Protein AF-A0A847EHX4-F1 (afdb_monomer_lite)

Foldseek 3Di:
DLLQVLLCVLVVLCVVVVHDLCRLCVQLVHDSVVNVCSNNSNDQDDLSSLVSSCVVSVHDSCVNCLSSLHHDPVVLVVCLQALVVLVCLVVVHPDDDDGDGDPLDALLCVLVVLCVVLVHDLCRVCVQLVHDSVVNVCSNVVVDADDDLVSLVSSCVSSVHDSSNSCSSSSHRDPVSSVSCSPPVVVVVVVVVVVVVVVVVVVVVVVVCVVDDPPPCVVVVVVVVVVVVVVVVCVVPPPPPPCQKAKAKAAPVRHNAAEAAEAQDKGKIKIKIKGFDPAEFAWDWKKKKKAFPVDRLQIWIFTRPDQDFDDWDWTATPNGCLFPTKIKGKDWDPQKDWDFDDFDQHHYPPDDPPDGDGDDPPHGGHIDGRDPDDGMIMMMMIMMGRGHNDQVNWHKIWIWMWIDHDDDDSPPTDIHPDTHIHTYYHDDDPPDPDDPDDDPDDDDDDDDDDDDDDDCPVQADPVGDGVDDDWDADPVRDTD

pLDDT: mean 70.37, std 19.61, range [27.58, 96.94]

Sequence (480 aa):
MENSRFGNRIKELRQQAGLNQRVVARLVGIDFSYLSKIEKGLVVPAREVILKLAEVLSGSTDELLTLAGKLPSDIIEQLHNNPAMLKSLRNGRVGKSRAGAVNGTSFGRTLKELREKAGMSQSELADELGISFTDLSKIENGIRPAPSEKLIYRLAEILHADSDELLAISGKVPAEVVGRLQNEKTMHALRSAYIKNMDRRDGVMHKLKSLFSLQGLTRVALPVVLVAAVAASLVFSAPMPVKAVQVTVTNTSGGTELPAAYLGQEFAAKVKIDITFHDTAPIERVDVRIFNASDASKKATLVSLPLNAVAKQANTLAEGASSGSASVAAETAANWGYYSTGSRVMYGYGYSTGTVATYNPAGSGGYGYASAASGTTSITYTIYWTPPDDTSWVGTYKVQPIVYSEGTNLATAVTAASVPTFTVAQYTAPNPPSAPYVPPASTTQPEETTPGTWDVTDTVTNTGTFTTTVTVQDENDEVS

Structure (mmCIF, N/CA/C/O backbone):
data_AF-A0A847EHX4-F1
#
_entry.id   AF-A0A847EHX4-F1
#
loop_
_atom_site.group_PDB
_atom_site.id
_atom_site.type_symbol
_atom_site.label_atom_id
_atom_site.label_alt_id
_atom_site.label_comp_id
_atom_site.label_asym_id
_atom_site.label_entity_id
_atom_site.label_seq_id
_atom_site.pdbx_PDB_ins_code
_atom_site.Cartn_x
_atom_site.Cartn_y
_atom_site.Cartn_z
_atom_site.occupancy
_atom_site.B_iso_or_equiv
_atom_site.auth_seq_id
_atom_site.auth_comp_id
_atom_site.auth_asym_id
_atom_site.auth_atom_id
_atom_site.pdbx_PDB_model_num
ATOM 1 N N . MET A 1 1 ? -25.904 5.468 40.964 1.00 48.44 1 MET A N 1
ATOM 2 C CA . MET A 1 1 ? -26.145 6.919 40.764 1.00 48.44 1 MET A CA 1
ATOM 3 C C . MET A 1 1 ? -25.127 7.567 39.818 1.00 48.44 1 MET A C 1
ATOM 5 O O . MET A 1 1 ? -25.476 8.546 39.175 1.00 48.44 1 MET A O 1
ATOM 9 N N . GLU A 1 2 ? -23.913 7.024 39.672 1.00 53.09 2 GLU A N 1
ATOM 10 C CA . GLU A 1 2 ? -22.822 7.619 38.873 1.00 53.09 2 GLU A CA 1
ATOM 11 C C . GLU A 1 2 ? -23.080 7.661 37.356 1.00 53.09 2 GLU A C 1
ATOM 13 O O . GLU A 1 2 ? -22.942 8.725 36.760 1.00 53.09 2 GLU A O 1
ATOM 18 N N . ASN A 1 3 ? -23.590 6.581 36.746 1.00 64.06 3 ASN A N 1
ATOM 19 C CA . ASN A 1 3 ? -23.909 6.558 35.303 1.00 64.06 3 ASN A CA 1
ATOM 20 C C . ASN A 1 3 ? -24.926 7.637 34.886 1.00 64.06 3 ASN A C 1
ATOM 22 O O . ASN A 1 3 ? -24.909 8.108 33.750 1.00 64.06 3 ASN A O 1
ATOM 26 N N . SER A 1 4 ? -25.795 8.048 35.816 1.00 73.94 4 SER A N 1
ATOM 27 C CA . SER A 1 4 ? -26.756 9.134 35.601 1.00 73.94 4 SER A CA 1
ATOM 28 C C . SER A 1 4 ? -26.053 10.495 35.510 1.00 73.94 4 SER A C 1
ATOM 30 O O . SER A 1 4 ? -26.408 11.308 34.664 1.00 73.94 4 SER A O 1
ATOM 32 N N . ARG A 1 5 ? -24.990 10.731 36.297 1.00 81.19 5 ARG A N 1
ATOM 33 C CA . ARG A 1 5 ? -24.203 11.977 36.238 1.00 81.19 5 ARG A CA 1
ATOM 34 C C . ARG A 1 5 ? -23.442 12.110 34.921 1.00 81.19 5 ARG A C 1
ATOM 36 O O . ARG A 1 5 ? -23.478 13.176 34.317 1.00 81.19 5 ARG A O 1
ATOM 43 N N . PHE A 1 6 ? -22.826 11.026 34.446 1.00 87.94 6 PHE A N 1
ATOM 44 C CA . PHE A 1 6 ? -22.165 11.002 33.137 1.00 87.94 6 PHE A CA 1
ATOM 45 C C . PHE A 1 6 ? -23.146 11.286 31.990 1.00 87.94 6 PHE A C 1
ATOM 47 O O . PHE A 1 6 ? -22.911 12.184 31.183 1.00 87.94 6 PHE A O 1
ATOM 54 N N . GLY A 1 7 ? -24.274 10.568 31.944 1.00 89.12 7 GLY A N 1
ATOM 55 C CA . GLY A 1 7 ? -25.289 10.759 30.905 1.00 89.12 7 GLY A CA 1
ATOM 56 C C . GLY A 1 7 ? -25.869 12.177 30.886 1.00 89.12 7 GLY A C 1
ATOM 57 O O . GLY A 1 7 ? -25.968 12.791 29.821 1.00 89.12 7 GLY A O 1
ATOM 58 N N . ASN A 1 8 ? -26.167 12.733 32.066 1.00 91.19 8 ASN A N 1
ATOM 59 C CA . ASN A 1 8 ? -26.644 14.110 32.200 1.00 91.19 8 ASN A CA 1
ATOM 60 C C . ASN A 1 8 ? -25.600 15.121 31.714 1.00 91.19 8 ASN A C 1
ATOM 62 O O . ASN A 1 8 ? -25.953 16.041 30.981 1.00 91.19 8 ASN A O 1
ATOM 66 N N . ARG A 1 9 ? -24.316 14.912 32.028 1.00 92.44 9 ARG A N 1
ATOM 67 C CA . ARG A 1 9 ? -23.241 15.807 31.588 1.00 92.44 9 ARG A CA 1
ATOM 68 C C . ARG A 1 9 ? -23.078 15.831 30.068 1.00 92.44 9 ARG A C 1
ATOM 70 O O . ARG A 1 9 ? -22.945 16.901 29.482 1.00 92.44 9 ARG A O 1
ATOM 77 N N . ILE A 1 10 ? -23.159 14.672 29.411 1.00 94.38 10 ILE A N 1
ATOM 78 C CA . ILE A 1 10 ? -23.148 14.586 27.940 1.00 94.38 10 ILE A CA 1
ATOM 79 C C . ILE A 1 10 ? -24.351 15.324 27.339 1.00 94.38 10 ILE A C 1
ATOM 81 O O . ILE A 1 10 ? -24.208 16.067 26.366 1.00 94.38 10 ILE A O 1
ATOM 85 N N . LYS A 1 11 ? -25.535 15.167 27.942 1.00 91.69 11 LYS A N 1
ATOM 86 C CA . LYS A 1 11 ? -26.754 15.860 27.512 1.00 91.69 11 LYS A CA 1
ATOM 87 C C . LYS A 1 11 ? -26.629 17.382 27.647 1.00 91.69 11 LYS A C 1
ATOM 89 O O . LYS A 1 11 ? -27.035 18.093 26.729 1.00 91.69 11 LYS A O 1
ATOM 94 N N . GLU A 1 12 ? -26.065 17.869 28.750 1.00 92.12 12 GLU A N 1
ATOM 95 C CA . GLU A 1 12 ? -25.812 19.294 28.993 1.00 92.12 12 GLU A CA 1
ATOM 96 C C . GLU A 1 12 ? -24.849 19.883 27.962 1.00 92.12 12 GLU A C 1
ATOM 98 O O . GLU A 1 12 ? -25.195 20.863 27.305 1.00 92.12 12 GLU A O 1
ATOM 103 N N . LEU A 1 13 ? -23.679 19.263 27.763 1.00 92.69 13 LEU A N 1
ATOM 104 C CA . LEU A 1 13 ? -22.679 19.732 26.795 1.00 92.69 13 LEU A CA 1
ATOM 105 C C . LEU A 1 13 ? -23.248 19.761 25.371 1.00 92.69 13 LEU A C 1
ATOM 107 O O . LEU A 1 13 ? -23.062 20.725 24.632 1.00 92.69 13 LEU A O 1
ATOM 111 N N . ARG A 1 14 ? -24.036 18.745 25.002 1.00 94.12 14 ARG A N 1
ATOM 112 C CA . ARG A 1 14 ? -24.742 18.721 23.720 1.00 94.12 14 ARG A CA 1
ATOM 113 C C . ARG A 1 14 ? -25.734 19.878 23.573 1.00 94.12 14 ARG A C 1
ATOM 115 O O . ARG A 1 14 ? -25.822 20.466 22.496 1.00 94.12 14 ARG A O 1
ATOM 122 N N . GLN A 1 15 ? -26.507 20.180 24.616 1.00 90.88 15 GLN A N 1
ATOM 123 C CA . GLN A 1 15 ? -27.465 21.289 24.597 1.00 90.88 15 GLN A CA 1
ATOM 124 C C . GLN A 1 15 ? -26.760 22.649 24.537 1.00 90.88 15 GLN A C 1
ATOM 126 O O . GLN A 1 15 ? -27.211 23.517 23.797 1.00 90.88 15 GLN A O 1
ATOM 131 N N . GLN A 1 16 ? -25.638 22.808 25.243 1.00 89.12 16 GLN A N 1
ATOM 132 C CA . GLN A 1 16 ? -24.791 24.005 25.185 1.00 89.12 16 GLN A CA 1
ATOM 133 C C . GLN A 1 16 ? -24.189 24.217 23.793 1.00 89.12 16 GLN A C 1
ATOM 135 O O . GLN A 1 16 ? -24.138 25.344 23.312 1.00 89.12 16 GLN A O 1
ATOM 140 N N . ALA A 1 17 ? -23.814 23.134 23.111 1.00 83.50 17 ALA A N 1
ATOM 141 C CA . ALA A 1 17 ? -23.357 23.169 21.725 1.00 83.50 17 ALA A CA 1
ATOM 142 C C . ALA A 1 17 ? -24.497 23.361 20.698 1.00 83.50 17 ALA A C 1
ATOM 144 O O . ALA A 1 17 ? -24.237 23.430 19.499 1.00 83.50 17 ALA A O 1
ATOM 145 N N . GLY A 1 18 ? -25.767 23.408 21.126 1.00 88.12 18 GLY A N 1
ATOM 146 C CA . GLY A 1 18 ? -26.923 23.542 20.231 1.00 88.12 18 GLY A CA 1
ATOM 147 C C . GLY A 1 18 ? -27.157 22.331 19.318 1.00 88.12 18 GLY A C 1
ATOM 148 O O . GLY A 1 18 ? -27.883 22.426 18.328 1.00 88.12 18 GLY A O 1
ATOM 149 N N . LEU A 1 19 ? -26.554 21.178 19.626 1.00 88.56 19 LEU A N 1
ATOM 150 C CA . LEU A 1 19 ? -26.591 20.001 18.763 1.00 88.56 19 LEU A CA 1
ATOM 151 C C . LEU A 1 19 ? -27.752 19.073 19.133 1.00 88.56 19 LEU A C 1
ATOM 153 O O . LEU A 1 19 ? -28.056 18.809 20.301 1.00 88.56 19 LEU A O 1
ATOM 157 N N . ASN A 1 20 ? -28.400 18.498 18.122 1.00 89.88 20 ASN A N 1
ATOM 158 C CA . ASN A 1 20 ? -29.341 17.407 18.352 1.00 89.88 20 ASN A CA 1
ATOM 159 C C . ASN A 1 20 ? -28.591 16.065 18.469 1.00 89.88 20 ASN A C 1
ATOM 161 O O . ASN A 1 20 ? -27.478 15.899 17.971 1.00 89.88 20 ASN A O 1
ATOM 165 N N . GLN A 1 21 ? -29.212 15.085 19.128 1.00 89.31 21 GLN A N 1
ATOM 166 C CA . GLN A 1 21 ? -28.610 13.765 19.359 1.00 89.31 21 GLN A CA 1
ATOM 167 C C . GLN A 1 21 ? -28.207 13.051 18.052 1.00 89.31 21 GLN A C 1
ATOM 169 O O . GLN A 1 21 ? -27.186 12.375 18.014 1.00 89.31 21 GLN A O 1
ATOM 174 N N . ARG A 1 22 ? -28.968 13.207 16.958 1.00 85.75 22 ARG A N 1
ATOM 175 C CA . ARG A 1 22 ? -28.645 12.563 15.669 1.00 85.75 22 ARG A CA 1
ATOM 176 C C . ARG A 1 22 ? -27.361 13.119 15.054 1.00 85.75 22 ARG A C 1
ATOM 178 O O . ARG A 1 22 ? -26.594 12.360 14.470 1.00 85.75 22 ARG A O 1
ATOM 185 N N . VAL A 1 23 ? -27.130 14.422 15.195 1.00 85.19 23 VAL A N 1
ATOM 186 C CA . VAL A 1 23 ? -25.921 15.094 14.708 1.00 85.19 23 VAL A CA 1
ATOM 187 C C . VAL A 1 23 ? -24.704 14.632 15.504 1.00 85.19 23 VAL A C 1
ATOM 189 O O . VAL A 1 23 ? -23.733 14.193 14.900 1.00 85.19 23 VAL A O 1
ATOM 192 N N . VAL A 1 24 ? -24.777 14.624 16.839 1.00 86.94 24 VAL A N 1
ATOM 193 C CA . VAL A 1 24 ? -23.669 14.138 17.684 1.00 86.94 24 VAL A CA 1
ATOM 194 C C . VAL A 1 24 ? -23.363 12.667 17.411 1.00 86.94 24 VAL A C 1
ATOM 196 O O . VAL A 1 24 ? -22.202 12.307 17.250 1.00 86.94 24 VAL A O 1
ATOM 199 N N . ALA A 1 25 ? -24.389 11.821 17.290 1.00 88.69 25 ALA A N 1
ATOM 200 C CA . ALA A 1 25 ? -24.210 10.405 16.982 1.00 88.69 25 ALA A CA 1
ATOM 201 C C . ALA A 1 25 ? -23.467 10.202 15.647 1.00 88.69 25 ALA A C 1
ATOM 203 O O . ALA A 1 25 ? -22.507 9.437 15.586 1.00 88.69 25 ALA A O 1
ATOM 204 N N . ARG A 1 26 ? -23.834 10.971 14.610 1.00 82.94 26 ARG A N 1
ATOM 205 C CA . ARG A 1 26 ? -23.143 10.967 13.312 1.00 82.94 26 ARG A CA 1
ATOM 206 C C . ARG A 1 26 ? -21.686 11.426 13.421 1.00 82.94 26 ARG A C 1
ATOM 208 O O . ARG A 1 26 ? -20.824 10.770 12.852 1.00 82.94 26 ARG A O 1
ATOM 215 N N . LEU A 1 27 ? -21.417 12.518 14.141 1.00 78.69 27 LEU A N 1
ATOM 216 C CA . LEU A 1 27 ? -20.065 13.074 14.304 1.00 78.69 27 LEU A CA 1
ATOM 217 C C . LEU A 1 27 ? -19.136 12.133 15.082 1.00 78.69 27 LEU A C 1
ATOM 219 O O . LEU A 1 27 ? -17.963 12.002 14.753 1.00 78.69 27 LEU A O 1
ATOM 223 N N . VAL A 1 28 ? -19.670 11.440 16.086 1.00 86.19 28 VAL A N 1
ATOM 224 C CA . VAL A 1 28 ? -18.920 10.469 16.897 1.00 86.19 28 VAL A CA 1
ATOM 225 C C . VAL A 1 28 ? -18.776 9.114 16.181 1.00 86.19 28 VAL A C 1
ATOM 227 O O . VAL A 1 28 ? -17.879 8.332 16.509 1.00 86.19 28 VAL A O 1
ATOM 230 N N . GLY A 1 29 ? -19.624 8.833 15.185 1.00 86.19 29 GLY A N 1
ATOM 231 C CA . GLY A 1 29 ? -19.651 7.567 14.447 1.00 86.19 29 GLY A CA 1
ATOM 232 C C . GLY A 1 29 ? -20.376 6.444 15.194 1.00 86.19 29 GLY A C 1
ATOM 233 O O . GLY A 1 29 ? -19.951 5.294 15.137 1.00 86.19 29 GLY A O 1
ATOM 234 N N . ILE A 1 30 ? -21.443 6.771 15.929 1.00 87.88 30 ILE A N 1
ATOM 235 C CA . ILE A 1 30 ? -22.269 5.817 16.683 1.00 87.88 30 ILE A CA 1
ATOM 236 C C . ILE A 1 30 ? -23.744 5.910 16.288 1.00 87.88 30 ILE A C 1
ATOM 238 O O . ILE A 1 30 ? -24.200 6.913 15.742 1.00 87.88 30 ILE A O 1
ATOM 242 N N . ASP A 1 31 ? -24.517 4.872 16.607 1.00 84.94 31 ASP A N 1
ATOM 243 C CA . ASP A 1 31 ? -25.961 4.894 16.388 1.00 84.94 31 ASP A CA 1
ATOM 244 C C . ASP A 1 31 ? -26.680 5.861 17.351 1.00 84.94 31 ASP A C 1
ATOM 246 O O . ASP A 1 31 ? -26.335 5.988 18.531 1.00 84.94 31 ASP A O 1
ATOM 250 N N . PHE A 1 32 ? -27.733 6.523 16.867 1.00 87.12 32 PHE A N 1
ATOM 251 C CA . PHE A 1 32 ? -28.535 7.455 17.666 1.00 87.12 32 PHE A CA 1
ATOM 252 C C . PHE A 1 32 ? -29.157 6.788 18.904 1.00 87.12 32 PHE A C 1
ATOM 254 O O . PHE A 1 32 ? -29.206 7.395 19.978 1.00 87.12 32 PHE A O 1
ATOM 261 N N . SER A 1 33 ? -29.617 5.537 18.786 1.00 84.81 33 SER A N 1
ATOM 262 C CA . SER A 1 33 ? -30.189 4.800 19.917 1.00 84.81 33 SER A CA 1
ATOM 263 C C . SER A 1 33 ? -29.138 4.512 20.991 1.00 84.81 33 SER A C 1
ATOM 265 O O . SER A 1 33 ? -29.466 4.493 22.181 1.00 84.81 33 SER A O 1
ATOM 267 N N . TYR A 1 34 ? -27.870 4.361 20.593 1.00 88.06 34 TYR A N 1
ATOM 268 C CA . TYR A 1 34 ? -26.750 4.188 21.509 1.00 88.06 34 TYR A CA 1
ATOM 269 C C . TYR A 1 34 ? -26.462 5.478 22.282 1.00 88.06 34 TYR A C 1
ATOM 271 O O . TYR A 1 34 ? -26.424 5.442 23.512 1.00 88.06 34 TYR A O 1
ATOM 279 N N . LEU A 1 35 ? -26.397 6.631 21.604 1.00 92.38 35 LEU A N 1
ATOM 280 C CA . LEU A 1 35 ? -26.263 7.931 22.276 1.00 92.38 35 LEU A CA 1
ATOM 281 C C . LEU A 1 35 ? -27.437 8.217 23.229 1.00 92.38 35 LEU A C 1
ATOM 283 O O . LEU A 1 35 ? -27.234 8.695 24.343 1.00 92.38 35 LEU A O 1
ATOM 287 N N . SER A 1 36 ? -28.665 7.861 22.840 1.00 90.00 36 SER A N 1
ATOM 288 C CA . SER A 1 36 ? -29.846 8.021 23.699 1.00 90.00 36 SER A CA 1
ATOM 289 C C . SER A 1 36 ? -29.751 7.194 24.989 1.00 90.00 36 SER A C 1
ATOM 291 O O . SER A 1 36 ? -30.122 7.670 26.063 1.00 90.00 36 SER A O 1
ATOM 293 N N . LYS A 1 37 ? -29.231 5.961 24.909 1.00 87.25 37 LYS A N 1
ATOM 294 C CA . LYS A 1 37 ? -28.987 5.107 26.085 1.00 87.25 37 LYS A CA 1
ATOM 295 C C . LYS A 1 37 ? -27.879 5.670 26.978 1.00 87.25 37 LYS A C 1
ATOM 297 O O . LYS A 1 37 ? -28.007 5.591 28.199 1.00 87.25 37 LYS A O 1
ATOM 302 N N . ILE A 1 38 ? -26.844 6.265 26.384 1.00 91.44 38 ILE A N 1
ATOM 303 C CA . ILE A 1 38 ? -25.756 6.935 27.106 1.00 91.44 38 ILE A CA 1
ATOM 304 C C . ILE A 1 38 ? -26.287 8.140 27.893 1.00 91.44 38 ILE A C 1
ATOM 306 O O . ILE A 1 38 ? -26.082 8.212 29.100 1.00 91.44 38 ILE A O 1
ATOM 310 N N . GLU A 1 39 ? -27.035 9.046 27.252 1.00 91.00 39 GLU A N 1
ATOM 311 C CA . GLU A 1 39 ? -27.584 10.242 27.918 1.00 91.00 39 GLU A CA 1
ATOM 312 C C . GLU A 1 39 ? -28.579 9.902 29.039 1.00 91.00 39 GLU A C 1
ATOM 314 O O . GLU A 1 39 ? -28.718 10.658 29.995 1.00 91.00 39 GLU A O 1
ATOM 319 N N . LYS A 1 40 ? -29.255 8.750 28.953 1.00 87.31 40 LYS A N 1
ATOM 320 C CA . LYS A 1 40 ? -30.141 8.236 30.013 1.00 87.31 40 LYS A CA 1
ATOM 321 C C . LYS A 1 40 ? -29.390 7.511 31.139 1.00 87.31 40 LYS A C 1
ATOM 323 O O . LYS A 1 40 ? -30.027 7.037 32.076 1.00 87.31 40 LYS A O 1
ATOM 328 N N . GLY A 1 41 ? -28.067 7.374 31.038 1.00 84.06 41 GLY A N 1
ATOM 329 C CA . GLY A 1 41 ? -27.240 6.643 32.000 1.00 84.06 41 GLY A CA 1
ATOM 330 C C . GLY A 1 41 ? -27.462 5.126 31.995 1.00 84.06 41 GLY A C 1
ATOM 331 O O . GLY A 1 41 ? -27.094 4.454 32.956 1.00 84.06 41 GLY A O 1
ATOM 332 N N . LEU A 1 42 ? -28.071 4.581 30.934 1.00 78.75 42 LEU A N 1
ATOM 333 C CA . LEU A 1 42 ? -28.362 3.149 30.800 1.00 78.75 42 LEU A CA 1
ATOM 334 C C . LEU A 1 42 ? -27.137 2.349 30.347 1.00 78.75 42 LEU A C 1
ATOM 336 O O . LEU A 1 42 ? -27.061 1.151 30.605 1.00 78.75 42 LEU A O 1
ATOM 340 N N . VAL A 1 43 ? -26.194 2.991 29.650 1.00 81.19 43 VAL A N 1
ATOM 341 C CA . VAL A 1 43 ? -24.979 2.355 29.126 1.00 81.19 43 VAL A CA 1
ATOM 342 C C . VAL A 1 43 ? -23.780 3.279 29.309 1.00 81.19 43 VAL A C 1
ATOM 344 O O . VAL A 1 43 ? -23.856 4.463 28.987 1.00 81.19 43 VAL A O 1
ATOM 347 N N . VAL A 1 44 ? -22.660 2.724 29.781 1.00 83.12 44 VAL A N 1
ATOM 348 C CA . VAL A 1 44 ? -21.364 3.414 29.824 1.00 83.12 44 VAL A CA 1
ATOM 349 C C . VAL A 1 44 ? -20.583 3.072 28.549 1.00 83.12 44 VAL A C 1
ATOM 351 O O . VAL A 1 44 ? -20.330 1.893 28.293 1.00 83.12 44 VAL A O 1
ATOM 354 N N . PRO A 1 45 ? -20.205 4.063 27.727 1.00 82.81 45 PRO A N 1
ATOM 355 C CA . PRO A 1 45 ? -19.534 3.809 26.459 1.00 82.81 45 PRO A CA 1
ATOM 356 C C . PRO A 1 45 ? -18.059 3.403 26.611 1.00 82.81 45 PRO A C 1
ATOM 358 O O . PRO A 1 45 ? -17.438 3.516 27.676 1.00 82.81 45 PRO A O 1
ATOM 361 N N . ALA A 1 46 ? -17.471 2.903 25.521 1.00 83.62 46 ALA A N 1
ATOM 362 C CA . ALA A 1 46 ? -16.037 2.619 25.444 1.00 83.62 46 ALA A CA 1
ATOM 363 C C . ALA A 1 46 ? -15.202 3.910 25.563 1.00 83.62 46 ALA A C 1
ATOM 365 O O . ALA A 1 46 ? -15.687 5.001 25.270 1.00 83.62 46 ALA A O 1
ATOM 366 N N . ARG A 1 47 ? -13.932 3.791 25.984 1.00 80.75 47 ARG A N 1
ATOM 367 C CA . ARG A 1 47 ? -13.036 4.948 26.188 1.00 80.75 47 ARG A CA 1
ATOM 368 C C . ARG A 1 47 ? -12.928 5.805 24.928 1.00 80.75 47 ARG A C 1
ATOM 370 O O . ARG A 1 47 ? -13.089 7.011 25.008 1.00 80.75 47 ARG A O 1
ATOM 377 N N . GLU A 1 48 ? -12.727 5.174 23.778 1.00 81.31 48 GLU A N 1
ATOM 378 C CA . GLU A 1 48 ? -12.620 5.855 22.482 1.00 81.31 48 GLU A CA 1
ATOM 379 C C . GLU A 1 48 ? -13.856 6.699 22.156 1.00 81.31 48 GLU A C 1
ATOM 381 O O . GLU A 1 48 ? -13.737 7.823 21.682 1.00 81.31 48 GLU A O 1
ATOM 386 N N . VAL A 1 49 ? -15.048 6.190 22.478 1.00 86.25 49 VAL A N 1
ATOM 387 C CA . VAL A 1 49 ? -16.309 6.916 22.285 1.00 86.25 49 VAL A CA 1
ATOM 388 C C . VAL A 1 49 ? -16.399 8.110 23.240 1.00 86.25 49 VAL A C 1
ATOM 390 O O . VAL A 1 49 ? -16.879 9.163 22.839 1.00 86.25 49 VAL A O 1
ATOM 393 N N . ILE A 1 50 ? -15.900 7.986 24.475 1.00 88.75 50 ILE A N 1
ATOM 394 C CA . ILE A 1 50 ? -15.844 9.098 25.442 1.00 88.75 50 ILE A CA 1
ATOM 395 C C . ILE A 1 50 ? -14.885 10.191 24.967 1.00 88.75 50 ILE A C 1
ATOM 397 O O . ILE A 1 50 ? -15.230 11.364 25.059 1.00 88.75 50 ILE A O 1
ATOM 401 N N . LEU A 1 51 ? -13.724 9.821 24.417 1.00 85.69 51 LEU A N 1
ATOM 402 C CA . LEU A 1 51 ? -12.764 10.776 23.852 1.00 85.69 51 LEU A CA 1
ATOM 403 C C . LEU A 1 51 ? -13.379 11.552 22.681 1.00 85.69 51 LEU A C 1
ATOM 405 O O . LEU A 1 51 ? -13.335 12.777 22.667 1.00 85.69 51 LEU A O 1
ATOM 409 N N . LYS A 1 52 ? -14.032 10.849 21.750 1.00 87.19 52 LYS A N 1
ATOM 410 C CA . LYS A 1 52 ? -14.730 11.479 20.621 1.00 87.19 52 LYS A CA 1
ATOM 411 C C . LYS A 1 52 ? -15.895 12.361 21.070 1.00 87.19 52 LYS A C 1
ATOM 413 O O . LYS A 1 52 ? -16.126 13.413 20.489 1.00 87.19 52 LYS A O 1
ATOM 418 N N . LEU A 1 53 ? -16.638 11.955 22.102 1.00 88.31 53 LEU A N 1
ATOM 419 C CA . LEU A 1 53 ? -17.696 12.785 22.687 1.00 88.31 53 LEU A CA 1
ATOM 420 C C . LEU A 1 53 ? -17.124 14.054 23.327 1.00 88.31 53 LEU A C 1
ATOM 422 O O . LEU A 1 53 ? -17.712 15.116 23.156 1.00 88.31 53 LEU A O 1
ATOM 426 N N . ALA A 1 54 ? -15.994 13.956 24.031 1.00 91.38 54 ALA A N 1
ATOM 427 C CA . ALA A 1 54 ? -15.308 15.111 24.605 1.00 91.38 54 ALA A CA 1
ATOM 428 C C . ALA A 1 54 ? -14.864 16.091 23.510 1.00 91.38 54 ALA A C 1
ATOM 430 O O . ALA A 1 54 ? -15.113 17.285 23.623 1.00 91.38 54 ALA A O 1
ATOM 431 N N . GLU A 1 55 ? -14.294 15.578 22.420 1.00 88.81 55 GLU A N 1
ATOM 432 C CA . GLU A 1 55 ? -13.865 16.373 21.268 1.00 88.81 55 GLU A CA 1
ATOM 433 C C . GLU A 1 55 ? -15.044 17.060 20.558 1.00 88.81 55 GLU A C 1
ATOM 435 O O . GLU A 1 55 ? -15.050 18.278 20.407 1.00 88.81 55 GLU A O 1
ATOM 440 N N . VAL A 1 56 ? -16.083 16.304 20.182 1.00 89.00 56 VAL A N 1
ATOM 441 C CA . VAL A 1 56 ? -17.253 16.823 19.444 1.00 89.00 56 VAL A CA 1
ATOM 442 C C . VAL A 1 56 ? -18.062 17.829 20.264 1.00 89.00 56 VAL A C 1
ATOM 444 O O . VAL A 1 56 ? -18.681 18.732 19.703 1.00 89.00 56 VAL A O 1
ATOM 447 N N . LEU A 1 57 ? -18.096 17.661 21.586 1.00 89.19 57 LEU A N 1
ATOM 448 C CA . LEU A 1 57 ? -18.868 18.511 22.492 1.00 89.19 57 LEU A CA 1
ATOM 449 C C . LEU A 1 57 ? -18.018 19.584 23.184 1.00 89.19 57 LEU A C 1
ATOM 451 O O . LEU A 1 57 ? -18.533 20.269 24.068 1.00 89.19 57 LEU A O 1
ATOM 455 N N . SER A 1 58 ? -16.738 19.717 22.820 1.00 85.50 58 SER A N 1
ATOM 456 C CA . SER A 1 58 ? -15.776 20.621 23.469 1.00 85.50 58 SER A CA 1
ATOM 457 C C . SER A 1 58 ? -15.734 20.469 25.001 1.00 85.50 58 SER A C 1
ATOM 459 O O . SER A 1 58 ? -15.590 21.445 25.737 1.00 85.50 58 SER A O 1
ATOM 461 N N . GLY A 1 59 ? -15.909 19.241 25.494 1.00 84.75 59 GLY A N 1
ATOM 462 C CA . GLY A 1 59 ? -15.923 18.894 26.914 1.00 84.75 59 GLY A CA 1
ATOM 463 C C . GLY A 1 59 ? -14.547 18.488 27.443 1.00 84.75 59 GLY A C 1
ATOM 464 O O . GLY A 1 59 ? -13.668 18.069 26.693 1.00 84.75 59 GLY A O 1
ATOM 465 N N . SER A 1 60 ? -14.362 18.558 28.764 1.00 85.31 60 SER A N 1
ATOM 466 C CA . SER A 1 60 ? -13.135 18.072 29.403 1.00 85.31 60 SER A CA 1
ATOM 467 C C . SER A 1 60 ? -13.065 16.543 29.350 1.00 85.31 60 SER A C 1
ATOM 469 O O . SER A 1 60 ? -13.885 15.844 29.951 1.00 85.31 60 SER A O 1
ATOM 471 N N . THR A 1 61 ? -12.055 16.020 28.655 1.00 81.62 61 THR A N 1
ATOM 472 C CA . THR A 1 61 ? -11.766 14.582 28.577 1.00 81.62 61 THR A CA 1
ATOM 473 C C . THR A 1 61 ? -11.619 13.951 29.961 1.00 81.62 61 THR A C 1
ATOM 475 O O . THR A 1 61 ? -12.205 12.901 30.226 1.00 81.62 61 THR A O 1
ATOM 478 N N . ASP A 1 62 ? -10.882 14.607 30.857 1.00 74.31 62 ASP A N 1
ATOM 479 C CA . ASP A 1 62 ? -10.630 14.123 32.217 1.00 74.31 62 ASP A CA 1
ATOM 480 C C . ASP A 1 62 ? -11.918 14.047 33.040 1.00 74.31 62 ASP A C 1
ATOM 482 O O . ASP A 1 62 ? -12.153 13.069 33.752 1.00 74.31 62 ASP A O 1
ATOM 486 N N . GLU A 1 63 ? -12.770 15.067 32.917 1.00 82.19 63 GLU A N 1
ATOM 487 C CA . GLU A 1 63 ? -14.060 15.135 33.601 1.00 82.19 63 GLU A CA 1
ATOM 488 C C . GLU A 1 63 ? -14.970 13.991 33.137 1.00 82.19 63 GLU A C 1
ATOM 490 O O . GLU A 1 63 ? -15.505 13.240 33.954 1.00 82.19 63 GLU A O 1
ATOM 495 N N . LEU A 1 64 ? -15.103 13.810 31.820 1.00 83.88 64 LEU A N 1
ATOM 496 C CA . LEU A 1 64 ? -15.981 12.796 31.239 1.00 83.88 64 LEU A CA 1
ATOM 497 C C . LEU A 1 64 ? -15.489 11.370 31.500 1.00 83.88 64 LEU A C 1
ATOM 499 O O . LEU A 1 64 ? -16.309 10.487 31.753 1.00 83.88 64 LEU A O 1
ATOM 503 N N . LEU A 1 65 ? -14.174 11.133 31.488 1.00 81.44 65 LEU A N 1
ATOM 504 C CA . LEU A 1 65 ? -13.603 9.841 31.876 1.00 81.44 65 LEU A CA 1
ATOM 505 C C . LEU A 1 65 ? -13.874 9.548 33.353 1.00 81.44 65 LEU A C 1
ATOM 507 O O . LEU A 1 65 ? -14.382 8.471 33.664 1.00 81.44 65 LEU A O 1
ATOM 511 N N . THR A 1 66 ? -13.639 10.519 34.237 1.00 78.31 66 THR A N 1
ATOM 512 C CA . THR A 1 66 ? -13.869 10.363 35.681 1.00 78.31 66 THR A CA 1
ATOM 513 C C . THR A 1 66 ? -15.339 10.074 35.984 1.00 78.31 66 THR A C 1
ATOM 515 O O . THR A 1 66 ? -15.648 9.124 36.704 1.00 78.31 66 THR A O 1
ATOM 518 N N . LEU A 1 67 ? -16.263 10.828 35.377 1.00 76.19 67 LEU A N 1
ATOM 519 C CA . LEU A 1 67 ? -17.708 10.614 35.520 1.00 76.19 67 LEU A CA 1
ATOM 520 C C . LEU A 1 67 ? -18.166 9.257 34.967 1.00 76.19 67 LEU A C 1
ATOM 522 O O . LEU A 1 67 ? -19.128 8.685 35.475 1.00 76.19 67 LEU A O 1
ATOM 526 N N . ALA A 1 68 ? -17.479 8.731 33.950 1.00 78.00 68 ALA A N 1
ATOM 527 C CA . ALA A 1 68 ? -17.712 7.396 33.404 1.00 78.00 68 ALA A CA 1
ATOM 528 C C . ALA A 1 68 ? -17.040 6.269 34.216 1.00 78.00 68 ALA A C 1
ATOM 530 O O . ALA A 1 68 ? -17.096 5.111 33.796 1.00 78.00 68 ALA A O 1
ATOM 531 N N . GLY A 1 69 ? -16.373 6.589 35.333 1.00 69.94 69 GLY A N 1
ATOM 532 C CA . GLY A 1 69 ? -15.626 5.626 36.145 1.00 69.94 69 GLY A CA 1
ATOM 533 C C . GLY A 1 69 ? -14.351 5.108 35.469 1.00 69.94 69 GLY A C 1
ATOM 534 O O . GLY A 1 69 ? -13.909 3.999 35.759 1.00 69.94 69 GLY A O 1
ATOM 535 N N . LYS A 1 70 ? -13.773 5.873 34.535 1.00 70.31 70 LYS A N 1
ATOM 536 C CA . LYS A 1 70 ? -12.550 5.531 33.794 1.00 70.31 70 LYS A CA 1
ATOM 537 C C . LYS A 1 70 ? -11.414 6.479 34.175 1.00 70.31 70 LYS A C 1
ATOM 539 O O . LYS A 1 70 ? -11.626 7.673 34.350 1.00 70.31 70 LYS A O 1
ATOM 544 N N . LEU A 1 71 ? -10.196 5.952 34.280 1.00 57.16 71 LEU A N 1
ATOM 545 C CA . LEU A 1 71 ? -9.029 6.754 34.649 1.00 57.16 71 LEU A CA 1
ATOM 546 C C . LEU A 1 71 ? -8.434 7.504 33.433 1.00 57.16 71 LEU A C 1
ATOM 548 O O . LEU A 1 71 ? -8.408 6.950 32.326 1.00 57.16 71 LEU A O 1
ATOM 552 N N . PRO A 1 72 ? -7.942 8.743 33.629 1.00 59.38 72 PRO A N 1
ATOM 553 C CA . PRO A 1 72 ? -7.101 9.470 32.673 1.00 59.38 72 PRO A CA 1
ATOM 554 C C . PRO A 1 72 ? -5.840 8.691 32.244 1.00 59.38 72 PRO A C 1
ATOM 556 O O . PRO A 1 72 ? -5.320 7.863 32.996 1.00 59.38 72 PRO A O 1
ATOM 559 N N . SER A 1 73 ? -5.345 8.930 31.022 1.00 55.44 73 SER A N 1
ATOM 560 C CA . SER A 1 73 ? -4.224 8.165 30.435 1.00 55.44 73 SER A CA 1
ATOM 561 C C . SER A 1 73 ? -2.885 8.361 31.137 1.00 55.44 73 SER A C 1
ATOM 563 O O . SER A 1 73 ? -2.116 7.412 31.210 1.00 55.44 73 SER A O 1
ATOM 565 N N . ASP A 1 74 ? -2.622 9.551 31.668 1.00 53.56 74 ASP A N 1
ATOM 566 C CA . ASP A 1 74 ? -1.418 9.878 32.440 1.00 53.56 74 ASP A CA 1
ATOM 567 C C . ASP A 1 74 ? -1.328 9.048 33.731 1.00 53.56 74 ASP A C 1
ATOM 569 O O . ASP A 1 74 ? -0.253 8.593 34.118 1.00 53.56 74 ASP A O 1
ATOM 573 N N . ILE A 1 75 ? -2.468 8.780 34.370 1.00 58.25 75 ILE A N 1
ATOM 574 C CA . ILE A 1 75 ? -2.542 7.930 35.564 1.00 58.25 75 ILE A CA 1
ATOM 575 C C . ILE A 1 75 ? -2.368 6.456 35.190 1.00 58.25 75 ILE A C 1
ATOM 577 O O . ILE A 1 75 ? -1.658 5.736 35.887 1.00 58.25 75 ILE A O 1
ATOM 581 N N . ILE A 1 76 ? -2.959 6.001 34.079 1.00 56.91 76 ILE A N 1
ATOM 582 C CA . ILE A 1 76 ? -2.754 4.631 33.570 1.00 56.91 76 ILE A CA 1
ATOM 583 C C . ILE A 1 76 ? -1.270 4.399 33.258 1.00 56.91 76 ILE A C 1
ATOM 585 O O . ILE A 1 76 ? -0.699 3.397 33.682 1.00 56.91 76 ILE A O 1
ATOM 589 N N . GLU A 1 77 ? -0.629 5.358 32.593 1.00 53.75 77 GLU A N 1
ATOM 590 C CA . GLU A 1 77 ? 0.794 5.321 32.257 1.00 53.75 77 GLU A CA 1
ATOM 591 C C . GLU A 1 77 ? 1.685 5.311 33.513 1.00 53.75 77 GLU A C 1
ATOM 593 O O . GLU A 1 77 ? 2.676 4.583 33.581 1.00 53.75 77 GLU A O 1
ATOM 598 N N . GLN A 1 78 ? 1.320 6.051 34.563 1.00 52.94 78 GLN A N 1
ATOM 599 C CA . GLN A 1 78 ? 2.031 6.017 35.848 1.00 52.94 78 GLN A CA 1
ATOM 600 C C . GLN A 1 78 ? 1.860 4.698 36.608 1.00 52.94 78 GLN A C 1
ATOM 602 O O . GLN A 1 78 ? 2.806 4.244 37.255 1.00 52.94 78 GLN A O 1
ATOM 607 N N . LEU A 1 79 ? 0.680 4.079 36.532 1.00 52.47 79 LEU A N 1
ATOM 608 C CA . LEU A 1 79 ? 0.420 2.774 37.141 1.00 52.47 79 LEU A CA 1
ATOM 609 C C . LEU A 1 79 ? 1.166 1.656 36.398 1.00 52.47 79 LEU A C 1
ATOM 611 O O . LEU A 1 79 ? 1.711 0.767 37.048 1.00 52.47 79 LEU A O 1
ATOM 615 N N . HIS A 1 80 ? 1.262 1.742 35.065 1.00 51.09 80 HIS A N 1
ATOM 616 C CA . HIS A 1 80 ? 2.096 0.862 34.235 1.00 51.09 80 HIS A CA 1
ATOM 617 C C . HIS A 1 80 ? 3.577 0.963 34.581 1.00 51.09 80 HIS A C 1
ATOM 619 O O . HIS A 1 80 ? 4.243 -0.053 34.755 1.00 51.09 80 HIS A O 1
ATOM 625 N N . ASN A 1 81 ? 4.085 2.182 34.738 1.00 53.53 81 ASN A N 1
ATOM 626 C CA . ASN A 1 81 ? 5.511 2.420 34.951 1.00 53.53 81 ASN A CA 1
ATOM 627 C C . ASN A 1 81 ? 5.963 2.255 36.417 1.00 53.53 81 ASN A C 1
ATOM 629 O O . ASN A 1 81 ? 7.159 2.339 36.704 1.00 53.53 81 ASN A O 1
ATOM 633 N N . ASN A 1 82 ? 5.040 2.052 37.366 1.00 59.25 82 ASN A N 1
ATOM 634 C CA . ASN A 1 82 ? 5.373 1.853 38.777 1.00 59.25 82 ASN A CA 1
ATOM 635 C C . ASN A 1 82 ? 4.355 0.946 39.504 1.00 59.25 82 ASN A C 1
ATOM 637 O O . ASN A 1 82 ? 3.510 1.442 40.260 1.00 59.25 82 ASN A O 1
ATOM 641 N N . PRO A 1 83 ? 4.463 -0.390 39.364 1.00 56.88 83 PRO A N 1
ATOM 642 C CA . PRO A 1 83 ? 3.540 -1.340 39.996 1.00 56.88 83 PRO A CA 1
ATOM 643 C C . PRO A 1 83 ? 3.554 -1.271 41.537 1.00 56.88 83 PRO A C 1
ATOM 645 O O . PRO A 1 83 ? 2.552 -1.563 42.191 1.00 56.88 83 PRO A O 1
ATOM 648 N N . ALA A 1 84 ? 4.639 -0.783 42.154 1.00 56.16 84 ALA A N 1
ATOM 649 C CA . ALA A 1 84 ? 4.696 -0.553 43.601 1.00 56.16 84 ALA A CA 1
ATOM 650 C C . ALA A 1 84 ? 3.719 0.543 44.078 1.00 56.16 84 ALA A C 1
ATOM 652 O O . ALA A 1 84 ? 3.312 0.550 45.246 1.00 56.16 84 ALA A O 1
ATOM 653 N N . MET A 1 85 ? 3.302 1.449 43.184 1.00 55.53 85 MET A N 1
ATOM 654 C CA . MET A 1 85 ? 2.330 2.498 43.487 1.00 55.53 85 MET A CA 1
ATOM 655 C C . MET A 1 85 ? 0.935 1.905 43.762 1.00 55.53 85 MET A C 1
ATOM 657 O O . MET A 1 85 ? 0.292 2.303 44.735 1.00 55.53 85 MET A O 1
ATOM 661 N N . LEU A 1 86 ? 0.510 0.874 43.019 1.00 53.53 86 LEU A N 1
ATOM 662 C CA . LEU A 1 86 ? -0.740 0.135 43.274 1.00 53.53 86 LEU A CA 1
ATOM 663 C C . LEU A 1 86 ? -0.759 -0.505 44.669 1.00 53.53 86 LEU A C 1
ATOM 665 O O . LEU A 1 86 ? -1.725 -0.346 45.419 1.00 53.53 86 LEU A O 1
ATOM 669 N N . LYS A 1 87 ? 0.346 -1.149 45.063 1.00 54.81 87 LYS A N 1
ATOM 670 C CA . LYS A 1 87 ? 0.507 -1.774 46.387 1.00 54.81 87 LYS A CA 1
ATOM 671 C C . LYS A 1 87 ? 0.387 -0.753 47.527 1.00 54.81 87 LYS A C 1
ATOM 673 O O . LYS A 1 87 ? -0.205 -1.043 48.567 1.00 54.81 87 LYS A O 1
ATOM 678 N N . SER A 1 88 ? 0.894 0.464 47.319 1.00 56.34 88 SER A N 1
ATOM 679 C CA . SER A 1 88 ? 0.800 1.567 48.289 1.00 56.34 88 SER A CA 1
ATOM 680 C C . SER A 1 88 ? -0.614 2.162 48.407 1.00 56.34 88 SER A C 1
ATOM 682 O O . SER A 1 88 ? -1.054 2.494 49.512 1.00 56.34 88 SER A O 1
ATOM 684 N N . LEU A 1 89 ? -1.356 2.219 47.292 1.00 55.59 89 LEU A N 1
ATOM 685 C CA . LEU A 1 89 ? -2.744 2.691 47.234 1.00 55.59 89 LEU A CA 1
ATOM 686 C C . LEU A 1 89 ? -3.718 1.686 47.874 1.00 55.59 89 LEU A C 1
ATOM 688 O O . LEU A 1 89 ? -4.646 2.090 48.582 1.00 55.59 89 LEU A O 1
ATOM 692 N N . ARG A 1 90 ? -3.469 0.378 47.713 1.00 51.91 90 ARG A N 1
ATOM 693 C CA . ARG A 1 90 ? -4.228 -0.683 48.398 1.00 51.91 90 ARG A CA 1
ATOM 694 C C . ARG A 1 90 ? -4.009 -0.661 49.914 1.00 51.91 90 ARG A C 1
ATOM 696 O O . ARG A 1 90 ? -4.969 -0.747 50.678 1.00 51.91 90 ARG A O 1
ATOM 703 N N . ASN A 1 91 ? -2.772 -0.452 50.363 1.00 48.41 91 ASN A N 1
ATOM 704 C CA . ASN A 1 91 ? -2.405 -0.538 51.782 1.00 48.41 91 ASN A CA 1
ATOM 705 C C . ASN A 1 91 ? -2.573 0.784 52.566 1.00 48.41 91 ASN A C 1
ATOM 707 O O . ASN A 1 91 ? -2.217 0.847 53.742 1.00 48.41 91 ASN A O 1
ATOM 711 N N . GLY A 1 92 ? -3.087 1.850 51.938 1.00 46.78 92 GLY A N 1
ATOM 712 C CA . GLY A 1 92 ? -3.410 3.121 52.607 1.00 46.78 92 GLY A CA 1
ATOM 713 C C . GLY A 1 92 ? -2.202 3.937 53.090 1.00 46.78 92 GLY A C 1
ATOM 714 O O . GLY A 1 92 ? -2.366 4.865 53.879 1.00 46.78 92 GLY A O 1
ATOM 715 N N . ARG A 1 93 ? -0.984 3.621 52.632 1.00 45.25 93 ARG A N 1
ATOM 716 C CA . ARG A 1 93 ? 0.253 4.327 53.001 1.00 45.25 93 ARG A CA 1
ATOM 717 C C . ARG A 1 93 ? 0.906 4.916 51.757 1.00 45.25 93 ARG A C 1
ATOM 719 O O . ARG A 1 93 ? 1.587 4.213 51.019 1.00 45.25 93 ARG A O 1
ATOM 726 N N . VAL A 1 94 ? 0.755 6.225 51.563 1.00 40.56 94 VAL A N 1
ATOM 727 C CA . VAL A 1 94 ? 1.521 6.979 50.561 1.00 40.56 94 VAL A CA 1
ATOM 728 C C . VAL A 1 94 ? 2.903 7.278 51.149 1.00 40.56 94 VAL A C 1
ATOM 730 O O . VAL A 1 94 ? 3.098 8.259 51.861 1.00 40.56 94 VAL A O 1
ATOM 733 N N . GLY A 1 95 ? 3.863 6.386 50.906 1.00 35.47 95 GLY A N 1
ATOM 734 C CA . GLY A 1 95 ? 5.252 6.523 51.345 1.00 35.47 95 GLY A CA 1
ATOM 735 C C . GLY A 1 95 ? 6.231 6.064 50.265 1.00 35.47 95 GLY A C 1
ATOM 736 O O . GLY A 1 95 ? 5.940 5.142 49.510 1.00 35.47 95 GLY A O 1
ATOM 737 N N . LYS A 1 96 ? 7.391 6.733 50.184 1.00 40.09 96 LYS A N 1
ATOM 738 C CA . LYS A 1 96 ? 8.488 6.463 49.235 1.00 40.09 96 LYS A CA 1
ATOM 739 C C . LYS A 1 96 ? 8.870 4.976 49.211 1.00 40.09 96 LYS A C 1
ATOM 741 O O . LYS A 1 96 ? 9.454 4.483 50.174 1.00 40.09 96 LYS A O 1
ATOM 746 N N . SER A 1 97 ? 8.694 4.316 48.070 1.00 35.28 97 SER A N 1
ATOM 747 C CA . SER A 1 97 ? 9.353 3.041 47.771 1.00 35.28 97 SER A CA 1
ATOM 748 C C . SER A 1 97 ? 10.013 3.083 46.394 1.00 35.28 97 SER A C 1
ATOM 750 O O . SER A 1 97 ? 9.521 3.718 45.463 1.00 35.28 97 SER A O 1
ATOM 752 N N . ARG A 1 98 ? 11.202 2.477 46.336 1.00 31.78 98 ARG A N 1
ATOM 753 C CA . ARG A 1 98 ? 12.131 2.447 45.203 1.00 31.78 98 ARG A CA 1
ATOM 754 C C . ARG A 1 98 ? 11.523 1.639 44.052 1.00 31.78 98 ARG A C 1
ATOM 756 O O . ARG A 1 98 ? 11.138 0.495 44.261 1.00 31.78 98 ARG A O 1
ATOM 763 N N . ALA A 1 99 ? 11.450 2.243 42.869 1.00 29.81 99 ALA A N 1
ATOM 764 C CA . ALA A 1 99 ? 10.996 1.588 41.648 1.00 29.81 99 ALA A CA 1
ATOM 765 C C . ALA A 1 99 ? 12.091 0.644 41.126 1.00 29.81 99 ALA A C 1
ATOM 767 O O . ALA A 1 99 ? 13.187 1.095 40.792 1.00 29.81 99 ALA A O 1
ATOM 768 N N . GLY A 1 100 ? 11.790 -0.654 41.079 1.00 28.75 100 GLY A N 1
ATOM 769 C CA . GLY A 1 100 ? 12.458 -1.582 40.173 1.00 28.75 100 GLY A CA 1
ATOM 770 C C . GLY A 1 100 ? 11.867 -1.382 38.780 1.00 28.75 100 GLY A C 1
ATOM 771 O O . GLY A 1 100 ? 10.648 -1.385 38.627 1.00 28.75 100 GLY A O 1
ATOM 772 N N . ALA A 1 101 ? 12.724 -1.124 37.796 1.00 27.58 101 ALA A N 1
ATOM 773 C CA . ALA A 1 101 ? 12.328 -0.932 36.410 1.00 27.58 101 ALA A CA 1
ATOM 774 C C . ALA A 1 101 ? 11.871 -2.269 35.810 1.00 27.58 101 ALA A C 1
ATOM 776 O O . ALA A 1 101 ? 12.666 -3.203 35.725 1.00 27.58 101 ALA A O 1
ATOM 777 N N . VAL A 1 102 ? 10.614 -2.345 35.375 1.00 33.84 102 VAL A N 1
ATOM 778 C CA . VAL A 1 102 ? 10.137 -3.412 34.489 1.00 33.84 102 VAL A CA 1
ATOM 779 C C . VAL A 1 102 ? 9.891 -2.773 33.126 1.00 33.84 102 VAL A C 1
ATOM 781 O O . VAL A 1 102 ? 9.114 -1.830 32.999 1.00 33.84 102 VAL A O 1
ATOM 784 N N . ASN A 1 103 ? 10.641 -3.233 32.126 1.00 33.44 103 ASN A N 1
ATOM 785 C CA . ASN A 1 103 ? 10.574 -2.761 30.746 1.00 33.44 103 ASN A CA 1
ATOM 786 C C . ASN A 1 103 ? 9.196 -3.065 30.133 1.00 33.44 103 ASN A C 1
ATOM 788 O O . ASN A 1 103 ? 8.644 -4.140 30.367 1.00 33.44 103 ASN A O 1
ATOM 792 N N . GLY A 1 104 ? 8.674 -2.135 29.323 1.00 38.56 104 GLY A N 1
ATOM 793 C CA . GLY A 1 104 ? 7.363 -2.202 28.665 1.00 38.56 104 GLY A CA 1
ATOM 794 C C . GLY A 1 104 ? 7.206 -3.373 27.690 1.00 38.56 104 GLY A C 1
ATOM 795 O O . GLY A 1 104 ? 7.295 -3.206 26.476 1.00 38.56 104 GLY A O 1
ATOM 796 N N . THR A 1 105 ? 6.959 -4.563 28.228 1.00 52.28 105 THR A N 1
ATOM 797 C CA . THR A 1 105 ? 6.580 -5.765 27.482 1.00 52.28 105 THR A CA 1
ATOM 798 C C . THR A 1 105 ? 5.055 -5.891 27.447 1.00 52.28 105 THR A C 1
ATOM 800 O O . THR A 1 105 ? 4.359 -5.477 28.372 1.00 52.28 105 THR A O 1
ATOM 803 N N . SER A 1 106 ? 4.505 -6.397 26.339 1.00 71.06 106 SER A N 1
ATOM 804 C CA . SER A 1 106 ? 3.059 -6.583 26.182 1.00 71.06 106 SER A CA 1
ATOM 805 C C . SER A 1 106 ? 2.547 -7.705 27.097 1.00 71.06 106 SER A C 1
ATOM 807 O O . SER A 1 106 ? 3.208 -8.730 27.243 1.00 71.06 106 SER A O 1
ATOM 809 N N . PHE A 1 107 ? 1.340 -7.549 27.661 1.00 80.12 107 PHE A N 1
ATOM 810 C CA . PHE A 1 107 ? 0.700 -8.531 28.559 1.00 80.12 107 PHE A CA 1
ATOM 811 C C . PHE A 1 107 ? 0.770 -9.976 28.046 1.00 80.12 107 PHE A C 1
ATOM 813 O O . PHE A 1 107 ? 1.097 -10.885 28.803 1.00 80.12 107 PHE A O 1
ATOM 820 N N . GLY A 1 108 ? 0.503 -10.186 26.753 1.00 82.69 108 GLY A N 1
ATOM 821 C CA . GLY A 1 108 ? 0.561 -11.513 26.137 1.00 82.69 108 GLY A CA 1
ATOM 822 C C . GLY A 1 108 ? 1.953 -12.150 26.196 1.00 82.69 108 GLY A C 1
ATOM 823 O O . GLY A 1 108 ? 2.071 -13.347 26.447 1.00 82.69 108 GLY A O 1
ATOM 824 N N . ARG A 1 109 ? 3.013 -11.345 26.052 1.00 82.31 109 ARG A N 1
ATOM 825 C CA . ARG A 1 109 ? 4.400 -11.813 26.134 1.00 82.31 109 ARG A CA 1
ATOM 826 C C . ARG A 1 109 ? 4.782 -12.188 27.563 1.00 82.31 109 ARG A C 1
ATOM 828 O O . ARG A 1 109 ? 5.331 -13.263 27.768 1.00 82.31 109 ARG A O 1
ATOM 835 N N . THR A 1 110 ? 4.436 -11.353 28.542 1.00 82.06 110 THR A N 1
ATOM 836 C CA . THR A 1 110 ? 4.665 -11.664 29.962 1.00 82.06 110 THR A CA 1
ATOM 837 C C . THR A 1 110 ? 3.907 -12.923 30.381 1.00 82.06 110 THR A C 1
ATOM 839 O O . THR A 1 110 ? 4.455 -13.773 31.077 1.00 82.06 110 THR A O 1
ATOM 842 N N . LEU A 1 111 ? 2.666 -13.081 29.911 1.00 86.69 111 LEU A N 1
ATOM 843 C CA . LEU A 1 111 ? 1.870 -14.280 30.155 1.00 86.69 111 LEU A CA 1
ATOM 844 C C . LEU A 1 111 ? 2.541 -15.534 29.575 1.00 86.69 111 LEU A C 1
ATOM 846 O O . LEU A 1 111 ? 2.654 -16.541 30.270 1.00 86.69 111 LEU A O 1
ATOM 850 N N . LYS A 1 112 ? 3.040 -15.452 28.336 1.00 86.56 112 LYS A N 1
ATOM 851 C CA . LYS A 1 112 ? 3.785 -16.540 27.695 1.00 86.56 112 LYS A CA 1
ATOM 852 C C . LYS A 1 112 ? 5.040 -16.924 28.489 1.00 86.56 112 LYS A C 1
ATOM 854 O O . LYS A 1 112 ? 5.270 -18.105 28.726 1.00 86.56 112 LYS A O 1
ATOM 859 N N . GLU A 1 113 ? 5.817 -15.940 28.936 1.00 85.25 113 GLU A N 1
ATOM 860 C CA . GLU A 1 113 ? 7.036 -16.166 29.726 1.00 85.25 113 GLU A CA 1
ATOM 861 C C . GLU A 1 113 ? 6.738 -16.809 31.090 1.00 85.25 113 GLU A C 1
ATOM 863 O O . GLU A 1 113 ? 7.474 -17.689 31.534 1.00 85.25 113 GLU A O 1
ATOM 868 N N . LEU A 1 114 ? 5.653 -16.404 31.759 1.00 87.69 114 LEU A N 1
ATOM 869 C CA . LEU A 1 114 ? 5.221 -17.018 33.019 1.00 87.69 114 LEU A CA 1
ATOM 870 C C . LEU A 1 114 ? 4.737 -18.457 32.818 1.00 87.69 114 LEU A C 1
ATOM 872 O O . LEU A 1 114 ? 5.095 -19.327 33.608 1.00 87.69 114 LEU A O 1
ATOM 876 N N . ARG A 1 115 ? 3.992 -18.724 31.738 1.00 92.00 115 ARG A N 1
ATOM 877 C CA . ARG A 1 115 ? 3.571 -20.082 31.369 1.00 92.00 115 ARG A CA 1
ATOM 878 C C . ARG A 1 115 ? 4.773 -20.996 31.122 1.00 92.00 115 ARG A C 1
ATOM 880 O O . ARG A 1 115 ? 4.811 -22.110 31.634 1.00 92.00 115 ARG A O 1
ATOM 887 N N . GLU A 1 116 ? 5.761 -20.525 30.363 1.00 88.44 116 GLU A N 1
ATOM 888 C CA . GLU A 1 116 ? 6.981 -21.288 30.071 1.00 88.44 116 GLU A CA 1
ATOM 889 C C . GLU A 1 116 ? 7.812 -21.546 31.336 1.00 88.44 116 GLU A C 1
ATOM 891 O O . GLU A 1 116 ? 8.310 -22.654 31.522 1.00 88.44 116 GLU A O 1
ATOM 896 N N . LYS A 1 117 ? 7.894 -20.575 32.258 1.00 88.00 117 LYS A N 1
ATOM 897 C CA . LYS A 1 117 ? 8.534 -20.763 33.574 1.00 88.00 117 LYS A CA 1
ATOM 898 C C . LYS A 1 117 ? 7.800 -21.762 34.467 1.00 88.00 117 LYS A C 1
ATOM 900 O O . LYS A 1 117 ? 8.452 -22.465 35.232 1.00 88.00 117 LYS A O 1
ATOM 905 N N . ALA A 1 118 ? 6.476 -21.830 34.364 1.00 85.25 118 ALA A N 1
ATOM 906 C CA . ALA A 1 118 ? 5.662 -22.832 35.046 1.00 85.25 118 ALA A CA 1
ATOM 907 C C . ALA A 1 118 ? 5.749 -24.225 34.386 1.00 85.25 118 ALA A C 1
ATOM 909 O O . ALA A 1 118 ? 5.166 -25.174 34.899 1.00 85.25 118 ALA A O 1
ATOM 910 N N . GLY A 1 119 ? 6.465 -24.363 33.259 1.00 88.56 119 GLY A N 1
ATOM 911 C CA . GLY A 1 119 ? 6.620 -25.631 32.541 1.00 88.56 119 GLY A CA 1
ATOM 912 C C . GLY A 1 119 ? 5.351 -26.111 31.833 1.00 88.56 119 GLY A C 1
ATOM 913 O O . GLY A 1 119 ? 5.277 -27.275 31.459 1.00 88.56 119 GLY A O 1
ATOM 914 N N . MET A 1 120 ? 4.359 -25.235 31.649 1.00 89.31 120 MET A N 1
ATOM 915 C CA . MET A 1 120 ? 3.056 -25.587 31.083 1.00 89.31 120 MET A CA 1
ATOM 916 C C . MET A 1 120 ? 3.021 -25.359 29.572 1.00 89.31 120 MET A C 1
ATOM 918 O O . MET A 1 120 ? 3.501 -24.342 29.059 1.00 89.31 120 MET A O 1
ATOM 922 N N . SER A 1 121 ? 2.377 -26.253 28.831 1.00 91.75 121 SER A N 1
ATOM 923 C CA . SER A 1 121 ? 1.973 -25.995 27.450 1.00 91.75 121 SER A CA 1
ATOM 924 C C . SER A 1 121 ? 0.770 -25.046 27.394 1.00 91.75 121 SER A C 1
ATOM 926 O O . SER A 1 121 ? 0.045 -24.836 28.368 1.00 91.75 121 SER A O 1
ATOM 928 N N . GLN A 1 122 ? 0.536 -24.446 26.226 1.00 89.00 122 GLN A N 1
ATOM 929 C CA . GLN A 1 122 ? -0.653 -23.615 26.006 1.00 89.00 122 GLN A CA 1
ATOM 930 C C . GLN A 1 122 ? -1.958 -24.416 26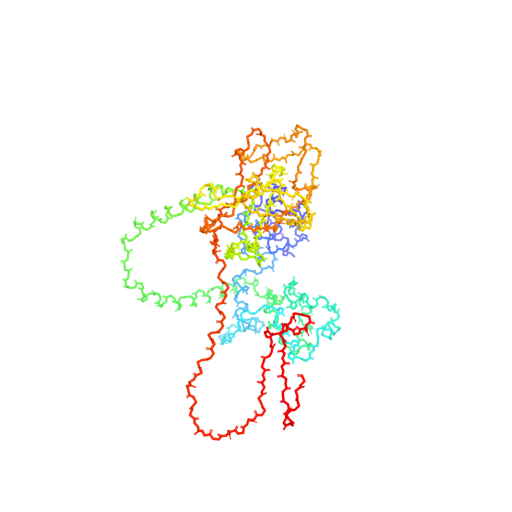.151 1.00 89.00 122 GLN A C 1
ATOM 932 O O . GLN A 1 122 ? -2.965 -23.848 26.556 1.00 89.00 122 GLN A O 1
ATOM 937 N N . SER A 1 123 ? -1.966 -25.714 25.823 1.00 86.44 123 SER A N 1
ATOM 938 C CA . SER A 1 123 ? -3.169 -26.540 25.998 1.00 86.44 123 SER A CA 1
ATOM 939 C C . SER A 1 123 ? -3.457 -26.766 27.477 1.00 86.44 123 SER A C 1
ATOM 941 O O . SER A 1 123 ? -4.560 -26.482 27.921 1.00 86.44 123 SER A O 1
ATOM 943 N N . GLU A 1 124 ? -2.443 -27.160 28.251 1.00 87.00 124 GLU A N 1
ATOM 944 C CA . GLU A 1 124 ? -2.584 -27.426 29.690 1.00 87.00 124 GLU A CA 1
ATOM 945 C C . GLU A 1 124 ? -3.052 -26.184 30.454 1.00 87.00 124 GLU A C 1
ATOM 947 O O . GLU A 1 124 ? -4.010 -26.255 31.218 1.00 87.00 124 GLU A O 1
ATOM 952 N N . LEU A 1 125 ? -2.456 -25.014 30.186 1.00 89.81 125 LEU A N 1
ATOM 953 C CA . LEU A 1 125 ? -2.898 -23.772 30.823 1.00 89.81 125 LEU A CA 1
ATOM 954 C C . LEU A 1 125 ? -4.332 -23.390 30.410 1.00 89.81 125 LEU A C 1
ATOM 956 O O . LEU A 1 125 ? -5.087 -22.857 31.222 1.00 89.81 125 LEU A O 1
ATOM 960 N N . ALA A 1 126 ? -4.722 -23.632 29.156 1.00 88.94 126 ALA A N 1
ATOM 961 C CA . ALA A 1 126 ? -6.075 -23.339 28.686 1.00 88.94 126 ALA A CA 1
ATOM 962 C C . ALA A 1 126 ? -7.118 -24.247 29.358 1.00 88.94 126 ALA A C 1
ATOM 964 O O . ALA A 1 126 ? -8.156 -23.747 29.805 1.00 88.94 126 ALA A O 1
ATOM 965 N N . ASP A 1 127 ? -6.803 -25.537 29.491 1.00 87.88 127 ASP A N 1
ATOM 966 C CA . ASP A 1 127 ? -7.642 -26.534 30.155 1.00 87.88 127 ASP A CA 1
ATOM 967 C C . ASP A 1 127 ? -7.825 -26.194 31.646 1.00 87.88 127 ASP A C 1
ATOM 969 O O . ASP A 1 127 ? -8.954 -26.158 32.140 1.00 87.88 127 ASP A O 1
ATOM 973 N N . GLU A 1 128 ? -6.746 -25.819 32.340 1.00 85.25 128 GLU A N 1
ATOM 974 C CA . GLU A 1 128 ? -6.763 -25.399 33.751 1.00 85.25 128 GLU A CA 1
ATOM 975 C C . GLU A 1 128 ? -7.564 -24.095 33.972 1.00 85.25 128 GLU A C 1
ATOM 977 O O . GLU A 1 128 ? -8.277 -23.918 34.965 1.00 85.25 128 GLU A O 1
ATOM 982 N N . LEU A 1 129 ? -7.512 -23.171 33.007 1.00 85.25 129 LEU A N 1
ATOM 983 C CA . LEU A 1 129 ? -8.284 -21.924 33.028 1.00 85.25 129 LEU A CA 1
ATOM 984 C C . LEU A 1 129 ? -9.756 -22.106 32.633 1.00 85.25 129 LEU A C 1
ATOM 986 O O . LEU A 1 129 ? -10.564 -21.203 32.887 1.00 85.25 129 LEU A O 1
ATOM 990 N N . GLY A 1 130 ? -10.111 -23.233 32.012 1.00 83.19 130 GLY A N 1
ATOM 991 C CA . GLY A 1 130 ? -11.429 -23.467 31.426 1.00 83.19 130 GLY A CA 1
ATOM 992 C C . GLY A 1 130 ? -11.725 -22.560 30.224 1.00 83.19 130 GLY A C 1
ATOM 993 O O . GLY A 1 130 ? -12.864 -22.119 30.056 1.00 83.19 130 GLY A O 1
ATOM 994 N N . ILE A 1 131 ? -10.709 -22.237 29.416 1.00 86.12 131 ILE A N 1
ATOM 995 C CA . ILE A 1 131 ? -10.842 -21.486 28.154 1.00 86.12 131 ILE A CA 1
ATOM 996 C C . ILE A 1 131 ? -10.333 -22.315 26.976 1.00 86.12 131 ILE A C 1
ATOM 998 O O . ILE A 1 131 ? -9.618 -23.290 27.159 1.00 86.12 131 ILE A O 1
ATOM 1002 N N . SER A 1 132 ? -10.667 -21.930 25.742 1.00 85.19 132 SER A N 1
ATOM 1003 C CA . SER A 1 132 ? -10.136 -22.653 24.583 1.00 85.19 132 SER A CA 1
ATOM 1004 C C . SER A 1 132 ? -8.649 -22.353 24.358 1.00 85.19 132 SER A C 1
ATOM 1006 O O . SER A 1 132 ? -8.194 -21.218 24.532 1.00 85.19 132 SER A O 1
ATOM 1008 N N . PHE A 1 133 ? -7.900 -23.346 23.873 1.00 87.56 133 PHE A N 1
ATOM 1009 C CA . PHE A 1 133 ? -6.517 -23.173 23.408 1.00 87.56 133 PHE A CA 1
ATOM 1010 C C . PHE A 1 133 ? -6.379 -21.994 22.429 1.00 87.56 133 PHE A C 1
ATOM 1012 O O . PHE A 1 133 ? -5.482 -21.158 22.548 1.00 87.56 133 PHE A O 1
ATOM 1019 N N . THR A 1 134 ? -7.315 -21.879 21.480 1.00 82.25 134 THR A N 1
ATOM 1020 C CA . THR A 1 134 ? -7.348 -20.781 20.506 1.00 82.25 134 THR A CA 1
ATOM 1021 C C . THR A 1 134 ? -7.502 -19.421 21.185 1.00 82.25 134 THR A C 1
ATOM 1023 O O . THR A 1 134 ? -6.937 -18.428 20.719 1.00 82.25 134 THR A O 1
ATOM 1026 N N . ASP A 1 135 ? -8.252 -19.356 22.284 1.00 79.50 135 ASP A N 1
ATOM 1027 C CA . ASP A 1 135 ? -8.445 -18.127 23.038 1.00 79.50 135 ASP A CA 1
ATOM 1028 C C . ASP A 1 135 ? -7.191 -17.713 23.802 1.00 79.50 135 ASP A C 1
ATOM 1030 O O . ASP A 1 135 ? -6.839 -16.532 23.753 1.00 79.50 135 ASP A O 1
ATOM 1034 N N . LEU A 1 136 ? -6.499 -18.663 24.436 1.00 86.81 136 LEU A N 1
ATOM 1035 C CA . LEU A 1 136 ? -5.225 -18.410 25.106 1.00 86.81 136 LEU A CA 1
ATOM 1036 C C . LEU A 1 136 ? -4.138 -17.990 24.103 1.00 86.81 136 LEU A C 1
ATOM 1038 O O . LEU A 1 136 ? -3.459 -16.988 24.315 1.00 86.81 136 LEU A O 1
ATOM 1042 N N . SER A 1 137 ? -4.039 -18.677 22.962 1.00 83.19 137 SER A N 1
ATOM 1043 C CA . SER A 1 137 ? -3.074 -18.359 21.901 1.00 83.19 137 SER A CA 1
ATOM 1044 C C . SER A 1 137 ? -3.262 -16.939 21.349 1.00 83.19 137 SER A C 1
ATOM 1046 O O . SER A 1 137 ? -2.297 -16.195 21.163 1.00 83.19 137 SER A O 1
ATOM 1048 N N . LYS A 1 138 ? -4.510 -16.496 21.147 1.00 79.62 138 LYS A N 1
ATOM 1049 C CA . LYS A 1 138 ? -4.799 -15.115 20.720 1.00 79.62 138 LYS A CA 1
ATOM 1050 C C . LYS A 1 138 ? -4.415 -14.075 21.776 1.00 79.62 138 LYS A C 1
ATOM 1052 O O . LYS A 1 138 ? -4.051 -12.962 21.399 1.00 79.62 138 LYS A O 1
ATOM 1057 N N . ILE A 1 139 ? -4.502 -14.412 23.064 1.00 81.94 139 ILE A N 1
ATOM 1058 C CA . ILE A 1 139 ? -4.102 -13.529 24.169 1.00 81.94 139 ILE A CA 1
ATOM 1059 C C . ILE A 1 139 ? -2.572 -13.431 24.248 1.00 81.94 139 ILE A C 1
ATOM 1061 O O . ILE A 1 139 ? -2.046 -12.320 24.284 1.00 81.94 139 ILE A O 1
ATOM 1065 N N . GLU A 1 140 ? -1.850 -14.558 24.210 1.00 82.81 140 GLU A N 1
ATOM 1066 C CA . GLU A 1 140 ? -0.375 -14.572 24.259 1.00 82.81 140 GLU A CA 1
ATOM 1067 C C . GLU A 1 140 ? 0.256 -13.830 23.071 1.00 82.81 140 GLU A C 1
ATOM 1069 O O . GLU A 1 140 ? 1.229 -13.097 23.234 1.00 82.81 140 GLU A O 1
ATOM 1074 N N . ASN A 1 141 ? -0.343 -13.945 21.882 1.00 75.62 141 ASN A N 1
ATOM 1075 C CA . ASN A 1 141 ? 0.125 -13.261 20.674 1.00 75.62 141 ASN A CA 1
ATOM 1076 C C . ASN A 1 141 ? -0.329 -11.792 20.571 1.00 75.62 141 ASN A C 1
ATOM 1078 O O . ASN A 1 141 ? -0.040 -11.130 19.577 1.00 75.62 141 ASN A O 1
ATOM 1082 N N . GLY A 1 142 ? -1.070 -11.271 21.556 1.00 69.38 142 GLY A N 1
ATOM 1083 C CA . GLY A 1 142 ? -1.543 -9.882 21.568 1.00 69.38 142 GLY A CA 1
ATOM 1084 C C . GLY A 1 142 ? -2.637 -9.557 20.542 1.00 69.38 142 GLY A C 1
ATOM 1085 O O . GLY A 1 142 ? -2.996 -8.392 20.390 1.00 69.38 142 GLY A O 1
ATOM 1086 N N . ILE A 1 143 ? -3.195 -10.567 19.863 1.00 67.12 143 ILE A N 1
ATOM 1087 C CA . ILE A 1 143 ? -4.326 -10.423 18.928 1.00 67.12 143 ILE A CA 1
ATOM 1088 C C . ILE A 1 143 ? -5.606 -10.081 19.700 1.00 67.12 143 ILE A C 1
ATOM 1090 O O . ILE A 1 143 ? -6.445 -9.315 19.226 1.00 67.12 143 ILE A O 1
ATOM 1094 N N . ARG A 1 144 ? -5.769 -10.652 20.901 1.00 69.50 144 ARG A N 1
ATOM 1095 C CA . ARG A 1 144 ? -6.864 -10.329 21.818 1.00 69.50 144 ARG A CA 1
ATOM 1096 C C . ARG A 1 144 ? -6.335 -9.498 22.997 1.00 69.50 144 ARG A C 1
ATOM 1098 O O . ARG A 1 144 ? -5.298 -9.851 23.555 1.00 69.50 144 ARG A O 1
ATOM 1105 N N . PRO A 1 145 ? -7.051 -8.435 23.418 1.00 67.12 145 PRO A N 1
ATOM 1106 C CA . PRO A 1 145 ? -6.687 -7.659 24.602 1.00 67.12 145 PRO A CA 1
ATOM 1107 C C . PRO A 1 145 ? -6.751 -8.495 25.886 1.00 67.12 145 PRO A C 1
ATOM 1109 O O . PRO A 1 145 ? -7.356 -9.569 25.924 1.00 67.12 145 PRO A O 1
ATOM 1112 N N . ALA A 1 146 ? -6.160 -7.966 26.960 1.00 71.19 146 ALA A N 1
ATOM 1113 C CA . ALA A 1 146 ? -6.054 -8.671 28.228 1.00 71.19 146 ALA A CA 1
ATOM 1114 C C . ALA A 1 146 ? -7.426 -9.145 28.777 1.00 71.19 146 ALA A C 1
ATOM 1116 O O . ALA A 1 146 ? -8.413 -8.387 28.763 1.00 71.19 146 ALA A O 1
ATOM 1117 N N . PRO A 1 147 ? -7.501 -10.389 29.285 1.00 78.00 147 PRO A N 1
ATOM 1118 C CA . PRO A 1 147 ? -8.742 -11.046 29.690 1.00 78.00 147 PRO A CA 1
ATOM 1119 C C . PRO A 1 147 ? -9.337 -10.421 30.959 1.00 78.00 147 PRO A C 1
ATOM 1121 O O . PRO A 1 147 ? -8.731 -9.550 31.577 1.00 78.00 147 PRO A O 1
ATOM 1124 N N . SER A 1 148 ? -10.568 -10.784 31.330 1.00 77.75 148 SER A N 1
ATOM 1125 C CA . SER A 1 148 ? -11.268 -10.202 32.492 1.00 77.75 148 SER A CA 1
ATOM 1126 C C . SER A 1 148 ? -10.456 -10.314 33.792 1.00 77.75 148 SER A C 1
ATOM 1128 O O . SER A 1 148 ? -9.654 -11.229 33.942 1.00 77.75 148 SER A O 1
ATOM 1130 N N . GLU A 1 149 ? -10.683 -9.412 34.754 1.00 74.94 149 GLU A N 1
ATOM 1131 C CA . GLU A 1 149 ? -9.970 -9.421 36.048 1.00 74.94 149 GLU A CA 1
ATOM 1132 C C . GLU A 1 149 ? -10.063 -10.781 36.743 1.00 74.94 149 GLU A C 1
ATOM 1134 O O . GLU A 1 149 ? -9.063 -11.322 37.198 1.00 74.94 149 GLU A O 1
ATOM 1139 N N . LYS A 1 150 ? -11.254 -11.391 36.726 1.00 76.75 150 LYS A N 1
ATOM 1140 C CA . LYS A 1 150 ? -11.490 -12.738 37.260 1.00 76.75 150 LYS A CA 1
ATOM 1141 C C . LYS A 1 150 ? -10.562 -13.790 36.641 1.00 76.75 150 LYS A C 1
ATOM 1143 O O . LYS A 1 150 ? -10.109 -14.686 37.343 1.00 76.75 150 LYS A O 1
ATOM 1148 N N . LEU A 1 151 ? -10.297 -13.691 35.340 1.00 80.62 151 LEU A N 1
ATOM 1149 C CA . LEU A 1 151 ? -9.406 -14.611 34.640 1.00 80.62 151 LEU A CA 1
ATOM 1150 C C . LEU A 1 151 ? -7.935 -14.302 34.941 1.00 80.62 151 LEU A C 1
ATOM 1152 O O . LEU A 1 151 ? -7.148 -15.226 35.083 1.00 80.62 151 LEU A O 1
ATOM 1156 N N . ILE A 1 152 ? -7.577 -13.026 35.112 1.00 83.50 152 ILE A N 1
ATOM 1157 C CA . ILE A 1 152 ? -6.228 -12.616 35.531 1.00 83.50 152 ILE A CA 1
ATOM 1158 C C . ILE A 1 152 ? -5.903 -13.134 36.940 1.00 83.50 152 ILE A C 1
ATOM 1160 O O . ILE A 1 152 ? -4.798 -13.615 37.161 1.00 83.50 152 ILE A O 1
ATOM 1164 N N . TYR A 1 153 ? -6.860 -13.119 37.872 1.00 83.44 153 TYR A N 1
ATOM 1165 C CA . TYR A 1 153 ? -6.662 -13.727 39.192 1.00 83.44 153 TYR A CA 1
ATOM 1166 C C . TYR A 1 153 ? -6.423 -15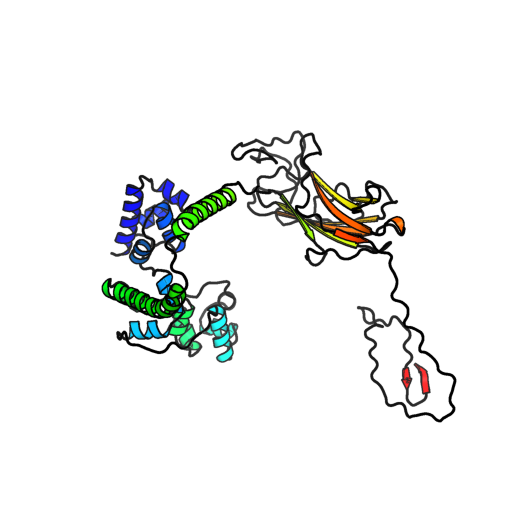.236 39.110 1.00 83.44 153 TYR A C 1
ATOM 1168 O O . TYR A 1 153 ? -5.526 -15.739 39.775 1.00 83.44 153 TYR A O 1
ATOM 1176 N N . ARG A 1 154 ? -7.164 -15.947 38.249 1.00 84.06 154 ARG A N 1
ATOM 1177 C CA . ARG A 1 154 ? -6.919 -17.379 38.012 1.00 84.06 154 ARG A CA 1
ATOM 1178 C C . ARG A 1 154 ? -5.557 -17.640 37.378 1.00 84.06 154 ARG A C 1
ATOM 1180 O O . ARG A 1 154 ? -4.869 -18.562 37.786 1.00 84.06 154 ARG A O 1
ATOM 1187 N N . LEU A 1 155 ? -5.151 -16.812 36.417 1.00 86.12 155 LEU A N 1
ATOM 1188 C CA . LEU A 1 155 ? -3.813 -16.874 35.827 1.00 86.12 155 LEU A CA 1
ATOM 1189 C C . LEU A 1 155 ? -2.721 -16.700 36.884 1.00 86.12 155 LEU A C 1
ATOM 1191 O O . LEU A 1 155 ? -1.759 -17.457 36.890 1.00 86.12 155 LEU A O 1
ATOM 1195 N N . ALA A 1 156 ? -2.881 -15.728 37.782 1.00 87.81 156 ALA A N 1
ATOM 1196 C CA . ALA A 1 156 ? -1.944 -15.485 38.873 1.00 87.81 156 ALA A CA 1
ATOM 1197 C C . ALA A 1 156 ? -1.856 -16.679 39.837 1.00 87.81 156 ALA A C 1
ATOM 1199 O O . ALA A 1 156 ? -0.763 -17.060 40.245 1.00 87.81 156 ALA A O 1
ATOM 1200 N N . GLU A 1 157 ? -2.998 -17.290 40.157 1.00 87.75 157 GLU A N 1
ATOM 1201 C CA . GLU A 1 157 ? -3.086 -18.472 41.017 1.00 87.75 157 GLU A CA 1
ATOM 1202 C C . GLU A 1 157 ? -2.377 -19.687 40.398 1.00 87.75 157 GLU A C 1
ATOM 1204 O O . GLU A 1 157 ? -1.506 -20.270 41.041 1.00 87.75 157 GLU A O 1
ATOM 1209 N N . ILE A 1 158 ? -2.694 -20.010 39.139 1.00 87.94 158 ILE A N 1
ATOM 1210 C CA . ILE A 1 158 ? -2.155 -21.173 38.411 1.00 87.94 158 ILE A CA 1
ATOM 1211 C C . ILE A 1 158 ? -0.658 -21.013 38.123 1.00 87.94 158 ILE A C 1
ATOM 1213 O O . ILE A 1 158 ? 0.112 -21.957 38.265 1.00 87.94 158 ILE A O 1
ATOM 1217 N N . LEU A 1 159 ? -0.228 -19.812 37.730 1.00 88.19 159 LEU A N 1
ATOM 1218 C CA . LEU A 1 159 ? 1.165 -19.533 37.365 1.00 88.19 159 LEU A CA 1
ATOM 1219 C C . LEU A 1 159 ? 2.028 -19.107 38.562 1.00 88.19 159 LEU A C 1
ATOM 1221 O O . LEU A 1 159 ? 3.185 -18.735 38.371 1.00 88.19 159 LEU A O 1
ATOM 1225 N N . HIS A 1 160 ? 1.468 -19.114 39.778 1.00 84.69 160 HIS A N 1
ATOM 1226 C CA . HIS A 1 160 ? 2.110 -18.624 41.003 1.00 84.69 160 HIS A CA 1
ATOM 1227 C C . HIS A 1 160 ? 2.739 -17.224 40.848 1.00 84.69 160 HIS A C 1
ATOM 1229 O O . HIS A 1 160 ? 3.818 -16.939 41.371 1.00 84.69 160 HIS A O 1
ATOM 1235 N N . ALA A 1 161 ? 2.059 -16.347 40.107 1.00 82.00 161 ALA A N 1
ATOM 1236 C CA . ALA A 1 161 ? 2.505 -14.995 39.793 1.00 82.00 161 ALA A CA 1
ATOM 1237 C C . ALA A 1 161 ? 1.789 -13.948 40.661 1.00 82.00 161 ALA A C 1
ATOM 1239 O O . ALA A 1 161 ? 0.704 -14.186 41.192 1.00 82.00 161 ALA A O 1
ATOM 1240 N N . ASP A 1 162 ? 2.376 -12.756 40.793 1.00 78.38 162 ASP A N 1
ATOM 1241 C CA . ASP A 1 162 ? 1.736 -11.653 41.512 1.00 78.38 162 ASP A CA 1
ATOM 1242 C C . ASP A 1 162 ? 0.550 -11.105 40.690 1.00 78.38 162 ASP A C 1
ATOM 1244 O O . ASP A 1 162 ? 0.699 -10.623 39.561 1.00 78.38 162 ASP A O 1
ATOM 1248 N N . SER A 1 163 ? -0.659 -11.190 41.255 1.00 74.88 163 SER A N 1
ATOM 1249 C CA . SER A 1 163 ? -1.880 -10.739 40.583 1.00 74.88 163 SER A CA 1
ATOM 1250 C C . SER A 1 163 ? -1.891 -9.235 40.315 1.00 74.88 163 SER A C 1
ATOM 1252 O O . SER A 1 163 ? -2.485 -8.798 39.332 1.00 74.88 163 SER A O 1
ATOM 1254 N N . ASP A 1 164 ? -1.248 -8.436 41.170 1.00 63.97 164 ASP A N 1
ATOM 1255 C CA . ASP A 1 164 ? -1.180 -6.984 41.008 1.00 63.97 164 ASP A CA 1
ATOM 1256 C C . ASP A 1 164 ? -0.237 -6.610 39.861 1.00 63.97 164 ASP A C 1
ATOM 1258 O O . ASP A 1 164 ? -0.515 -5.667 39.122 1.00 63.97 164 ASP A O 1
ATOM 1262 N N . GLU A 1 165 ? 0.847 -7.367 39.682 1.00 70.06 165 GLU A N 1
ATOM 1263 C CA . GLU A 1 165 ? 1.777 -7.211 38.562 1.00 70.06 165 GLU A CA 1
ATOM 1264 C C . GLU A 1 165 ? 1.099 -7.545 37.226 1.00 70.06 165 GLU A C 1
ATOM 1266 O O . GLU A 1 165 ? 1.143 -6.745 36.288 1.00 70.06 165 GLU A O 1
ATOM 1271 N N . LEU A 1 166 ? 0.376 -8.667 37.155 1.00 73.81 166 LEU A N 1
ATOM 1272 C CA . LEU A 1 166 ? -0.382 -9.043 35.958 1.00 73.81 166 LEU A CA 1
ATOM 1273 C C . LEU A 1 166 ? -1.506 -8.050 35.635 1.00 73.81 166 LEU A C 1
ATOM 1275 O O . LEU A 1 166 ? -1.731 -7.726 34.466 1.00 73.81 166 LEU A O 1
ATOM 1279 N N . LEU A 1 167 ? -2.196 -7.530 36.654 1.00 73.12 167 LEU A N 1
ATOM 1280 C CA . LEU A 1 167 ? -3.218 -6.496 36.481 1.00 73.12 167 LEU A CA 1
ATOM 1281 C C . LEU A 1 167 ? -2.610 -5.181 35.989 1.00 73.12 167 LEU A C 1
ATOM 1283 O O . LEU A 1 167 ? -3.130 -4.603 35.029 1.00 73.12 167 LEU A O 1
ATOM 1287 N N . ALA A 1 168 ? -1.479 -4.759 36.562 1.00 65.25 168 ALA A N 1
ATOM 1288 C CA . ALA A 1 168 ? -0.749 -3.582 36.112 1.00 65.25 168 ALA A CA 1
ATOM 1289 C C . ALA A 1 168 ? -0.386 -3.716 34.629 1.00 65.25 168 ALA A C 1
ATOM 1291 O O . ALA A 1 168 ? -0.839 -2.910 33.825 1.00 65.25 168 ALA A O 1
ATOM 1292 N N . ILE A 1 169 ? 0.305 -4.786 34.230 1.00 67.19 169 ILE A N 1
ATOM 1293 C CA . ILE A 1 169 ? 0.723 -5.006 32.835 1.00 67.19 169 ILE A CA 1
ATOM 1294 C C . ILE A 1 169 ? -0.493 -5.114 31.890 1.00 67.19 169 ILE A C 1
ATOM 1296 O O . ILE A 1 169 ? -0.436 -4.688 30.736 1.00 67.19 169 ILE A O 1
ATOM 1300 N N . SER A 1 170 ? -1.637 -5.605 32.379 1.00 61.38 170 SER A N 1
ATOM 1301 C CA . SER A 1 170 ? -2.889 -5.675 31.609 1.00 61.38 170 SER A CA 1
ATOM 1302 C C . SER A 1 170 ? -3.594 -4.327 31.388 1.00 61.38 170 SER A C 1
ATOM 1304 O O . SER A 1 170 ? -4.544 -4.257 30.605 1.00 61.38 170 SER A O 1
ATOM 1306 N N . GLY A 1 171 ? -3.172 -3.263 32.086 1.00 58.16 171 GLY A N 1
ATOM 1307 C CA . GLY A 1 171 ? -3.849 -1.961 32.076 1.00 58.16 171 GLY A CA 1
ATOM 1308 C C . GLY A 1 171 ? -5.194 -1.949 32.800 1.00 58.16 171 GLY A C 1
ATOM 1309 O O . GLY A 1 171 ? -6.012 -1.061 32.551 1.00 58.16 171 GLY A O 1
ATOM 1310 N N . LYS A 1 172 ? -5.439 -2.921 33.688 1.00 53.03 172 LYS A N 1
ATOM 1311 C CA . LYS A 1 172 ? -6.646 -2.998 34.521 1.00 53.03 172 LYS A CA 1
ATOM 1312 C C . LYS A 1 172 ? -6.307 -2.619 35.956 1.00 53.03 172 LYS A C 1
ATOM 1314 O O . LYS A 1 172 ? -5.333 -3.098 36.523 1.00 53.03 172 LYS A O 1
ATOM 1319 N N . VAL A 1 173 ? -7.115 -1.738 36.539 1.00 49.00 173 VAL A N 1
ATOM 1320 C CA . VAL A 1 173 ? -6.948 -1.259 37.918 1.00 49.00 173 VAL A CA 1
ATOM 1321 C C . VAL A 1 173 ? -8.039 -1.899 38.777 1.00 49.00 173 VAL A C 1
ATOM 1323 O O . VAL A 1 173 ? -9.204 -1.770 38.402 1.00 49.00 173 VAL A O 1
ATOM 1326 N N . PRO A 1 174 ? -7.710 -2.547 39.915 1.00 51.50 174 PRO A N 1
ATOM 1327 C CA . PRO A 1 174 ? -8.705 -3.207 40.757 1.00 51.50 174 PRO A CA 1
ATOM 1328 C C . PRO A 1 174 ? -9.842 -2.262 41.158 1.00 51.50 174 PRO A C 1
ATOM 1330 O O . PRO A 1 174 ? -9.588 -1.116 41.543 1.00 51.50 174 PRO A O 1
ATOM 1333 N N . ALA A 1 175 ? -11.084 -2.754 41.154 1.00 50.72 175 ALA A N 1
ATOM 1334 C CA . ALA A 1 175 ? -12.272 -1.966 41.505 1.00 50.72 175 ALA A CA 1
ATOM 1335 C C . ALA A 1 175 ? -12.166 -1.259 42.878 1.00 50.72 175 ALA A C 1
ATOM 1337 O O . ALA A 1 175 ? -12.655 -0.142 43.047 1.00 50.72 175 ALA A O 1
ATOM 1338 N N . GLU A 1 176 ? -11.461 -1.859 43.844 1.00 52.62 176 GLU A N 1
ATOM 1339 C CA . GLU A 1 176 ? -11.214 -1.263 45.166 1.00 52.62 176 GLU A CA 1
ATOM 1340 C C . GLU A 1 176 ? -10.297 -0.023 45.106 1.00 52.62 176 GLU A C 1
ATOM 1342 O O . GLU A 1 176 ? -10.477 0.939 45.856 1.00 52.62 176 GLU A O 1
ATOM 1347 N N . VAL A 1 177 ? -9.327 -0.010 44.186 1.00 49.09 177 VAL A N 1
ATOM 1348 C CA . VAL A 1 177 ? -8.401 1.115 43.983 1.00 49.09 177 VAL A CA 1
ATOM 1349 C C . VAL A 1 177 ? -9.098 2.244 43.222 1.00 49.09 177 VAL A C 1
ATOM 1351 O O . VAL A 1 177 ? -8.915 3.410 43.571 1.00 49.09 177 VAL A O 1
ATOM 1354 N N . VAL A 1 178 ? -9.965 1.913 42.258 1.00 49.47 178 VAL A N 1
ATOM 1355 C CA . VAL A 1 178 ? -10.803 2.893 41.542 1.00 49.47 178 VAL A CA 1
ATOM 1356 C C . VAL A 1 178 ? -11.679 3.680 42.522 1.00 49.47 178 VAL A C 1
ATOM 1358 O O . VAL A 1 178 ? -11.686 4.909 42.473 1.00 49.47 178 VAL A O 1
ATOM 1361 N N . GLY A 1 179 ? -12.315 3.009 43.489 1.00 52.41 179 GLY A N 1
ATOM 1362 C CA . GLY A 1 179 ? -13.129 3.676 44.515 1.00 52.41 179 GLY A CA 1
ATOM 1363 C C . GLY A 1 179 ? -12.343 4.630 45.429 1.00 52.41 179 GLY A C 1
ATOM 1364 O O . GLY A 1 179 ? -12.885 5.626 45.902 1.00 52.41 179 GLY A O 1
ATOM 1365 N N . ARG A 1 180 ? -11.043 4.389 45.657 1.00 50.84 180 ARG A N 1
ATOM 1366 C CA . ARG A 1 180 ? -10.180 5.275 46.469 1.00 50.84 180 ARG A CA 1
ATOM 1367 C C . ARG A 1 180 ? -9.563 6.426 45.665 1.00 50.84 180 ARG A C 1
ATOM 1369 O O . ARG A 1 180 ? -9.275 7.484 46.233 1.00 50.84 180 ARG A O 1
ATOM 1376 N N . LEU A 1 181 ? -9.384 6.238 44.357 1.00 45.38 181 LEU A N 1
ATOM 1377 C CA . LEU A 1 181 ? -8.906 7.259 43.419 1.00 45.38 181 LEU A CA 1
ATOM 1378 C C . LEU A 1 181 ? -9.988 8.287 43.048 1.00 45.38 181 LEU A C 1
ATOM 1380 O O . LEU A 1 181 ? -9.649 9.376 42.610 1.00 45.38 181 LEU A O 1
ATOM 1384 N N . GLN A 1 182 ? -11.271 8.009 43.285 1.00 46.78 182 GLN A N 1
ATOM 1385 C CA . GLN A 1 182 ? -12.367 8.967 43.065 1.00 46.78 182 GLN A CA 1
ATOM 1386 C C . GLN A 1 182 ? -12.441 10.103 44.108 1.00 46.78 182 GLN A C 1
ATOM 1388 O O . GLN A 1 182 ? -13.245 11.022 43.966 1.00 46.78 182 GLN A O 1
ATOM 1393 N N . ASN A 1 183 ? -11.608 10.081 45.155 1.00 55.66 183 ASN A N 1
ATOM 1394 C CA . ASN A 1 183 ? -11.518 11.196 46.097 1.00 55.66 183 ASN A CA 1
ATOM 1395 C C . ASN A 1 183 ? -10.677 12.338 45.491 1.00 55.66 183 ASN A C 1
ATOM 1397 O O . ASN A 1 183 ? -9.466 12.195 45.305 1.00 55.66 183 ASN A O 1
ATOM 1401 N N . GLU A 1 184 ? -11.307 13.495 45.263 1.00 52.19 184 GLU A N 1
ATOM 1402 C CA . GLU A 1 184 ? -10.701 14.752 44.770 1.00 52.19 184 GLU A CA 1
ATOM 1403 C C . GLU A 1 184 ? -9.349 15.073 45.439 1.00 52.19 184 GLU A C 1
ATOM 1405 O O . GLU A 1 184 ? -8.366 15.424 44.783 1.00 52.19 184 GLU A O 1
ATOM 1410 N N . LYS A 1 185 ? -9.258 14.869 46.760 1.00 52.88 185 LYS A N 1
ATOM 1411 C CA . LYS A 1 185 ? -8.039 15.127 47.544 1.00 52.88 185 LYS A CA 1
ATOM 1412 C C . LYS A 1 185 ? -6.891 14.174 47.196 1.00 52.88 185 LYS A C 1
ATOM 1414 O O . LYS A 1 185 ? -5.741 14.607 47.151 1.00 52.88 185 LYS A O 1
ATOM 1419 N N . THR A 1 186 ? -7.180 12.898 46.941 1.00 52.94 186 THR A N 1
ATOM 1420 C CA . THR A 1 186 ? -6.170 11.887 46.588 1.00 52.94 186 THR A CA 1
ATOM 1421 C C . THR A 1 186 ? -5.639 12.126 45.175 1.00 52.94 186 THR A C 1
ATOM 1423 O O . THR A 1 186 ? -4.431 12.068 44.959 1.00 52.94 186 THR A O 1
ATOM 1426 N N . MET A 1 187 ? -6.520 12.492 44.238 1.00 47.50 187 MET A N 1
ATOM 1427 C CA . MET A 1 187 ? -6.153 12.874 42.867 1.00 47.50 187 MET A CA 1
ATOM 1428 C C . MET A 1 187 ? -5.265 14.121 42.835 1.00 47.50 187 MET A C 1
ATOM 1430 O O . MET A 1 187 ? -4.226 14.135 42.172 1.00 47.50 187 MET A O 1
ATOM 1434 N N . HIS A 1 188 ? -5.614 15.150 43.611 1.00 54.75 188 HIS A N 1
ATOM 1435 C CA . HIS A 1 188 ? -4.814 16.369 43.719 1.00 54.75 188 HIS A CA 1
ATOM 1436 C C . HIS A 1 188 ? -3.456 16.121 44.407 1.00 54.75 188 HIS A C 1
ATOM 1438 O O . HIS A 1 188 ? -2.441 16.732 44.053 1.00 54.75 188 HIS A O 1
ATOM 1444 N N . ALA A 1 189 ? -3.397 15.199 45.372 1.00 59.03 189 ALA A N 1
ATOM 1445 C CA . ALA A 1 189 ? -2.151 14.786 46.016 1.00 59.03 189 ALA A CA 1
ATOM 1446 C C . ALA A 1 189 ? -1.222 14.022 45.052 1.00 59.03 189 ALA A C 1
ATOM 1448 O O . ALA A 1 189 ? -0.020 14.283 45.026 1.00 59.03 189 ALA A O 1
ATOM 1449 N N . LEU A 1 190 ? -1.768 13.137 44.209 1.00 52.62 190 LEU A N 1
ATOM 1450 C CA . LEU A 1 190 ? -0.994 12.405 43.198 1.00 52.62 190 LEU A CA 1
ATOM 1451 C C . LEU A 1 190 ? -0.472 13.344 42.099 1.00 52.62 190 LEU A C 1
ATOM 1453 O O . LEU A 1 190 ? 0.716 13.306 41.769 1.00 52.62 190 LEU A O 1
ATOM 1457 N N . ARG A 1 191 ? -1.315 14.269 41.616 1.00 50.28 191 ARG A N 1
ATOM 1458 C CA . ARG A 1 191 ? -0.917 15.306 40.646 1.00 50.28 191 ARG A CA 1
ATOM 1459 C C . ARG A 1 191 ? 0.149 16.254 41.206 1.00 50.28 191 ARG A C 1
ATOM 1461 O O . ARG A 1 191 ? 1.140 16.529 40.536 1.00 50.28 191 ARG A O 1
ATOM 1468 N N . SER A 1 192 ? 0.009 16.716 42.449 1.00 57.91 192 SER A N 1
ATOM 1469 C CA . SER A 1 192 ? 1.012 17.604 43.069 1.00 57.91 192 SER A CA 1
ATOM 1470 C C . SER A 1 192 ? 2.347 16.900 43.355 1.00 57.91 192 SER A C 1
ATOM 1472 O O . SER A 1 192 ? 3.407 17.509 43.198 1.00 57.91 192 SER A O 1
ATOM 1474 N N . ALA A 1 193 ? 2.333 15.607 43.698 1.00 54.34 193 ALA A N 1
ATOM 1475 C CA . ALA A 1 193 ? 3.549 14.805 43.835 1.00 54.34 193 ALA A CA 1
ATOM 1476 C C . ALA A 1 193 ? 4.276 14.591 42.492 1.00 54.34 193 ALA A C 1
ATOM 1478 O O . ALA A 1 193 ? 5.509 14.551 42.463 1.00 54.34 193 ALA A O 1
ATOM 1479 N N . TYR A 1 194 ? 3.533 14.500 41.383 1.00 48.00 194 TYR A N 1
ATOM 1480 C CA . TYR A 1 194 ? 4.091 14.446 40.031 1.00 48.00 194 TYR A CA 1
ATOM 1481 C C . TYR A 1 194 ? 4.755 15.771 39.623 1.00 48.00 194 TYR A C 1
ATOM 1483 O O . TYR A 1 194 ? 5.922 15.770 39.227 1.00 48.00 194 TYR A O 1
ATOM 1491 N N . ILE A 1 195 ? 4.078 16.907 39.835 1.00 48.62 195 ILE A N 1
ATOM 1492 C CA . ILE A 1 195 ? 4.622 18.249 39.545 1.00 48.62 195 ILE A CA 1
ATOM 1493 C C . ILE A 1 195 ? 5.914 18.502 40.346 1.00 48.62 195 ILE A C 1
ATOM 1495 O O . ILE A 1 195 ? 6.907 18.976 39.801 1.00 48.62 195 ILE A O 1
ATOM 1499 N N . LYS A 1 196 ? 5.963 18.078 41.616 1.00 50.00 196 LYS A N 1
ATOM 1500 C CA . LYS A 1 196 ? 7.156 18.213 42.473 1.00 50.00 196 LYS A CA 1
ATOM 1501 C C . LYS A 1 196 ? 8.348 17.350 42.025 1.00 50.00 196 LYS A C 1
ATOM 1503 O O . LYS A 1 196 ? 9.494 17.676 42.332 1.00 50.00 196 LYS A O 1
ATOM 1508 N N . ASN A 1 197 ? 8.104 16.243 41.319 1.00 47.38 197 ASN A N 1
ATOM 1509 C CA . ASN A 1 197 ? 9.164 15.409 40.743 1.00 47.38 197 ASN A CA 1
ATOM 1510 C C . ASN A 1 197 ? 9.625 15.905 39.358 1.00 47.38 197 ASN A C 1
ATOM 1512 O O . ASN A 1 197 ? 10.786 15.678 39.016 1.00 47.38 197 ASN A O 1
ATOM 1516 N N . MET A 1 198 ? 8.778 16.616 38.600 1.00 43.78 198 MET A N 1
ATOM 1517 C CA . MET A 1 198 ? 9.199 17.369 37.404 1.00 43.78 198 MET A CA 1
ATOM 1518 C C . MET A 1 198 ? 10.137 18.528 37.768 1.00 43.78 198 MET A C 1
ATOM 1520 O O . MET A 1 198 ? 11.188 18.665 37.148 1.00 43.78 198 MET A O 1
ATOM 1524 N N . ASP A 1 199 ? 9.860 19.243 38.861 1.00 43.59 199 ASP A N 1
ATOM 1525 C CA . ASP A 1 199 ? 10.669 20.384 39.329 1.00 43.59 199 ASP A CA 1
ATOM 1526 C C . ASP A 1 199 ? 12.127 19.988 39.691 1.00 43.59 199 ASP A C 1
ATOM 1528 O O . ASP A 1 199 ? 13.083 20.752 39.550 1.00 43.59 199 ASP A O 1
ATOM 1532 N N . ARG A 1 200 ? 12.349 18.717 40.070 1.00 45.56 200 ARG A N 1
ATOM 1533 C CA . ARG A 1 200 ? 13.698 18.151 40.274 1.00 45.56 200 ARG A CA 1
ATOM 1534 C C . ARG A 1 200 ? 14.468 17.889 38.976 1.00 45.56 200 ARG A C 1
ATOM 1536 O O . ARG A 1 200 ? 15.697 17.879 39.016 1.00 45.56 200 ARG A O 1
ATOM 1543 N N . ARG A 1 201 ? 13.781 17.666 37.851 1.00 41.16 201 ARG A N 1
ATOM 1544 C CA . ARG A 1 201 ? 14.400 17.581 36.514 1.00 41.16 201 ARG A CA 1
ATOM 1545 C C . ARG A 1 201 ? 14.640 18.980 35.936 1.00 41.16 201 ARG A C 1
ATOM 1547 O O . ARG A 1 201 ? 15.670 19.199 35.300 1.00 41.16 201 ARG A O 1
ATOM 1554 N N . ASP A 1 202 ? 13.771 19.940 36.249 1.00 40.72 202 ASP A N 1
ATOM 1555 C CA . ASP A 1 202 ? 13.888 21.330 35.790 1.00 40.72 202 ASP A CA 1
ATOM 1556 C C . ASP A 1 202 ? 15.064 22.093 36.422 1.00 40.72 202 ASP A C 1
ATOM 1558 O O . ASP A 1 202 ? 15.664 22.947 35.767 1.00 40.72 202 ASP A O 1
ATOM 1562 N N . GLY A 1 203 ? 15.505 21.724 37.631 1.00 45.69 203 GLY A N 1
ATOM 1563 C CA . GLY A 1 203 ? 16.730 22.271 38.236 1.00 45.69 203 GLY A CA 1
ATOM 1564 C C . GLY A 1 203 ? 18.010 22.027 37.414 1.00 45.69 203 GLY A C 1
ATOM 1565 O O . GLY A 1 203 ? 18.933 22.842 37.445 1.00 45.69 203 GLY A O 1
ATOM 1566 N N . VAL A 1 204 ? 18.058 20.951 36.618 1.00 45.16 204 VAL A N 1
ATOM 1567 C CA . VAL A 1 204 ? 19.168 20.678 35.682 1.00 45.16 204 VAL A CA 1
ATOM 1568 C C . VAL A 1 204 ? 19.062 21.582 34.446 1.00 45.16 204 VAL A C 1
ATOM 1570 O O . VAL A 1 204 ? 20.057 22.159 34.006 1.00 45.16 204 VAL A O 1
ATOM 1573 N N . MET A 1 205 ? 17.842 21.796 33.945 1.00 40.62 205 MET A N 1
ATOM 1574 C CA . MET A 1 205 ? 17.545 22.722 32.844 1.00 40.62 205 MET A CA 1
ATOM 1575 C C . MET A 1 205 ? 17.784 24.194 33.214 1.00 40.62 205 MET A C 1
ATOM 1577 O O . MET A 1 205 ? 18.195 24.981 32.361 1.00 40.62 205 MET A O 1
ATOM 1581 N N . HIS A 1 206 ? 17.595 24.583 34.478 1.00 43.31 206 HIS A N 1
ATOM 1582 C CA . HIS A 1 206 ? 17.810 25.961 34.930 1.00 43.31 206 HIS A CA 1
ATOM 1583 C C . HIS A 1 206 ? 19.301 26.352 34.962 1.00 43.31 206 HIS A C 1
ATOM 1585 O O . HIS A 1 206 ? 19.635 27.529 34.803 1.00 43.31 206 HIS A O 1
ATOM 1591 N N . LYS A 1 207 ? 20.209 25.370 35.079 1.00 39.22 207 LYS A N 1
ATOM 1592 C CA . LYS A 1 207 ? 21.661 25.583 34.939 1.00 39.22 207 LYS A CA 1
ATOM 1593 C C . LYS A 1 207 ? 22.080 25.755 33.471 1.00 39.22 207 LYS A C 1
ATOM 1595 O O . LYS A 1 207 ? 22.987 26.530 33.189 1.00 39.22 207 LYS A O 1
ATOM 1600 N N . LEU A 1 208 ? 21.370 25.109 32.540 1.00 42.12 208 LEU A N 1
ATOM 1601 C CA . LEU A 1 208 ? 21.547 25.273 31.088 1.00 42.12 208 LEU A CA 1
ATOM 1602 C C . LEU A 1 208 ? 20.949 26.588 30.556 1.00 42.12 208 LEU A C 1
ATOM 1604 O O . LEU A 1 208 ? 21.548 27.232 29.699 1.00 42.12 208 LEU A O 1
ATOM 1608 N N . LYS A 1 209 ? 19.810 27.043 31.094 1.00 38.16 209 LYS A N 1
ATOM 1609 C CA . LYS A 1 209 ? 19.175 28.317 30.696 1.00 38.16 209 LYS A CA 1
ATOM 1610 C C . LYS A 1 209 ? 19.936 29.569 31.144 1.00 38.16 209 LYS A C 1
ATOM 1612 O O . LYS A 1 209 ? 19.753 30.624 30.545 1.00 38.16 209 LYS A O 1
ATOM 1617 N N . SER A 1 210 ? 20.832 29.459 32.126 1.00 42.00 210 SER A N 1
ATOM 1618 C CA . SER A 1 210 ? 21.739 30.551 32.513 1.00 42.00 210 SER A CA 1
ATOM 1619 C C . SER A 1 210 ? 22.739 30.935 31.409 1.00 42.00 210 SER A C 1
ATOM 1621 O O . SER A 1 210 ? 23.378 31.977 31.526 1.00 42.00 210 SER A O 1
ATOM 1623 N N . LEU A 1 211 ? 22.880 30.123 30.353 1.00 43.56 211 LEU A N 1
ATOM 1624 C CA . LEU A 1 211 ? 23.733 30.419 29.196 1.00 43.56 211 LEU A CA 1
ATOM 1625 C C . LEU A 1 211 ? 22.990 31.111 28.040 1.00 43.56 211 LEU A C 1
ATOM 1627 O O . LEU A 1 211 ? 23.631 31.541 27.089 1.00 43.56 211 LEU A O 1
ATOM 1631 N N . PHE A 1 212 ? 21.663 31.268 28.114 1.00 48.34 212 PHE A N 1
ATOM 1632 C CA . PHE A 1 212 ? 20.869 31.877 27.043 1.00 48.34 212 PHE A CA 1
ATOM 1633 C C . PHE A 1 212 ? 19.806 32.826 27.612 1.00 48.34 212 PHE A C 1
ATOM 1635 O O . PHE A 1 212 ? 18.618 32.502 27.659 1.00 48.34 212 PHE A O 1
ATOM 1642 N N . SER A 1 213 ? 20.213 34.026 28.042 1.00 44.69 213 SER A N 1
ATOM 1643 C CA . SER A 1 213 ? 19.257 35.104 28.315 1.00 44.69 213 SER A CA 1
ATOM 1644 C C . SER A 1 213 ? 18.785 35.713 26.988 1.00 44.69 213 SER A C 1
ATOM 1646 O O . SER A 1 213 ? 19.536 36.329 26.236 1.00 44.69 213 SER A O 1
ATOM 1648 N N . LEU A 1 214 ? 17.514 35.485 26.659 1.00 52.16 214 LEU A N 1
ATOM 1649 C CA . LEU A 1 214 ? 16.916 35.864 25.382 1.00 52.16 214 LEU A CA 1
ATOM 1650 C C . LEU A 1 214 ? 15.694 36.753 25.588 1.00 52.16 214 LEU A C 1
ATOM 1652 O O . LEU A 1 214 ? 14.554 36.319 25.464 1.00 52.16 214 LEU A O 1
ATOM 1656 N N . GLN A 1 215 ? 15.947 38.037 25.840 1.00 52.47 215 GLN A N 1
ATOM 1657 C CA . GLN A 1 215 ? 14.942 39.087 25.640 1.00 52.47 215 GLN A CA 1
ATOM 1658 C C . GLN A 1 215 ? 14.827 39.510 24.159 1.00 52.47 215 GLN A C 1
ATOM 1660 O O . GLN A 1 215 ? 13.853 40.153 23.780 1.00 52.47 215 GLN A O 1
ATOM 1665 N N . GLY A 1 216 ? 15.775 39.103 23.303 1.00 49.81 216 GLY A N 1
ATOM 1666 C CA . GLY A 1 216 ? 15.753 39.378 21.860 1.00 49.81 216 GLY A CA 1
ATOM 1667 C C . GLY A 1 216 ? 15.038 38.326 21.000 1.00 49.81 216 GLY A C 1
ATOM 1668 O O . GLY A 1 216 ? 14.486 38.682 19.960 1.00 49.81 216 GLY A O 1
ATOM 1669 N N . LEU A 1 217 ? 14.998 37.044 21.406 1.00 48.41 217 LEU A N 1
ATOM 1670 C CA . LEU A 1 217 ? 14.481 35.991 20.512 1.00 4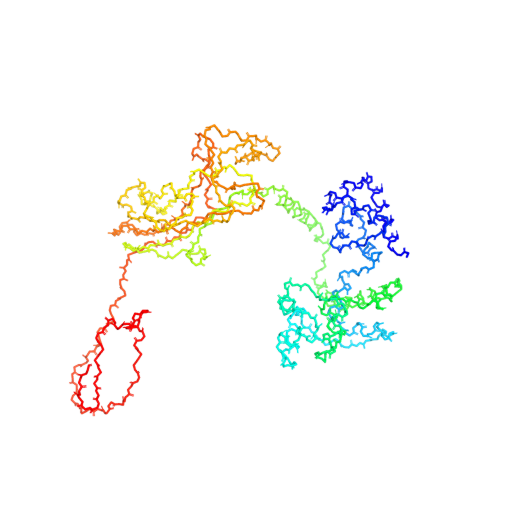8.41 217 LEU A CA 1
ATOM 1671 C C . LEU A 1 217 ? 12.958 35.978 20.388 1.00 48.41 217 LEU A C 1
ATOM 1673 O O . LEU A 1 217 ? 12.460 35.532 19.365 1.00 48.41 217 LEU A O 1
ATOM 1677 N N . THR A 1 218 ? 12.196 36.458 21.371 1.00 54.38 218 THR A N 1
ATOM 1678 C CA . THR A 1 218 ? 10.723 36.375 21.327 1.00 54.38 218 THR A CA 1
ATOM 1679 C C . THR A 1 218 ? 10.112 37.224 20.211 1.00 54.38 218 THR A C 1
ATOM 1681 O O . THR A 1 218 ? 9.085 36.839 19.656 1.00 54.38 218 THR A O 1
ATOM 1684 N N . ARG A 1 219 ? 10.772 38.319 19.803 1.00 54.94 219 ARG A N 1
ATOM 1685 C CA . ARG A 1 219 ? 10.325 39.164 18.679 1.00 54.94 219 ARG A CA 1
ATOM 1686 C C . ARG A 1 219 ? 10.513 38.514 17.306 1.00 54.94 219 ARG A C 1
ATOM 1688 O O . ARG A 1 219 ? 9.814 38.891 16.374 1.00 54.94 219 ARG A O 1
ATOM 1695 N N . VAL A 1 220 ? 11.412 37.536 17.186 1.00 56.69 220 VAL A N 1
ATOM 1696 C CA . VAL A 1 220 ? 11.684 36.814 15.928 1.00 56.69 220 VAL A CA 1
ATOM 1697 C C . VAL A 1 220 ? 11.060 35.416 15.949 1.00 56.69 220 VAL A C 1
ATOM 1699 O O . VAL A 1 220 ? 10.499 34.965 14.957 1.00 56.69 220 VAL A O 1
ATOM 1702 N N . ALA A 1 221 ? 11.078 34.745 17.099 1.00 59.97 221 ALA A N 1
ATOM 1703 C CA . ALA A 1 221 ? 10.567 33.390 17.256 1.00 59.97 221 ALA A CA 1
ATOM 1704 C C . ALA A 1 221 ? 9.044 33.317 17.101 1.00 59.97 221 ALA A C 1
ATOM 1706 O O . ALA A 1 221 ? 8.553 32.382 16.481 1.00 59.97 221 ALA A O 1
ATOM 1707 N N . LEU A 1 222 ? 8.290 34.302 17.605 1.00 64.56 222 LEU A N 1
ATOM 1708 C CA . LEU A 1 222 ? 6.830 34.301 17.486 1.00 64.56 222 LEU A CA 1
ATOM 1709 C C . LEU A 1 222 ? 6.352 34.372 16.019 1.00 64.56 222 LEU A C 1
ATOM 1711 O O . LEU A 1 222 ? 5.553 33.518 15.634 1.00 64.56 222 LEU A O 1
ATOM 1715 N N . PRO A 1 223 ? 6.849 35.293 15.165 1.00 70.56 223 PRO A N 1
ATOM 1716 C CA . PRO A 1 223 ? 6.490 35.286 13.749 1.00 70.56 223 PRO A CA 1
ATOM 1717 C C . PRO A 1 223 ? 7.029 34.062 12.996 1.00 70.56 223 PRO A C 1
ATOM 1719 O O . PRO A 1 223 ? 6.329 33.557 12.128 1.00 70.56 223 PRO A O 1
ATOM 1722 N N . VAL A 1 224 ? 8.204 33.519 13.340 1.00 75.94 224 VAL A N 1
ATOM 1723 C CA . VAL A 1 224 ? 8.719 32.284 12.707 1.00 75.94 224 VAL A CA 1
ATOM 1724 C C . VAL A 1 224 ? 7.852 31.071 13.046 1.00 75.94 224 VAL A C 1
ATOM 1726 O O . VAL A 1 224 ? 7.535 30.284 12.160 1.00 75.94 224 VAL A O 1
ATOM 1729 N N . VAL A 1 225 ? 7.413 30.935 14.299 1.00 78.69 225 VAL A N 1
ATOM 1730 C CA . VAL A 1 225 ? 6.485 29.873 14.715 1.00 78.69 225 VAL A CA 1
ATOM 1731 C C . VAL A 1 225 ? 5.122 30.059 14.054 1.00 78.69 225 VAL A C 1
ATOM 1733 O O . VAL A 1 225 ? 4.525 29.077 13.626 1.00 78.69 225 VAL A O 1
ATOM 1736 N N . LEU A 1 226 ? 4.649 31.299 13.900 1.00 79.75 226 LEU A N 1
ATOM 1737 C CA . LEU A 1 226 ? 3.401 31.585 13.193 1.00 79.75 226 LEU A CA 1
ATOM 1738 C C . LEU A 1 226 ? 3.501 31.218 11.704 1.00 79.75 226 LEU A C 1
ATOM 1740 O O . LEU A 1 226 ? 2.609 30.567 11.172 1.00 79.75 226 LEU A O 1
ATOM 1744 N N . VAL A 1 227 ? 4.605 31.571 11.041 1.00 80.12 227 VAL A N 1
ATOM 1745 C CA . VAL A 1 227 ? 4.871 31.206 9.641 1.00 80.12 227 VAL A CA 1
ATOM 1746 C C . VAL A 1 227 ? 5.015 29.693 9.494 1.00 80.12 227 VAL A C 1
ATOM 1748 O O . VAL A 1 227 ? 4.457 29.128 8.561 1.00 80.12 227 VAL A O 1
ATOM 1751 N N . ALA A 1 228 ? 5.683 29.017 10.430 1.00 70.94 228 ALA A N 1
ATOM 1752 C CA . ALA A 1 228 ? 5.779 27.561 10.445 1.00 70.94 228 ALA A CA 1
ATOM 1753 C C . ALA A 1 228 ? 4.411 26.896 10.674 1.00 70.94 228 ALA A C 1
ATOM 1755 O O . ALA A 1 228 ? 4.111 25.898 10.028 1.00 70.94 228 ALA A O 1
ATOM 1756 N N . ALA A 1 229 ? 3.556 27.463 11.529 1.00 76.00 229 ALA A N 1
ATOM 1757 C CA . ALA A 1 229 ? 2.202 26.972 11.769 1.00 76.00 229 ALA A CA 1
ATOM 1758 C C . ALA A 1 229 ? 1.284 27.189 10.557 1.00 76.00 229 ALA A C 1
ATOM 1760 O O . ALA A 1 229 ? 0.502 26.303 10.219 1.00 76.00 229 ALA A O 1
ATOM 1761 N N . VAL A 1 230 ? 1.402 28.326 9.864 1.00 74.38 230 VAL A N 1
ATOM 1762 C CA . VAL A 1 230 ? 0.677 28.601 8.614 1.00 74.38 230 VAL A CA 1
ATOM 1763 C C . VAL A 1 230 ? 1.199 27.718 7.480 1.00 74.38 230 VAL A C 1
ATOM 1765 O O . VAL A 1 230 ? 0.398 27.149 6.750 1.00 74.38 230 VAL A O 1
ATOM 1768 N N . ALA A 1 231 ? 2.514 27.519 7.364 1.00 62.03 231 ALA A N 1
ATOM 1769 C CA . ALA A 1 231 ? 3.107 26.602 6.394 1.00 62.03 231 ALA A CA 1
ATOM 1770 C C . ALA A 1 231 ? 2.681 25.152 6.660 1.00 62.03 231 ALA A C 1
ATOM 1772 O O . ALA A 1 231 ? 2.250 24.469 5.739 1.00 62.03 231 ALA A O 1
ATOM 1773 N N . ALA A 1 232 ? 2.701 24.700 7.917 1.00 59.03 232 ALA A N 1
ATOM 1774 C CA . ALA A 1 232 ? 2.174 23.395 8.304 1.00 59.03 232 ALA A CA 1
ATOM 1775 C C . ALA A 1 232 ? 0.670 23.291 8.010 1.00 59.03 232 ALA A C 1
ATOM 1777 O O . ALA A 1 232 ? 0.221 22.291 7.461 1.00 59.03 232 ALA A O 1
ATOM 1778 N N . SER A 1 233 ? -0.106 24.343 8.276 1.00 57.75 233 SER A N 1
ATOM 1779 C CA . SER A 1 233 ? -1.538 24.381 7.954 1.00 57.75 233 SER A CA 1
ATOM 1780 C C . SER A 1 233 ? -1.793 24.379 6.448 1.00 57.75 233 SER A C 1
ATOM 1782 O O . SER A 1 233 ? -2.772 23.791 6.015 1.00 57.75 233 SER A O 1
ATOM 1784 N N . LEU A 1 234 ? -0.920 24.957 5.621 1.00 58.22 234 LEU A N 1
ATOM 1785 C CA . LEU A 1 234 ? -1.004 24.872 4.160 1.00 58.22 234 LEU A CA 1
ATOM 1786 C C . LEU A 1 234 ? -0.570 23.494 3.645 1.00 58.22 234 LEU A C 1
ATOM 1788 O O . LEU A 1 234 ? -1.162 22.995 2.698 1.00 58.22 234 LEU A O 1
ATOM 1792 N N . VAL A 1 235 ? 0.386 22.834 4.303 1.00 53.53 235 VAL A N 1
ATOM 1793 C CA . VAL A 1 235 ? 0.782 21.447 4.001 1.00 53.53 235 VAL A CA 1
ATOM 1794 C C . VAL A 1 235 ? -0.322 20.447 4.377 1.00 53.53 235 VAL A C 1
ATOM 1796 O O . VAL A 1 235 ? -0.514 19.469 3.663 1.00 53.53 235 VAL A O 1
ATOM 1799 N N . PHE A 1 236 ? -1.079 20.703 5.450 1.00 48.38 236 PHE A N 1
ATOM 1800 C CA . PHE A 1 236 ? -2.201 19.856 5.887 1.00 48.38 236 PHE A CA 1
ATOM 1801 C C . PHE A 1 236 ? -3.578 20.262 5.322 1.00 48.38 236 PHE A C 1
ATOM 1803 O O . PHE A 1 236 ? -4.497 19.448 5.364 1.00 48.38 236 PHE A O 1
ATOM 1810 N N . SER A 1 237 ? -3.745 21.482 4.795 1.00 40.00 237 SER A N 1
ATOM 1811 C CA . SER A 1 237 ? -4.981 21.933 4.117 1.00 40.00 237 SER A CA 1
ATOM 1812 C C . SER A 1 237 ? -4.888 21.930 2.594 1.00 40.00 237 SER A C 1
ATOM 1814 O O . SER A 1 237 ? -5.921 22.015 1.930 1.00 40.00 237 SER A O 1
ATOM 1816 N N . ALA A 1 238 ? -3.689 21.786 2.018 1.00 34.72 238 ALA A N 1
ATOM 1817 C CA . ALA A 1 238 ? -3.585 21.312 0.652 1.00 34.72 238 ALA A CA 1
ATOM 1818 C C . ALA A 1 238 ? -4.243 19.926 0.625 1.00 34.72 238 ALA A C 1
ATOM 1820 O O . ALA A 1 238 ? -3.805 19.047 1.373 1.00 34.72 238 ALA A O 1
ATOM 1821 N N . PRO A 1 239 ? -5.298 19.699 -0.178 1.00 39.00 239 PRO A N 1
ATOM 1822 C CA . PRO A 1 239 ? -5.785 18.350 -0.385 1.00 39.00 239 PRO A CA 1
ATOM 1823 C C . PRO A 1 239 ? -4.586 17.558 -0.898 1.00 39.00 239 PRO A C 1
ATOM 1825 O O . PRO A 1 239 ? -4.109 17.815 -2.006 1.00 39.00 239 PRO A O 1
ATOM 1828 N N . MET A 1 240 ? -4.048 16.638 -0.085 1.00 35.44 240 MET A N 1
ATOM 1829 C CA . MET A 1 240 ? -3.139 15.640 -0.630 1.00 35.44 240 MET A CA 1
ATOM 1830 C C . MET A 1 240 ? -3.891 15.052 -1.819 1.00 35.44 240 MET A C 1
ATOM 1832 O O . MET A 1 240 ? -5.045 14.657 -1.625 1.00 35.44 240 MET A O 1
ATOM 1836 N N . PRO A 1 241 ? -3.332 15.074 -3.041 1.00 42.69 241 PRO A N 1
ATOM 1837 C CA . PRO A 1 241 ? -4.024 14.513 -4.183 1.00 42.69 241 PRO A CA 1
ATOM 1838 C C . PRO A 1 241 ? -4.328 13.071 -3.804 1.00 42.69 241 PRO A C 1
ATOM 1840 O O . PRO A 1 241 ? -3.408 12.265 -3.645 1.00 42.69 241 PRO A O 1
ATOM 1843 N N . VAL A 1 242 ? -5.602 12.771 -3.551 1.00 44.06 242 VAL A N 1
ATOM 1844 C CA . VAL A 1 242 ? -6.049 11.428 -3.209 1.00 44.06 242 VAL A CA 1
ATOM 1845 C C . VAL A 1 242 ? -5.850 10.644 -4.496 1.00 44.06 242 VAL A C 1
ATOM 1847 O O . VAL A 1 242 ? -6.681 10.678 -5.398 1.00 44.06 242 VAL A O 1
ATOM 1850 N N . LYS A 1 243 ? -4.659 10.056 -4.658 1.00 52.41 243 LYS A N 1
ATOM 1851 C CA . LYS A 1 243 ? -4.319 9.253 -5.828 1.00 52.41 243 LYS A CA 1
ATOM 1852 C C . LYS A 1 243 ? -5.137 7.980 -5.717 1.00 52.41 243 LYS A C 1
ATOM 1854 O O . LYS A 1 243 ? -4.743 7.036 -5.041 1.00 52.41 243 LYS A O 1
ATOM 1859 N N . ALA A 1 244 ? -6.296 8.009 -6.358 1.00 56.91 244 ALA A N 1
ATOM 1860 C CA . ALA A 1 244 ? -7.274 6.936 -6.333 1.00 56.91 244 ALA A CA 1
ATOM 1861 C C . ALA A 1 244 ? -6.713 5.616 -6.913 1.00 56.91 244 ALA A C 1
ATOM 1863 O O . ALA A 1 244 ? -7.171 4.535 -6.547 1.00 56.91 244 ALA A O 1
ATOM 1864 N N . VAL A 1 245 ? -5.645 5.705 -7.723 1.00 72.69 245 VAL A N 1
ATOM 1865 C CA . VAL A 1 245 ? -4.814 4.576 -8.164 1.00 72.69 245 VAL A CA 1
ATOM 1866 C C . VAL A 1 245 ? -3.346 4.812 -7.820 1.00 72.69 245 VAL A C 1
ATOM 1868 O O . VAL A 1 245 ? -2.778 5.861 -8.138 1.00 72.69 245 VAL A O 1
ATOM 1871 N N . GLN A 1 246 ? -2.726 3.816 -7.191 1.00 78.19 246 GLN A N 1
ATOM 1872 C CA . GLN A 1 246 ? -1.294 3.759 -6.924 1.00 78.19 246 GLN A CA 1
ATOM 1873 C C . GLN A 1 246 ? -0.652 2.682 -7.791 1.00 78.19 246 GLN A C 1
ATOM 1875 O O . GLN A 1 246 ? -1.124 1.553 -7.854 1.00 78.19 246 GLN A O 1
ATOM 1880 N N . VAL A 1 247 ? 0.445 3.037 -8.453 1.00 84.38 247 VAL A N 1
ATOM 1881 C CA . VAL A 1 247 ? 1.218 2.116 -9.284 1.00 84.38 247 VAL A CA 1
ATOM 1882 C C . VAL A 1 247 ? 2.611 2.002 -8.687 1.00 84.38 247 VAL A C 1
ATOM 1884 O O . VAL A 1 247 ? 3.314 3.008 -8.566 1.00 84.38 247 VAL A O 1
ATOM 1887 N N . THR A 1 248 ? 2.996 0.783 -8.325 1.00 87.62 248 THR A N 1
ATOM 1888 C CA . THR A 1 248 ? 4.287 0.470 -7.706 1.00 87.62 248 THR A CA 1
ATOM 1889 C C . THR A 1 248 ? 5.039 -0.530 -8.568 1.00 87.62 248 THR A C 1
ATOM 1891 O O . THR A 1 248 ? 4.451 -1.486 -9.069 1.00 87.62 248 THR A O 1
ATOM 1894 N N . VAL A 1 249 ? 6.344 -0.323 -8.727 1.00 88.69 249 VAL A N 1
ATOM 1895 C CA . VAL A 1 249 ? 7.239 -1.260 -9.409 1.00 88.69 249 VAL A CA 1
ATOM 1896 C C . VAL A 1 249 ? 8.259 -1.773 -8.397 1.00 88.69 249 VAL A C 1
ATOM 1898 O O . VAL A 1 249 ? 8.904 -0.975 -7.720 1.00 88.69 249 VAL A O 1
ATOM 1901 N N . THR A 1 250 ? 8.389 -3.091 -8.282 1.00 89.00 250 THR A N 1
ATOM 1902 C CA . THR A 1 250 ? 9.315 -3.765 -7.361 1.00 89.00 250 THR A CA 1
ATOM 1903 C C . THR A 1 250 ? 10.051 -4.894 -8.071 1.00 89.00 250 THR A C 1
ATOM 1905 O O . THR A 1 250 ? 9.648 -5.347 -9.142 1.00 89.00 250 THR A O 1
ATOM 1908 N N . ASN A 1 251 ? 11.110 -5.413 -7.461 1.00 88.44 251 ASN A N 1
ATOM 1909 C CA . ASN A 1 251 ? 11.660 -6.704 -7.859 1.00 88.44 251 ASN A CA 1
ATOM 1910 C C . ASN A 1 251 ? 10.706 -7.856 -7.468 1.00 88.44 251 ASN A C 1
ATOM 1912 O O . ASN A 1 251 ? 9.650 -7.655 -6.853 1.00 88.44 251 ASN A O 1
ATOM 1916 N N . THR A 1 252 ? 11.071 -9.085 -7.830 1.00 85.44 252 THR A N 1
ATOM 1917 C CA . THR A 1 252 ? 10.251 -10.282 -7.586 1.00 85.44 252 THR A CA 1
ATOM 1918 C C . THR A 1 252 ? 10.076 -10.620 -6.100 1.00 85.44 252 THR A C 1
ATOM 1920 O O . THR A 1 252 ? 9.044 -11.204 -5.747 1.00 85.44 252 THR A O 1
ATOM 1923 N N . SER A 1 253 ? 11.003 -10.193 -5.231 1.00 84.31 253 SER A N 1
ATOM 1924 C CA . SER A 1 253 ? 10.948 -10.343 -3.768 1.00 84.31 253 SER A CA 1
ATOM 1925 C C . SER A 1 253 ? 10.275 -9.170 -3.033 1.00 84.31 253 SER A C 1
ATOM 1927 O O . SER A 1 253 ? 10.086 -9.245 -1.822 1.00 84.31 253 SER A O 1
ATOM 1929 N N . GLY A 1 254 ? 9.856 -8.116 -3.746 1.00 81.31 254 GLY A N 1
ATOM 1930 C CA . GLY A 1 254 ? 9.141 -6.959 -3.190 1.00 81.31 254 GLY A CA 1
ATOM 1931 C C . GLY A 1 254 ? 10.017 -5.760 -2.800 1.00 81.31 254 GLY A C 1
ATOM 1932 O O . GLY A 1 254 ? 9.497 -4.780 -2.274 1.00 81.31 254 GLY A O 1
ATOM 1933 N N . GLY A 1 255 ? 11.324 -5.800 -3.068 1.00 83.38 255 GLY A N 1
ATOM 1934 C CA . GLY A 1 255 ? 12.229 -4.659 -2.898 1.00 83.38 255 GLY A CA 1
ATOM 1935 C C . GLY A 1 255 ? 12.066 -3.599 -3.995 1.00 83.38 255 GLY A C 1
ATOM 1936 O O . GLY A 1 255 ? 11.655 -3.898 -5.115 1.00 83.38 255 GLY A O 1
ATOM 1937 N N . THR A 1 256 ? 12.402 -2.346 -3.683 1.00 81.38 256 THR A N 1
ATOM 1938 C CA . THR A 1 256 ? 12.287 -1.204 -4.612 1.00 81.38 256 THR A CA 1
ATOM 1939 C C . THR A 1 256 ? 13.423 -1.121 -5.634 1.00 81.38 256 THR A C 1
ATOM 1941 O O . THR A 1 256 ? 13.293 -0.420 -6.635 1.00 81.38 256 THR A O 1
ATOM 1944 N N . GLU A 1 257 ? 14.531 -1.822 -5.393 1.00 84.81 257 GLU A N 1
ATOM 1945 C CA . GLU A 1 257 ? 15.667 -1.905 -6.313 1.00 84.81 257 GLU A CA 1
ATOM 1946 C C . GLU A 1 257 ? 15.487 -3.078 -7.279 1.00 84.81 257 GLU A C 1
ATOM 1948 O O . GLU A 1 257 ? 15.266 -4.221 -6.863 1.00 84.81 257 GLU A O 1
ATOM 1953 N N . LEU A 1 258 ? 15.564 -2.782 -8.577 1.00 88.75 258 LEU A N 1
ATOM 1954 C CA . LEU A 1 258 ? 15.468 -3.775 -9.641 1.00 88.75 258 LEU A CA 1
ATOM 1955 C C . LEU A 1 258 ? 16.841 -4.426 -9.890 1.00 88.75 258 LEU A C 1
ATOM 1957 O O . LEU A 1 258 ? 17.849 -3.717 -9.889 1.00 88.75 258 LEU A O 1
ATOM 1961 N N . PRO A 1 259 ? 16.899 -5.750 -10.124 1.00 89.06 259 PRO A N 1
ATOM 1962 C CA . PRO A 1 259 ? 18.153 -6.429 -10.434 1.00 89.06 259 PRO A CA 1
ATOM 1963 C C . PRO A 1 259 ? 18.708 -5.986 -11.795 1.00 89.06 259 PRO A C 1
ATOM 1965 O O . PRO A 1 259 ? 17.977 -5.477 -12.646 1.00 89.06 259 PRO A O 1
ATOM 1968 N N . ALA A 1 260 ? 20.005 -6.208 -12.017 1.00 89.69 260 ALA A N 1
ATOM 1969 C CA . ALA A 1 260 ? 20.582 -6.057 -13.347 1.00 89.69 260 ALA A CA 1
ATOM 1970 C C . ALA A 1 260 ? 19.957 -7.075 -14.316 1.00 89.69 260 ALA A C 1
ATOM 1972 O O . ALA A 1 260 ? 19.686 -8.219 -13.950 1.00 89.69 260 ALA A O 1
ATOM 1973 N N . ALA A 1 261 ? 19.736 -6.643 -15.552 1.00 91.81 261 ALA A N 1
ATOM 1974 C CA . ALA A 1 261 ? 19.362 -7.498 -16.664 1.00 91.81 261 ALA A CA 1
ATOM 1975 C C . ALA A 1 261 ? 20.602 -7.797 -17.508 1.00 91.81 261 ALA A C 1
ATOM 1977 O O . ALA A 1 261 ? 21.495 -6.955 -17.634 1.00 91.81 261 ALA A O 1
ATOM 1978 N N . TYR A 1 262 ? 20.630 -8.971 -18.130 1.00 93.19 262 TYR A N 1
ATOM 1979 C CA . TYR A 1 262 ? 21.707 -9.356 -19.031 1.00 93.19 262 TYR A CA 1
ATOM 1980 C C . TYR A 1 262 ? 21.163 -9.612 -20.431 1.00 93.19 262 TYR A C 1
ATOM 1982 O O . TYR A 1 262 ? 20.069 -10.156 -20.576 1.00 93.19 262 TYR A O 1
ATOM 1990 N N . LEU A 1 263 ? 21.916 -9.205 -21.455 1.00 92.38 263 LEU A N 1
ATOM 1991 C CA . LEU A 1 263 ? 21.567 -9.457 -22.858 1.00 92.38 263 LEU A CA 1
ATOM 1992 C C . LEU A 1 263 ? 21.262 -10.946 -23.080 1.00 92.38 263 LEU A C 1
ATOM 1994 O O . LEU A 1 263 ? 21.985 -11.808 -22.578 1.00 92.38 263 LEU A O 1
ATOM 1998 N N . GLY A 1 264 ? 20.159 -11.241 -23.772 1.00 90.62 264 GLY A N 1
ATOM 1999 C CA . GLY A 1 264 ? 19.718 -12.612 -24.038 1.00 90.62 264 GLY A CA 1
ATOM 2000 C C . GLY A 1 264 ? 19.196 -13.395 -22.823 1.00 90.62 264 GLY A C 1
ATOM 2001 O O . GLY A 1 264 ? 18.755 -14.530 -22.999 1.00 90.62 264 GLY A O 1
ATOM 2002 N N . GLN A 1 265 ? 19.190 -12.824 -21.611 1.00 91.81 265 GLN A N 1
ATOM 2003 C CA . GLN A 1 265 ? 18.673 -13.480 -20.403 1.00 91.81 265 GLN A CA 1
ATOM 2004 C C . GLN A 1 265 ? 17.375 -12.852 -19.905 1.00 91.81 265 GLN A C 1
ATOM 2006 O O . GLN A 1 265 ? 17.159 -11.649 -20.012 1.00 91.81 265 GLN A O 1
ATOM 2011 N N . GLU A 1 266 ? 16.503 -13.675 -19.324 1.00 93.94 266 GLU A N 1
ATOM 2012 C CA . GLU A 1 266 ? 15.217 -13.209 -18.814 1.00 93.94 266 GLU A CA 1
ATOM 2013 C C . GLU A 1 266 ? 15.395 -12.359 -17.547 1.00 93.94 266 GLU A C 1
ATOM 2015 O O . GLU A 1 266 ? 15.877 -12.823 -16.515 1.00 93.94 266 GLU A O 1
ATOM 2020 N N . PHE A 1 267 ? 14.948 -11.110 -17.620 1.00 92.88 267 PHE A N 1
ATOM 2021 C CA . PHE A 1 267 ? 14.785 -10.209 -16.488 1.00 92.88 267 PHE A CA 1
ATOM 2022 C C . PHE A 1 267 ? 13.329 -10.215 -16.018 1.00 92.88 267 PHE A C 1
ATOM 2024 O O . PHE A 1 267 ? 12.409 -10.258 -16.837 1.00 92.88 267 PHE A O 1
ATOM 2031 N N . ALA A 1 268 ? 13.113 -10.112 -14.702 1.00 94.19 268 ALA A N 1
ATOM 2032 C CA . ALA A 1 268 ? 11.778 -10.071 -14.117 1.00 94.19 268 ALA A CA 1
ATOM 2033 C C . ALA A 1 268 ? 11.571 -8.877 -13.173 1.00 94.19 268 ALA A C 1
ATOM 2035 O O . ALA A 1 268 ? 12.400 -8.590 -12.308 1.00 94.19 268 ALA A O 1
ATOM 2036 N N . ALA A 1 269 ? 10.408 -8.234 -13.285 1.00 93.44 269 ALA A N 1
ATOM 2037 C CA . ALA A 1 269 ? 9.959 -7.168 -12.392 1.00 93.44 269 ALA A CA 1
ATOM 2038 C C . ALA A 1 269 ? 8.475 -7.325 -12.053 1.00 93.44 269 ALA A C 1
ATOM 2040 O O . ALA A 1 269 ? 7.690 -7.835 -12.850 1.00 93.44 269 ALA A O 1
ATOM 2041 N N . LYS A 1 270 ? 8.072 -6.855 -10.874 1.00 94.06 270 LYS A N 1
ATOM 2042 C CA . LYS A 1 270 ? 6.673 -6.805 -10.454 1.00 94.06 270 LYS A CA 1
ATOM 2043 C C . LYS A 1 270 ? 6.115 -5.400 -10.617 1.00 94.06 270 LYS A C 1
ATOM 2045 O O . LYS A 1 270 ? 6.742 -4.422 -10.224 1.00 94.06 270 LYS A O 1
ATOM 2050 N N . VAL A 1 271 ? 4.914 -5.313 -11.171 1.00 92.75 271 VAL A N 1
ATOM 2051 C CA . VAL A 1 271 ? 4.145 -4.077 -11.310 1.00 92.75 271 VAL A CA 1
ATOM 2052 C C . VAL A 1 271 ? 2.817 -4.276 -10.604 1.00 92.75 271 VAL A C 1
ATOM 2054 O O . VAL A 1 271 ? 2.007 -5.093 -11.030 1.00 92.75 271 VAL A O 1
ATOM 2057 N N . LYS A 1 272 ? 2.575 -3.530 -9.532 1.00 91.50 272 LYS A N 1
ATOM 2058 C CA . LYS A 1 272 ? 1.336 -3.598 -8.759 1.00 91.50 272 LYS A CA 1
ATOM 2059 C C . LYS A 1 272 ? 0.514 -2.338 -8.965 1.00 91.50 272 LYS A C 1
ATOM 2061 O O . LYS A 1 272 ? 1.023 -1.232 -8.784 1.00 91.50 272 LYS A O 1
ATOM 2066 N N . ILE A 1 273 ? -0.747 -2.519 -9.335 1.00 89.00 273 ILE A N 1
ATOM 2067 C CA . ILE A 1 273 ? -1.740 -1.455 -9.445 1.00 89.00 273 ILE A CA 1
ATOM 2068 C C . ILE A 1 273 ? -2.723 -1.639 -8.296 1.00 89.00 273 ILE A C 1
ATOM 2070 O O . ILE A 1 273 ? -3.495 -2.597 -8.277 1.00 89.00 273 ILE A O 1
ATOM 2074 N N . ASP A 1 274 ? -2.676 -0.723 -7.340 1.00 84.50 274 ASP A N 1
ATOM 2075 C CA . ASP A 1 274 ? -3.569 -0.659 -6.193 1.00 84.50 274 ASP A CA 1
ATOM 2076 C C . ASP A 1 274 ? -4.655 0.389 -6.434 1.00 84.50 274 ASP A C 1
ATOM 2078 O O . ASP A 1 274 ? -4.370 1.560 -6.691 1.00 84.50 274 ASP A O 1
ATOM 2082 N N . ILE A 1 275 ? -5.908 -0.028 -6.292 1.00 78.31 275 ILE A N 1
ATOM 2083 C CA . ILE A 1 275 ? -7.066 0.855 -6.220 1.00 78.31 275 ILE A CA 1
ATOM 2084 C C . ILE A 1 275 ? -7.451 0.957 -4.746 1.00 78.31 275 ILE A C 1
ATOM 2086 O O . ILE A 1 275 ? -7.830 -0.029 -4.104 1.00 78.31 275 ILE A O 1
ATOM 2090 N N . THR A 1 276 ? -7.287 2.153 -4.188 1.00 69.44 276 THR A N 1
ATOM 2091 C CA . THR A 1 276 ? -7.452 2.404 -2.747 1.00 69.44 276 THR A CA 1
ATOM 2092 C C . THR A 1 276 ? -8.780 3.063 -2.402 1.00 69.44 276 THR A C 1
ATOM 2094 O O . THR A 1 276 ? -9.154 3.115 -1.231 1.00 69.44 276 THR A O 1
ATOM 2097 N N . PHE A 1 277 ? -9.499 3.550 -3.411 1.00 61.19 277 PHE A N 1
ATOM 2098 C CA . PHE A 1 277 ? -10.746 4.278 -3.254 1.00 61.19 277 PHE A CA 1
ATOM 2099 C C . PHE A 1 277 ? -11.758 3.804 -4.298 1.00 61.19 277 PHE A C 1
ATOM 2101 O O . PHE A 1 277 ? -11.387 3.524 -5.434 1.00 61.19 277 PHE A O 1
ATOM 2108 N N . HIS A 1 278 ? -13.045 3.761 -3.942 1.00 55.81 278 HIS A N 1
ATOM 2109 C CA . HIS A 1 278 ? -14.144 3.285 -4.810 1.00 55.81 278 HIS A CA 1
ATOM 2110 C C . HIS A 1 278 ? -14.432 4.154 -6.032 1.00 55.81 278 HIS A C 1
ATOM 2112 O O . HIS A 1 278 ? -15.388 3.913 -6.767 1.00 55.81 278 HIS A O 1
ATOM 2118 N N . ASP A 1 279 ? -13.614 5.172 -6.217 1.00 53.31 279 ASP A N 1
ATOM 2119 C CA . ASP A 1 279 ? -13.962 6.385 -6.911 1.00 53.31 279 ASP A CA 1
ATOM 2120 C C . ASP A 1 279 ? -13.007 6.611 -8.071 1.00 53.31 279 ASP A C 1
ATOM 2122 O O . ASP A 1 279 ? -12.362 7.641 -8.210 1.00 53.31 279 ASP A O 1
ATOM 2126 N N . THR A 1 280 ? -12.827 5.547 -8.847 1.00 57.94 280 THR A N 1
ATOM 2127 C CA . THR A 1 280 ? -11.943 5.501 -10.006 1.00 57.94 280 THR A CA 1
ATOM 2128 C C . THR A 1 280 ? -12.750 5.103 -11.218 1.00 57.94 280 THR A C 1
ATOM 2130 O O . THR A 1 280 ? -13.486 4.116 -11.162 1.00 57.94 280 THR A O 1
ATOM 2133 N N . ALA A 1 281 ? -12.557 5.811 -12.332 1.00 59.53 281 ALA A N 1
ATOM 2134 C CA . ALA A 1 281 ? -12.978 5.297 -13.628 1.00 59.53 281 ALA A CA 1
ATOM 2135 C C . ALA A 1 281 ? -12.392 3.882 -13.831 1.00 59.53 281 ALA A C 1
ATOM 2137 O O . ALA A 1 281 ? -11.272 3.618 -13.375 1.00 59.53 281 ALA A O 1
ATOM 2138 N N . PRO A 1 282 ? -13.144 2.953 -14.440 1.00 71.12 282 PRO A N 1
ATOM 2139 C CA . PRO A 1 282 ? -12.689 1.581 -14.605 1.00 71.12 282 PRO A CA 1
ATOM 2140 C C . PRO A 1 282 ? -11.424 1.513 -15.473 1.00 71.12 282 PRO A C 1
ATOM 2142 O O . PRO A 1 282 ? -11.253 2.290 -16.410 1.00 71.12 282 PRO A O 1
ATOM 2145 N N . ILE A 1 283 ? -10.533 0.575 -15.153 1.00 79.69 283 ILE A N 1
ATOM 2146 C CA . ILE A 1 283 ? -9.312 0.322 -15.920 1.00 79.69 283 ILE A CA 1
ATOM 2147 C C . ILE A 1 283 ? -9.680 -0.474 -17.170 1.00 79.69 283 ILE A C 1
ATOM 2149 O O . ILE A 1 283 ? -10.309 -1.531 -17.093 1.00 79.69 283 ILE A O 1
ATOM 2153 N N . GLU A 1 284 ? -9.248 0.026 -18.321 1.00 78.88 284 GLU A N 1
ATOM 2154 C CA . GLU A 1 284 ? -9.549 -0.561 -19.631 1.00 78.88 284 GLU A CA 1
ATOM 2155 C C . GLU A 1 284 ? -8.302 -1.092 -20.329 1.00 78.88 284 GLU A C 1
ATOM 2157 O O . GLU A 1 284 ? -8.386 -2.021 -21.131 1.00 78.88 284 GLU A O 1
ATOM 2162 N N . ARG A 1 285 ? -7.131 -0.529 -20.014 1.00 85.19 285 ARG A N 1
ATOM 2163 C CA . ARG A 1 285 ? -5.856 -1.003 -20.549 1.00 85.19 285 ARG A CA 1
ATOM 2164 C C . ARG A 1 285 ? -4.714 -0.709 -19.593 1.00 85.19 285 ARG A C 1
ATOM 2166 O O . ARG A 1 285 ? -4.679 0.337 -18.947 1.00 85.19 285 ARG A O 1
ATOM 2173 N N . VAL A 1 286 ? -3.753 -1.622 -19.548 1.00 89.06 286 VAL A N 1
ATOM 2174 C CA . VAL A 1 286 ? -2.464 -1.410 -18.894 1.00 89.06 286 VAL A CA 1
ATOM 2175 C C . VAL A 1 286 ? -1.373 -1.766 -19.890 1.00 89.06 286 VAL A C 1
ATOM 2177 O O . VAL A 1 286 ? -1.378 -2.867 -20.436 1.00 89.06 286 VAL A O 1
ATOM 2180 N N . ASP A 1 287 ? -0.434 -0.848 -20.086 1.00 91.88 287 ASP A N 1
ATOM 2181 C CA . ASP A 1 287 ? 0.775 -1.069 -20.874 1.00 91.88 287 ASP A CA 1
ATOM 2182 C C . ASP A 1 287 ? 1.999 -0.945 -19.950 1.00 91.88 287 ASP A C 1
ATOM 2184 O O . ASP A 1 287 ? 1.979 -0.199 -18.967 1.00 91.88 287 ASP A O 1
ATOM 2188 N N . VAL A 1 288 ? 3.086 -1.657 -20.245 1.00 92.94 288 VAL A N 1
ATOM 2189 C CA . VAL A 1 288 ? 4.371 -1.492 -19.546 1.00 92.94 288 VAL A CA 1
ATOM 2190 C C . VAL A 1 288 ? 5.454 -1.218 -20.569 1.00 92.94 288 VAL A C 1
ATOM 2192 O O . VAL A 1 288 ? 5.762 -2.058 -21.409 1.00 92.94 288 VAL A O 1
ATOM 2195 N N . ARG A 1 289 ? 6.058 -0.036 -20.476 1.00 92.94 289 ARG A N 1
ATOM 2196 C CA . ARG A 1 289 ? 7.186 0.371 -21.305 1.00 92.94 289 ARG A CA 1
ATOM 2197 C C . ARG A 1 289 ? 8.493 0.181 -20.547 1.00 92.94 289 ARG A C 1
ATOM 2199 O O . ARG A 1 289 ? 8.718 0.810 -19.516 1.00 92.94 289 ARG A O 1
ATOM 2206 N N . ILE A 1 290 ? 9.381 -0.622 -21.113 1.00 94.50 290 ILE A N 1
ATOM 2207 C CA . ILE A 1 290 ? 10.786 -0.725 -20.726 1.00 94.50 290 ILE A CA 1
ATOM 2208 C C . ILE A 1 290 ? 11.590 0.093 -21.734 1.00 94.50 290 ILE A C 1
ATOM 2210 O O . ILE A 1 290 ? 11.470 -0.135 -22.934 1.00 94.50 290 ILE A O 1
ATOM 2214 N N . PHE A 1 291 ? 12.367 1.080 -21.295 1.00 94.12 291 PHE A N 1
ATOM 2215 C CA . PHE A 1 291 ? 13.079 1.969 -22.220 1.00 94.12 291 PHE A CA 1
ATOM 2216 C C . PHE A 1 291 ? 14.412 2.447 -21.665 1.00 94.12 291 PHE A C 1
ATOM 2218 O O . PHE A 1 291 ? 14.556 2.639 -20.456 1.00 94.12 291 PHE A O 1
ATOM 2225 N N . ASN A 1 292 ? 15.376 2.649 -22.558 1.00 94.88 292 ASN A N 1
ATOM 2226 C CA . ASN A 1 292 ? 16.677 3.195 -22.211 1.00 94.88 292 ASN A CA 1
ATOM 2227 C C . ASN A 1 292 ? 16.534 4.677 -21.827 1.00 94.88 292 ASN A C 1
ATOM 2229 O O . ASN A 1 292 ? 15.808 5.442 -22.464 1.00 94.88 292 ASN A O 1
ATOM 2233 N N . ALA A 1 293 ? 17.215 5.089 -20.760 1.00 91.81 293 ALA A N 1
ATOM 2234 C CA . ALA A 1 293 ? 17.138 6.445 -20.233 1.00 91.81 293 ALA A CA 1
ATOM 2235 C C . ALA A 1 293 ? 17.800 7.494 -21.146 1.00 91.81 293 ALA A C 1
ATOM 2237 O O . ALA A 1 293 ? 17.444 8.669 -21.051 1.00 91.81 293 ALA A O 1
ATOM 2238 N N . SER A 1 294 ? 18.732 7.073 -22.003 1.00 91.81 294 SER A N 1
ATOM 2239 C CA . SER A 1 294 ? 19.543 7.937 -22.868 1.00 91.81 294 SER A CA 1
ATOM 2240 C C . SER A 1 294 ? 19.235 7.769 -24.360 1.00 91.81 294 SER A C 1
ATOM 2242 O O . SER A 1 294 ? 19.508 8.685 -25.130 1.00 91.81 294 SER A O 1
ATOM 2244 N N . ASP A 1 295 ? 18.654 6.639 -24.776 1.00 90.56 295 ASP A N 1
ATOM 2245 C CA . ASP A 1 295 ? 18.322 6.348 -26.177 1.00 90.56 295 ASP A CA 1
ATOM 2246 C C . ASP A 1 295 ? 16.838 5.977 -26.349 1.00 90.56 295 ASP A C 1
ATOM 2248 O O . ASP A 1 295 ? 16.395 4.874 -26.033 1.00 90.56 295 ASP A O 1
ATOM 2252 N N . ALA A 1 296 ? 16.054 6.899 -26.911 1.00 87.38 296 ALA A N 1
ATOM 2253 C CA . ALA A 1 296 ? 14.619 6.713 -27.124 1.00 87.38 296 ALA A CA 1
ATOM 2254 C C . ALA A 1 296 ? 14.263 5.646 -28.183 1.00 87.38 296 ALA A C 1
ATOM 2256 O O . ALA A 1 296 ? 13.093 5.250 -28.274 1.00 87.38 296 ALA A O 1
ATOM 2257 N N . SER A 1 297 ? 15.233 5.194 -28.990 1.00 90.06 297 SER A N 1
ATOM 2258 C CA . SER A 1 297 ? 15.047 4.110 -29.963 1.00 90.06 297 SER A CA 1
ATOM 2259 C C . SER A 1 297 ? 15.040 2.726 -29.303 1.00 90.06 297 SER A C 1
ATOM 2261 O O . SER A 1 297 ? 14.416 1.802 -29.822 1.00 90.06 297 SER A O 1
ATOM 2263 N N . LYS A 1 298 ? 15.669 2.589 -28.128 1.00 94.31 298 LYS A N 1
ATOM 2264 C CA . LYS A 1 298 ? 15.802 1.329 -27.387 1.00 94.31 298 LYS A CA 1
ATOM 2265 C C . LYS A 1 298 ? 14.682 1.199 -26.365 1.00 94.31 298 LYS A C 1
ATOM 2267 O O . LYS A 1 298 ? 14.784 1.658 -25.224 1.00 94.31 298 LYS A O 1
ATOM 2272 N N . LYS A 1 299 ? 13.577 0.592 -26.790 1.00 94.75 299 LYS A N 1
ATOM 2273 C CA . LYS A 1 299 ? 12.398 0.379 -25.946 1.00 94.75 299 LYS A CA 1
ATOM 2274 C C . LYS A 1 299 ? 11.638 -0.889 -26.325 1.00 94.75 299 LYS A C 1
ATOM 2276 O O . LYS A 1 299 ? 11.615 -1.288 -27.487 1.00 94.75 299 LYS A O 1
ATOM 2281 N N . ALA A 1 300 ? 11.010 -1.485 -25.325 1.00 95.50 300 ALA A N 1
ATOM 2282 C CA . ALA A 1 300 ? 10.145 -2.646 -25.409 1.00 95.50 300 ALA A CA 1
ATOM 2283 C C . ALA A 1 300 ? 8.858 -2.330 -24.641 1.00 95.50 300 ALA A C 1
ATOM 2285 O O . ALA A 1 300 ? 8.878 -2.139 -23.424 1.00 95.50 300 ALA A O 1
ATOM 2286 N N . THR A 1 301 ? 7.741 -2.231 -25.350 1.00 95.19 301 THR A N 1
ATOM 2287 C CA . THR A 1 301 ? 6.442 -1.887 -24.775 1.00 95.19 301 THR A CA 1
ATOM 2288 C C . THR A 1 301 ? 5.524 -3.102 -24.836 1.00 95.19 301 THR A C 1
ATOM 2290 O O . THR A 1 301 ? 5.116 -3.516 -25.920 1.00 95.19 301 THR A O 1
ATOM 2293 N N . LEU A 1 302 ? 5.190 -3.656 -23.671 1.00 95.31 302 LEU A N 1
ATOM 2294 C CA . LEU A 1 302 ? 4.153 -4.669 -23.512 1.00 95.31 302 LEU A CA 1
ATOM 2295 C C . LEU A 1 302 ? 2.799 -3.962 -23.548 1.00 95.31 302 LEU A C 1
ATOM 2297 O O . LEU A 1 302 ? 2.521 -3.123 -22.687 1.00 95.31 302 LEU A O 1
ATOM 2301 N N . VAL A 1 303 ? 1.980 -4.269 -24.551 1.00 91.19 303 VAL A N 1
ATOM 2302 C CA . VAL A 1 303 ? 0.699 -3.590 -24.792 1.00 91.19 303 VAL A CA 1
ATOM 2303 C C . VAL A 1 303 ? -0.450 -4.489 -24.358 1.00 91.19 303 VAL A C 1
ATOM 2305 O O . VAL A 1 303 ? -0.404 -5.702 -24.559 1.00 91.19 303 VAL A O 1
ATOM 2308 N N . SER A 1 304 ? -1.505 -3.885 -23.807 1.00 90.00 304 SER A N 1
ATOM 2309 C CA . SER A 1 304 ? -2.747 -4.569 -23.426 1.00 90.00 304 SER A CA 1
ATOM 2310 C C . SER A 1 304 ? -2.495 -5.773 -22.523 1.00 90.00 304 SER A C 1
ATOM 2312 O O . SER A 1 304 ? -2.841 -6.911 -22.849 1.00 90.00 304 SER A O 1
ATOM 2314 N N . LEU A 1 305 ? -1.859 -5.517 -21.380 1.00 93.38 305 LEU A N 1
ATOM 2315 C CA . LEU A 1 305 ? -1.642 -6.545 -20.375 1.00 93.38 305 LEU A CA 1
ATOM 2316 C C . LEU A 1 305 ? -2.983 -7.152 -19.906 1.00 93.38 305 LEU A C 1
ATOM 2318 O O . LEU A 1 305 ? -3.995 -6.447 -19.855 1.00 93.38 305 LEU A O 1
ATOM 2322 N N . PRO A 1 306 ? -3.001 -8.446 -19.539 1.00 93.38 306 PRO A N 1
ATOM 2323 C CA . PRO A 1 306 ? -4.213 -9.142 -19.115 1.00 93.38 306 PRO A CA 1
ATOM 2324 C C . PRO A 1 306 ? -4.842 -8.501 -17.877 1.00 93.38 306 PRO A C 1
ATOM 2326 O O . PRO A 1 306 ? -4.219 -8.430 -16.826 1.00 93.38 306 PRO A O 1
ATOM 2329 N N . LEU A 1 307 ? -6.104 -8.088 -17.962 1.00 90.19 307 LEU A N 1
ATOM 2330 C CA . LEU A 1 307 ? -6.809 -7.478 -16.826 1.00 90.19 307 LEU A CA 1
ATOM 2331 C C . LEU A 1 307 ? -7.463 -8.511 -15.892 1.00 90.19 307 LEU A C 1
ATOM 2333 O O . LEU A 1 307 ? -8.137 -8.150 -14.931 1.00 90.19 307 LEU A O 1
ATOM 2337 N N . ASN A 1 308 ? -7.266 -9.799 -16.153 1.00 90.25 308 ASN A N 1
ATOM 2338 C CA . ASN A 1 308 ? -7.686 -10.923 -15.323 1.00 90.25 308 ASN A CA 1
ATOM 2339 C C . ASN A 1 308 ? -6.468 -11.750 -14.897 1.00 90.25 308 ASN A C 1
ATOM 2341 O O . ASN A 1 308 ? -5.415 -11.685 -15.528 1.00 90.25 308 ASN A O 1
ATOM 2345 N N . ALA A 1 309 ? -6.630 -12.563 -13.851 1.00 92.81 309 ALA A N 1
ATOM 2346 C CA . ALA A 1 309 ? -5.575 -13.472 -13.430 1.00 92.81 309 ALA A CA 1
ATOM 2347 C C . ALA A 1 309 ? -5.224 -14.455 -14.557 1.00 92.81 309 ALA A C 1
ATOM 2349 O O . ALA A 1 309 ? -6.114 -15.088 -15.136 1.00 92.81 309 ALA A O 1
ATOM 2350 N N . VAL A 1 310 ? -3.931 -14.571 -14.857 1.00 96.06 310 VAL A N 1
ATOM 2351 C CA . VAL A 1 310 ? -3.382 -15.483 -15.865 1.00 96.06 310 VAL A CA 1
ATOM 2352 C C . VAL A 1 310 ? -2.008 -15.987 -15.431 1.00 96.06 310 VAL A C 1
ATOM 2354 O O . VAL A 1 310 ? -1.214 -15.251 -14.840 1.00 96.06 310 VAL A O 1
ATOM 2357 N N . ALA A 1 311 ? -1.708 -17.240 -15.770 1.00 95.62 311 ALA A N 1
ATOM 2358 C CA . ALA A 1 311 ? -0.351 -17.769 -15.679 1.00 95.62 311 ALA A CA 1
ATOM 2359 C C . ALA A 1 311 ? 0.583 -17.066 -16.685 1.00 95.62 311 ALA A C 1
ATOM 2361 O O . ALA A 1 311 ? 0.121 -16.358 -17.583 1.00 95.62 311 ALA A O 1
ATOM 2362 N N . LYS A 1 312 ? 1.900 -17.273 -16.542 1.00 96.31 312 LYS A N 1
ATOM 2363 C CA . LYS A 1 312 ? 2.910 -16.708 -17.449 1.00 96.31 312 LYS A CA 1
ATOM 2364 C C . LYS A 1 312 ? 2.582 -17.071 -18.901 1.00 96.31 312 LYS A C 1
ATOM 2366 O O . LYS A 1 312 ? 2.583 -18.244 -19.263 1.00 96.31 312 LYS A O 1
ATOM 2371 N N . GLN A 1 313 ? 2.345 -16.055 -19.722 1.00 96.00 313 GLN A N 1
ATOM 2372 C CA . GLN A 1 313 ? 2.067 -16.189 -21.149 1.00 96.00 313 GLN A CA 1
ATOM 2373 C C . GLN A 1 313 ? 2.827 -15.134 -21.953 1.00 96.00 313 GLN A C 1
ATOM 2375 O O . GLN A 1 313 ? 3.154 -14.065 -21.432 1.00 96.00 313 GLN A O 1
ATOM 2380 N N . ALA A 1 314 ? 3.105 -15.427 -23.222 1.00 95.25 314 ALA A N 1
ATOM 2381 C CA . ALA A 1 314 ? 3.793 -14.497 -24.111 1.00 95.25 314 ALA A CA 1
ATOM 2382 C C . ALA A 1 314 ? 2.986 -13.201 -24.307 1.00 95.25 314 ALA A C 1
ATOM 2384 O O . ALA A 1 314 ? 1.756 -13.222 -24.357 1.00 95.25 314 ALA A O 1
ATOM 2385 N N . ASN A 1 315 ? 3.684 -12.073 -24.444 1.00 94.88 315 ASN A N 1
ATOM 2386 C CA . ASN A 1 315 ? 3.088 -10.786 -24.791 1.00 94.88 315 ASN A CA 1
ATOM 2387 C C . ASN A 1 315 ? 3.883 -10.150 -25.937 1.00 94.88 315 ASN A C 1
ATOM 2389 O O . ASN A 1 315 ? 5.114 -10.105 -25.909 1.00 94.88 315 ASN A O 1
ATOM 2393 N N . THR A 1 316 ? 3.180 -9.690 -26.969 1.00 91.44 316 THR A N 1
ATOM 2394 C CA . THR A 1 316 ? 3.812 -9.082 -28.141 1.00 91.44 316 THR A CA 1
ATOM 2395 C C . THR A 1 316 ? 4.282 -7.667 -27.818 1.00 91.44 316 THR A C 1
ATOM 2397 O O . THR A 1 316 ? 3.514 -6.841 -27.330 1.00 91.44 316 THR A O 1
ATOM 2400 N N . LEU A 1 317 ? 5.543 -7.377 -28.141 1.00 94.62 317 LEU A N 1
ATOM 2401 C CA . LEU A 1 317 ? 6.117 -6.042 -27.997 1.00 94.62 317 LEU A CA 1
ATOM 2402 C C . LEU A 1 317 ? 5.668 -5.130 -29.143 1.00 94.62 317 LEU A C 1
ATOM 2404 O O . LEU A 1 317 ? 5.728 -5.529 -30.307 1.00 94.62 317 LEU A O 1
ATOM 2408 N N . ALA A 1 318 ? 5.278 -3.893 -28.825 1.00 93.75 318 ALA A N 1
ATOM 2409 C CA . ALA A 1 318 ? 4.845 -2.904 -29.819 1.00 93.75 318 ALA A CA 1
ATOM 2410 C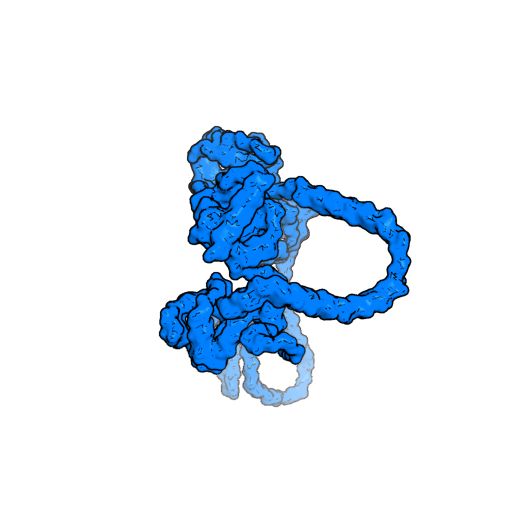 C . ALA A 1 318 ? 5.919 -2.612 -30.879 1.00 93.75 318 ALA A C 1
ATOM 2412 O O . ALA A 1 318 ? 5.610 -2.385 -32.044 1.00 93.75 318 ALA A O 1
ATOM 2413 N N . GLU A 1 319 ? 7.184 -2.614 -30.467 1.00 94.25 319 GLU A N 1
ATOM 2414 C CA . GLU A 1 319 ? 8.345 -2.369 -31.320 1.00 94.25 319 GLU A CA 1
ATOM 2415 C C . GLU A 1 319 ? 8.790 -3.610 -32.120 1.00 94.25 319 GLU A C 1
ATOM 2417 O O . GLU A 1 319 ? 9.708 -3.525 -32.932 1.00 94.25 319 GLU A O 1
ATOM 2422 N N . GLY A 1 320 ? 8.129 -4.756 -31.928 1.00 92.00 320 GLY A N 1
ATOM 2423 C CA . GLY A 1 320 ? 8.441 -6.009 -32.609 1.00 92.00 320 GLY A CA 1
ATOM 2424 C C . GLY A 1 320 ? 9.633 -6.769 -32.015 1.00 92.00 320 GLY A C 1
ATOM 2425 O O . GLY A 1 320 ? 10.156 -6.445 -30.949 1.00 92.00 320 GLY A O 1
ATOM 2426 N N . ALA A 1 321 ? 10.056 -7.823 -32.719 1.00 89.00 321 ALA A N 1
ATOM 2427 C CA . ALA A 1 321 ? 11.053 -8.786 -32.236 1.00 89.00 321 ALA A CA 1
ATOM 2428 C C . ALA A 1 321 ? 12.466 -8.199 -32.054 1.00 89.00 321 ALA A C 1
ATOM 2430 O O . ALA A 1 321 ? 13.267 -8.746 -31.300 1.00 89.00 321 ALA A O 1
ATOM 2431 N N . SER A 1 322 ? 12.777 -7.066 -32.694 1.00 91.12 322 SER A N 1
ATOM 2432 C CA . SER A 1 322 ? 14.055 -6.361 -32.508 1.00 91.12 322 SER A CA 1
ATOM 2433 C C . SER A 1 322 ? 14.238 -5.798 -31.099 1.00 91.12 322 SER A C 1
ATOM 2435 O O . SER A 1 322 ? 15.356 -5.454 -30.736 1.00 91.12 322 SER A O 1
ATOM 2437 N N . SER A 1 323 ? 13.159 -5.706 -30.316 1.00 94.19 323 SER A N 1
ATOM 2438 C CA . SER A 1 323 ? 13.180 -5.282 -28.912 1.00 94.19 323 SER A CA 1
ATOM 2439 C C . SER A 1 323 ? 13.208 -6.450 -27.921 1.00 94.19 323 SER A C 1
ATOM 2441 O O . SER A 1 323 ? 13.054 -6.252 -26.713 1.00 94.19 323 SER A O 1
ATOM 2443 N N . GLY A 1 324 ? 13.430 -7.665 -28.429 1.00 94.00 324 GLY A N 1
ATOM 2444 C CA . GLY A 1 324 ? 13.580 -8.883 -27.647 1.00 94.00 324 GLY A CA 1
ATOM 2445 C C . GLY A 1 324 ? 12.273 -9.658 -27.560 1.00 94.00 324 GLY A C 1
ATOM 2446 O O . GLY A 1 324 ? 11.442 -9.622 -28.469 1.00 94.00 324 GLY A O 1
ATOM 2447 N N . SER A 1 325 ? 12.088 -10.370 -26.453 1.00 95.94 325 SER A N 1
ATOM 2448 C CA . SER A 1 325 ? 10.852 -11.107 -26.175 1.00 95.94 325 SER A CA 1
ATOM 2449 C C . SER A 1 325 ? 10.318 -10.764 -24.792 1.00 95.94 325 SER A C 1
ATOM 2451 O O . SER A 1 325 ? 11.073 -10.372 -23.901 1.00 95.94 325 SER A O 1
ATOM 2453 N N . ALA A 1 326 ? 9.003 -10.874 -24.619 1.00 96.44 326 ALA A N 1
ATOM 2454 C CA . ALA A 1 326 ? 8.360 -10.576 -23.353 1.00 96.44 326 ALA A CA 1
ATOM 2455 C C . ALA A 1 326 ? 7.237 -11.560 -23.033 1.00 96.44 326 ALA A C 1
ATOM 2457 O O . ALA A 1 326 ? 6.593 -12.141 -23.909 1.00 96.44 326 ALA A O 1
ATOM 2458 N N . SER A 1 327 ? 7.012 -11.754 -21.743 1.00 96.75 327 SER A N 1
ATOM 2459 C CA . SER A 1 327 ? 5.908 -12.534 -21.198 1.00 96.75 327 SER A CA 1
ATOM 2460 C C . SER A 1 327 ? 5.367 -11.845 -19.952 1.00 96.75 327 SER A C 1
ATOM 2462 O O . SER A 1 327 ? 6.052 -11.048 -19.313 1.00 96.75 327 SER A O 1
ATOM 2464 N N . VAL A 1 328 ? 4.133 -12.161 -19.584 1.00 96.94 328 VAL A N 1
ATOM 2465 C CA . VAL A 1 328 ? 3.482 -11.607 -18.399 1.00 96.94 328 VAL A CA 1
ATOM 2466 C C . VAL A 1 328 ? 2.683 -12.679 -17.673 1.00 96.94 328 VAL A C 1
ATOM 2468 O O . VAL A 1 328 ? 2.023 -13.504 -18.300 1.00 96.94 328 VAL A O 1
ATOM 2471 N N . ALA A 1 329 ? 2.742 -12.652 -16.347 1.00 96.75 329 ALA A N 1
ATOM 2472 C CA . ALA A 1 329 ? 1.774 -13.299 -15.466 1.00 96.75 329 ALA A CA 1
ATOM 2473 C C . ALA A 1 329 ? 0.998 -12.217 -14.704 1.00 96.75 329 ALA A C 1
ATOM 2475 O O . ALA A 1 329 ? 1.568 -11.166 -14.402 1.00 96.75 329 ALA A O 1
ATOM 2476 N N . ALA A 1 330 ? -0.271 -12.465 -14.382 1.00 96.44 330 ALA A N 1
ATOM 2477 C CA . ALA A 1 330 ? -1.100 -11.525 -13.632 1.00 96.44 330 ALA A CA 1
ATOM 2478 C C . ALA A 1 330 ? -1.842 -12.229 -12.492 1.00 96.44 330 ALA A C 1
ATOM 2480 O O . ALA A 1 330 ? -2.420 -13.299 -12.674 1.00 96.44 330 ALA A O 1
ATOM 2481 N N . GLU A 1 331 ? -1.866 -11.589 -11.329 1.00 95.06 331 GLU A N 1
ATOM 2482 C CA . GLU A 1 331 ? -2.583 -12.022 -10.132 1.00 95.06 331 GLU A CA 1
ATOM 2483 C C . GLU A 1 331 ? -3.526 -10.910 -9.676 1.00 95.06 331 GLU A C 1
ATOM 2485 O O . GLU A 1 331 ? -3.163 -9.733 -9.669 1.00 95.06 331 GLU A O 1
ATOM 2490 N N . THR A 1 332 ? -4.742 -11.270 -9.279 1.00 91.50 332 THR A N 1
ATOM 2491 C CA . THR A 1 332 ? -5.788 -10.307 -8.922 1.00 91.50 332 THR A CA 1
ATOM 2492 C C . THR A 1 332 ? -6.243 -10.503 -7.483 1.00 91.50 332 THR A C 1
ATOM 2494 O O . THR A 1 332 ? -6.426 -11.634 -7.034 1.00 91.50 332 THR A O 1
ATOM 2497 N N . ALA A 1 333 ? -6.482 -9.409 -6.761 1.00 88.25 333 ALA A N 1
ATOM 2498 C CA . ALA A 1 333 ? -7.087 -9.464 -5.434 1.00 88.25 333 ALA A CA 1
ATOM 2499 C C . ALA A 1 333 ? -8.550 -9.941 -5.498 1.00 88.25 333 ALA A C 1
ATOM 2501 O O . ALA A 1 333 ? -9.212 -9.815 -6.525 1.00 88.25 333 ALA A O 1
ATOM 2502 N N . ALA A 1 334 ? -9.090 -10.424 -4.375 1.00 81.50 334 ALA A N 1
ATOM 2503 C CA . ALA A 1 334 ? -10.438 -11.007 -4.304 1.00 81.50 334 ALA A CA 1
ATOM 2504 C C . ALA A 1 334 ? -11.571 -10.085 -4.805 1.00 81.50 334 ALA A C 1
ATOM 2506 O O . ALA A 1 334 ? -12.586 -10.567 -5.297 1.00 81.50 334 ALA A O 1
ATOM 2507 N N . ASN A 1 335 ? -11.400 -8.765 -4.691 1.00 78.44 335 ASN A N 1
ATOM 2508 C CA . ASN A 1 335 ? -12.401 -7.771 -5.094 1.00 78.44 335 ASN A CA 1
ATOM 2509 C C . ASN A 1 335 ? -12.185 -7.224 -6.516 1.00 78.44 335 ASN A C 1
ATOM 2511 O O . ASN A 1 335 ? -12.878 -6.289 -6.923 1.00 78.44 335 ASN A O 1
ATOM 2515 N N . TRP A 1 336 ? -11.208 -7.757 -7.251 1.00 84.25 336 TRP A N 1
ATOM 2516 C CA . TRP A 1 336 ? -10.888 -7.337 -8.609 1.00 84.25 336 TRP A CA 1
ATOM 2517 C C . TRP A 1 336 ? -11.763 -8.066 -9.629 1.00 84.25 336 TRP A C 1
ATOM 2519 O O . TRP A 1 336 ? -11.872 -9.291 -9.599 1.00 84.25 336 TRP A O 1
ATOM 2529 N N . GLY A 1 337 ? -12.349 -7.338 -10.574 1.00 78.75 337 GLY A N 1
ATOM 2530 C CA . GLY A 1 337 ? -13.054 -7.961 -11.691 1.00 78.75 337 GLY A CA 1
ATOM 2531 C C . GLY A 1 337 ? -13.684 -6.973 -12.659 1.00 78.75 337 GLY A C 1
ATOM 2532 O O . GLY A 1 337 ? -13.562 -5.758 -12.501 1.00 78.75 337 GLY A O 1
ATOM 2533 N N . TYR A 1 338 ? -14.334 -7.530 -13.680 1.00 77.88 338 TYR A N 1
ATOM 2534 C CA . TYR A 1 338 ? -15.010 -6.779 -14.731 1.00 77.88 338 TYR A CA 1
ATOM 2535 C C . TYR A 1 338 ? -16.402 -6.341 -14.277 1.00 77.88 338 TYR A C 1
ATOM 2537 O O . TYR A 1 338 ? -17.184 -7.152 -13.779 1.00 77.88 338 TYR A O 1
ATOM 2545 N N . TYR A 1 339 ? -16.726 -5.071 -14.485 1.00 70.06 339 TYR A N 1
ATOM 2546 C CA . TYR A 1 339 ? -18.051 -4.515 -14.243 1.00 70.06 339 TYR A CA 1
ATOM 2547 C C . TYR A 1 339 ? -18.664 -4.086 -15.571 1.00 70.06 339 TYR A C 1
ATOM 2549 O O . TYR A 1 339 ? -18.022 -3.344 -16.303 1.00 70.06 339 TYR A O 1
ATOM 2557 N N . SER A 1 340 ? -19.891 -4.519 -15.882 1.00 60.16 340 SER A N 1
ATOM 2558 C CA . SER A 1 340 ? -20.493 -4.320 -17.210 1.00 60.16 340 SER A CA 1
ATOM 2559 C C . SER A 1 340 ? -21.768 -3.471 -17.246 1.00 60.16 340 SER A C 1
ATOM 2561 O O . SER A 1 340 ? -22.215 -3.151 -18.343 1.00 60.16 340 SER A O 1
ATOM 2563 N N . THR A 1 341 ? -22.402 -3.107 -16.120 1.00 51.34 341 THR A N 1
ATOM 2564 C CA . THR A 1 341 ? -23.739 -2.467 -16.173 1.00 51.34 341 THR A CA 1
ATOM 2565 C C . THR A 1 341 ? -24.182 -1.779 -14.876 1.00 51.34 341 THR A C 1
ATOM 2567 O O . THR A 1 341 ? -24.161 -2.384 -13.809 1.00 51.34 341 THR A O 1
ATOM 2570 N N . GLY A 1 342 ? -24.690 -0.542 -15.003 1.00 52.38 342 GLY A N 1
ATOM 2571 C CA . GLY A 1 342 ? -25.419 0.210 -13.968 1.00 52.38 342 GLY A CA 1
ATOM 2572 C C . GLY A 1 342 ? -24.818 1.593 -13.687 1.00 52.38 342 GLY A C 1
ATOM 2573 O O . GLY A 1 342 ? -23.602 1.709 -13.535 1.00 52.38 342 GLY A O 1
ATOM 2574 N N . SER A 1 343 ? -25.657 2.635 -13.597 1.00 49.22 343 SER A N 1
ATOM 2575 C CA . SER A 1 343 ? -25.241 3.983 -13.176 1.00 49.22 343 SER A CA 1
ATOM 2576 C C . SER A 1 343 ? -24.641 3.927 -11.775 1.00 49.22 343 SER A C 1
ATOM 2578 O O . SER A 1 343 ? -25.366 3.859 -10.781 1.00 49.22 343 SER A O 1
ATOM 2580 N N . ARG A 1 344 ? -23.311 3.958 -11.689 1.00 50.25 344 ARG A N 1
ATOM 2581 C CA . ARG A 1 344 ? -22.605 4.206 -10.435 1.00 50.25 344 ARG A CA 1
ATOM 2582 C C . ARG A 1 344 ? -22.196 5.665 -10.382 1.00 50.25 344 ARG A C 1
ATOM 2584 O O . ARG A 1 344 ? -21.746 6.246 -11.368 1.00 50.25 344 ARG A O 1
ATOM 2591 N N . VAL A 1 345 ? -22.364 6.244 -9.200 1.00 48.28 345 VAL A N 1
ATOM 2592 C CA . VAL A 1 345 ? -21.690 7.487 -8.848 1.00 48.28 345 VAL A CA 1
ATOM 2593 C C . VAL A 1 345 ? -20.216 7.135 -8.711 1.00 48.28 345 VAL A C 1
ATOM 2595 O O . VAL A 1 345 ? -19.849 6.380 -7.814 1.00 48.28 345 VAL A O 1
ATOM 2598 N N . MET A 1 346 ? -19.418 7.608 -9.660 1.00 50.78 346 MET A N 1
ATOM 2599 C CA . MET A 1 346 ? -17.967 7.472 -9.673 1.00 50.78 346 MET A CA 1
ATOM 2600 C C . MET A 1 346 ? -17.413 8.870 -9.919 1.00 50.78 346 MET A C 1
ATOM 2602 O O . MET A 1 346 ? -17.881 9.583 -10.807 1.00 50.78 346 MET A O 1
ATOM 2606 N N . TYR A 1 347 ? -16.430 9.282 -9.146 1.00 47.94 347 TYR A N 1
ATOM 2607 C CA . TYR A 1 347 ? -15.736 10.536 -9.321 1.00 47.94 347 TYR A CA 1
ATOM 2608 C C . TYR A 1 347 ? -14.544 10.202 -10.220 1.00 47.94 347 TYR A C 1
ATOM 2610 O O . TYR A 1 347 ? -13.637 9.469 -9.850 1.00 47.94 347 TYR A O 1
ATOM 2618 N N . GLY A 1 348 ? -14.601 10.630 -11.479 1.00 45.16 348 GLY A N 1
ATOM 2619 C CA . GLY A 1 348 ? -13.542 10.329 -12.441 1.00 45.16 348 GLY A CA 1
ATOM 2620 C C . GLY A 1 348 ? -12.196 10.965 -12.070 1.00 45.16 348 GLY A C 1
ATOM 2621 O O . GLY A 1 348 ? -12.086 11.804 -11.172 1.00 45.16 348 GLY A O 1
ATOM 2622 N N . TYR A 1 349 ? -11.157 10.606 -12.823 1.00 43.94 349 TYR A N 1
ATOM 2623 C CA . TYR A 1 349 ? -9.857 11.261 -12.730 1.00 43.94 349 TYR A CA 1
ATOM 2624 C C . TYR A 1 349 ? -9.979 12.760 -13.041 1.00 43.94 349 TYR A C 1
ATOM 2626 O O . TYR A 1 349 ? -10.428 13.143 -14.116 1.00 43.94 349 TYR A O 1
ATOM 2634 N N . GLY A 1 350 ? -9.537 13.613 -12.114 1.00 41.78 350 GLY A N 1
ATOM 2635 C CA . GLY A 1 350 ? -9.348 15.043 -12.379 1.00 41.78 350 GLY A CA 1
ATOM 2636 C C . GLY A 1 350 ? -10.550 15.959 -12.123 1.00 41.78 350 GLY A C 1
ATOM 2637 O O . GLY A 1 350 ? -10.479 17.129 -12.494 1.00 41.78 350 GLY A O 1
ATOM 2638 N N . TYR A 1 351 ? -11.619 15.495 -11.467 1.00 38.41 351 TYR A N 1
ATOM 2639 C CA . TYR A 1 351 ? -12.704 16.389 -11.041 1.00 38.41 351 TYR A CA 1
ATOM 2640 C C . TYR A 1 351 ? -12.415 17.038 -9.683 1.00 38.41 351 TYR A C 1
ATOM 2642 O O . TYR A 1 351 ? -11.848 16.423 -8.779 1.00 38.41 351 TYR A O 1
ATOM 2650 N N . SER A 1 352 ? -12.818 18.302 -9.535 1.00 37.12 352 SER A N 1
ATOM 2651 C CA . SER A 1 352 ? -12.789 19.004 -8.255 1.00 37.12 352 SER A CA 1
ATOM 2652 C C . SER A 1 352 ? -13.705 18.310 -7.243 1.00 37.12 352 SER A C 1
ATOM 2654 O O . SER A 1 352 ? -14.794 17.827 -7.569 1.00 37.12 352 SER A O 1
ATOM 2656 N N . THR A 1 353 ? -13.245 18.257 -5.994 1.00 37.41 353 THR A N 1
ATOM 2657 C CA . THR A 1 353 ? -13.967 17.709 -4.843 1.00 37.41 353 THR A CA 1
ATOM 2658 C C . THR A 1 353 ? -15.422 18.192 -4.813 1.00 37.41 353 THR A C 1
ATOM 2660 O O . THR A 1 353 ? -15.681 19.391 -4.759 1.00 37.41 353 THR A O 1
ATOM 2663 N N . GLY A 1 354 ? -16.378 17.254 -4.822 1.00 37.38 354 GLY A N 1
ATOM 2664 C CA . GLY A 1 354 ? -17.809 17.538 -4.622 1.00 37.38 354 GLY A CA 1
ATOM 2665 C C . GLY A 1 354 ? -18.714 17.448 -5.856 1.00 37.38 354 GLY A C 1
ATOM 2666 O O . GLY A 1 354 ? -19.925 17.594 -5.705 1.00 37.38 354 GLY A O 1
ATOM 2667 N N . THR A 1 355 ? -18.185 17.157 -7.047 1.00 36.66 355 THR A N 1
ATOM 2668 C CA . THR A 1 355 ? -19.016 16.964 -8.250 1.00 36.66 355 THR A CA 1
ATOM 2669 C C . THR A 1 355 ? -19.342 15.482 -8.453 1.00 36.66 355 THR A C 1
ATOM 2671 O O . THR A 1 355 ? -18.468 14.696 -8.803 1.00 36.66 355 THR A O 1
ATOM 2674 N N . VAL A 1 356 ? -20.604 15.095 -8.246 1.00 39.91 356 VAL A N 1
ATOM 2675 C CA . VAL A 1 356 ? -21.114 13.749 -8.558 1.00 39.91 356 VAL A CA 1
ATOM 2676 C C . VAL A 1 356 ? -21.365 13.660 -10.062 1.00 39.91 356 VAL A C 1
ATOM 2678 O O . VAL A 1 356 ? -22.373 14.160 -10.557 1.00 39.91 356 VAL A O 1
ATOM 2681 N N . ALA A 1 357 ? -20.453 13.033 -10.803 1.00 42.94 357 ALA A N 1
ATOM 2682 C CA . ALA A 1 357 ? -20.719 12.636 -12.179 1.00 42.94 357 ALA A CA 1
ATOM 2683 C C . ALA A 1 357 ? -21.369 11.245 -12.173 1.00 42.94 357 ALA A C 1
ATOM 2685 O O . ALA A 1 357 ? -20.888 10.311 -11.531 1.00 42.94 357 ALA A O 1
ATOM 2686 N N . THR A 1 358 ? -22.495 11.099 -12.870 1.00 44.88 358 THR A N 1
ATOM 2687 C CA . THR A 1 358 ? -23.036 9.765 -13.151 1.00 44.88 358 THR A CA 1
ATOM 2688 C C . THR A 1 358 ? -22.230 9.202 -14.311 1.00 44.88 358 THR A C 1
ATOM 2690 O O . THR A 1 358 ? -22.320 9.725 -15.421 1.00 44.88 358 THR A O 1
ATOM 2693 N N . TYR A 1 359 ? -21.425 8.170 -14.062 1.00 47.84 359 TYR A N 1
ATOM 2694 C CA . TYR A 1 359 ? -20.730 7.472 -15.136 1.00 47.84 359 TYR A CA 1
ATOM 2695 C C . TYR A 1 359 ? -21.739 6.562 -15.842 1.00 47.84 359 TYR A C 1
ATOM 2697 O O . TYR A 1 359 ? -22.217 5.578 -15.273 1.00 47.84 359 TYR A O 1
ATOM 2705 N N . ASN A 1 360 ? -22.104 6.937 -17.067 1.00 49.84 360 ASN A N 1
ATOM 2706 C CA . ASN A 1 360 ? -22.891 6.109 -17.969 1.00 49.84 360 ASN A CA 1
ATOM 2707 C C . ASN A 1 360 ? -21.948 5.652 -19.091 1.00 49.84 360 ASN A C 1
ATOM 2709 O O . ASN A 1 360 ? -21.706 6.440 -20.009 1.00 49.84 360 ASN A O 1
ATOM 2713 N N . PRO A 1 361 ? -21.336 4.454 -18.994 1.00 50.09 361 PRO A N 1
ATOM 2714 C CA . PRO A 1 361 ? -20.416 3.986 -20.019 1.00 50.09 361 PRO A CA 1
ATOM 2715 C C . PRO A 1 361 ? -21.188 3.877 -21.329 1.00 50.09 361 PRO A C 1
ATOM 2717 O O . PRO A 1 361 ? -22.116 3.076 -21.450 1.00 50.09 361 PRO A O 1
ATOM 2720 N N . ALA A 1 362 ? -20.820 4.687 -22.317 1.00 45.78 362 ALA A N 1
ATOM 2721 C CA . ALA A 1 362 ? -21.324 4.554 -23.672 1.00 45.78 362 ALA A CA 1
ATOM 2722 C C . ALA A 1 362 ? -20.718 3.288 -24.308 1.00 45.78 362 ALA A C 1
ATOM 2724 O O . ALA A 1 362 ? -19.822 3.368 -25.135 1.00 45.78 362 ALA A O 1
ATOM 2725 N N . GLY A 1 363 ? -21.187 2.109 -23.888 1.00 50.91 363 GLY A N 1
ATOM 2726 C CA . GLY A 1 363 ? -20.983 0.846 -24.603 1.00 50.91 363 GLY A CA 1
ATOM 2727 C C . GLY A 1 363 ? -20.135 -0.230 -23.921 1.00 50.91 363 GLY A C 1
ATOM 2728 O O . GLY A 1 363 ? -20.295 -1.394 -24.276 1.00 50.91 363 GLY A O 1
ATOM 2729 N N . SER A 1 364 ? -19.303 0.072 -22.925 1.00 55.28 364 SER A N 1
ATOM 2730 C CA . SER A 1 364 ? -18.460 -0.966 -22.310 1.00 55.28 364 SER A CA 1
ATOM 2731 C C . SER A 1 364 ? -18.021 -0.561 -20.911 1.00 55.28 364 SER A C 1
ATOM 2733 O O . SER A 1 364 ? -17.474 0.517 -20.718 1.00 55.28 364 SER A O 1
ATOM 2735 N N . GLY A 1 365 ? -18.293 -1.405 -19.916 1.00 62.03 365 GLY A N 1
ATOM 2736 C CA . GLY A 1 365 ? -17.690 -1.240 -18.596 1.00 62.03 365 GLY A CA 1
ATOM 2737 C C . GLY A 1 365 ? -16.222 -1.694 -18.586 1.00 62.03 365 GLY A C 1
ATOM 2738 O O . GLY A 1 365 ? -15.656 -1.982 -19.640 1.00 62.03 365 GLY A O 1
ATOM 2739 N N . GLY A 1 366 ? -15.589 -1.784 -17.416 1.00 70.88 366 GLY A N 1
ATOM 2740 C CA . GLY A 1 366 ? -14.160 -2.110 -17.319 1.00 70.88 366 GLY A CA 1
ATOM 2741 C C . GLY A 1 366 ? -13.762 -2.767 -15.999 1.00 70.88 366 GLY A C 1
ATOM 2742 O O . GLY A 1 366 ? -14.618 -3.177 -15.211 1.00 70.88 366 GLY A O 1
ATOM 2743 N N . TYR A 1 367 ? -12.454 -2.919 -15.781 1.00 73.94 367 TYR A N 1
ATOM 2744 C CA . TYR A 1 367 ? -11.898 -3.667 -14.654 1.00 73.94 367 TYR A CA 1
ATOM 2745 C C . TYR A 1 367 ? -11.625 -2.777 -13.441 1.00 73.94 367 TYR A C 1
ATOM 2747 O O . TYR A 1 367 ? -11.174 -1.640 -13.548 1.00 73.94 367 TYR A O 1
ATOM 2755 N N . GLY A 1 368 ? -11.902 -3.309 -12.258 1.00 73.81 368 GLY A N 1
ATOM 2756 C CA . GLY A 1 368 ? -11.724 -2.612 -10.992 1.00 73.81 368 GLY A CA 1
ATOM 2757 C C . GLY A 1 368 ? -12.485 -3.349 -9.904 1.00 73.81 368 GLY A C 1
ATOM 2758 O O . GLY A 1 368 ? -12.245 -4.532 -9.676 1.00 73.81 368 GLY A O 1
ATOM 2759 N N . TYR A 1 369 ? -13.431 -2.680 -9.247 1.00 68.38 369 TYR A N 1
ATOM 2760 C CA . TYR A 1 369 ? -14.308 -3.329 -8.271 1.00 68.38 369 TYR A CA 1
ATOM 2761 C C . TYR A 1 369 ? -15.418 -4.128 -8.958 1.00 68.38 369 TYR A C 1
ATOM 2763 O O . TYR A 1 369 ? -16.328 -3.552 -9.552 1.00 68.38 369 TYR A O 1
ATOM 2771 N N . ALA A 1 370 ? -15.400 -5.452 -8.796 1.00 56.09 370 ALA A N 1
ATOM 2772 C CA . ALA A 1 370 ? -16.405 -6.342 -9.386 1.00 56.09 370 ALA A CA 1
ATOM 2773 C C . ALA A 1 370 ? -17.821 -6.195 -8.776 1.00 56.09 370 ALA A C 1
ATOM 2775 O O . ALA A 1 370 ? -18.794 -6.678 -9.349 1.00 56.09 370 ALA A O 1
ATOM 2776 N N . SER A 1 371 ? -17.968 -5.569 -7.596 1.00 54.84 371 SER A N 1
ATOM 2777 C CA . SER A 1 371 ? -19.244 -5.503 -6.860 1.00 54.84 371 SER A CA 1
ATOM 2778 C C . SER A 1 371 ? -19.387 -4.241 -5.988 1.00 54.84 371 SER A C 1
ATOM 2780 O O . SER A 1 371 ? -18.592 -3.306 -6.058 1.00 54.84 371 SER A O 1
ATOM 2782 N N . ALA A 1 372 ? -20.450 -4.147 -5.175 1.00 51.72 372 ALA A N 1
ATOM 2783 C CA . ALA A 1 372 ? -20.635 -3.089 -4.163 1.00 51.72 372 ALA A CA 1
ATOM 2784 C C . ALA A 1 372 ? -19.686 -3.221 -2.953 1.00 51.72 372 ALA A C 1
ATOM 2786 O O . ALA A 1 372 ? -19.873 -2.536 -1.951 1.00 51.72 372 ALA A O 1
ATOM 2787 N N . ALA A 1 373 ? -18.694 -4.112 -3.038 1.00 45.53 373 ALA A N 1
ATOM 2788 C CA . ALA A 1 373 ? -17.686 -4.305 -2.012 1.00 45.53 373 ALA A CA 1
ATOM 2789 C C . ALA A 1 373 ? -16.944 -2.999 -1.708 1.00 45.53 373 ALA A C 1
ATOM 2791 O O . ALA A 1 373 ? -16.458 -2.321 -2.613 1.00 45.53 373 ALA A O 1
ATOM 2792 N N . SER A 1 374 ? -16.844 -2.691 -0.413 1.00 53.25 374 SER A N 1
ATOM 2793 C CA . SER A 1 374 ? -16.014 -1.621 0.128 1.00 53.25 374 SER A CA 1
ATOM 2794 C C . SER A 1 374 ? -14.615 -2.147 0.493 1.00 53.25 374 SER A C 1
ATOM 2796 O O . SER A 1 374 ? -14.532 -3.209 1.108 1.00 53.25 374 SER A O 1
ATOM 2798 N N . GLY A 1 375 ? -13.526 -1.439 0.184 1.00 61.53 375 GLY A N 1
ATOM 2799 C CA . GLY A 1 375 ? -12.150 -1.827 0.530 1.00 61.53 375 GLY A CA 1
ATOM 2800 C C . GLY A 1 375 ? -11.126 -1.527 -0.567 1.00 61.53 375 GLY A C 1
ATOM 2801 O O . GLY A 1 375 ? -11.432 -0.848 -1.539 1.00 61.53 375 GLY A O 1
ATOM 2802 N N . THR A 1 376 ? -9.905 -2.042 -0.431 1.00 70.62 376 THR A N 1
ATOM 2803 C CA . THR A 1 376 ? -8.855 -1.948 -1.458 1.00 70.62 376 THR A CA 1
ATOM 2804 C C . THR A 1 376 ? -8.939 -3.131 -2.429 1.00 70.62 376 THR A C 1
ATOM 2806 O O . THR A 1 376 ? -9.329 -4.239 -2.051 1.00 70.62 376 THR A O 1
ATOM 2809 N N . THR A 1 377 ? -8.592 -2.912 -3.696 1.00 83.56 377 THR A N 1
ATOM 2810 C CA . THR A 1 377 ? -8.423 -3.986 -4.686 1.00 83.56 377 THR A CA 1
ATOM 2811 C C . THR A 1 377 ? -7.158 -3.752 -5.500 1.00 83.56 377 THR A C 1
ATOM 2813 O O . THR A 1 377 ? -6.663 -2.631 -5.566 1.00 83.56 377 THR A O 1
ATOM 2816 N N . SER A 1 378 ? -6.589 -4.803 -6.085 1.00 89.81 378 SER A N 1
ATOM 2817 C CA . SER A 1 378 ? -5.356 -4.677 -6.862 1.00 89.81 378 SER A CA 1
ATOM 2818 C C . SER A 1 378 ? -5.221 -5.748 -7.931 1.00 89.81 378 SER A C 1
ATOM 2820 O O . SER A 1 378 ? -5.799 -6.832 -7.823 1.00 89.81 378 SER A O 1
ATOM 2822 N N . ILE A 1 379 ? -4.409 -5.434 -8.933 1.00 92.56 379 ILE A N 1
ATOM 2823 C CA . ILE A 1 379 ? -3.838 -6.393 -9.873 1.00 92.56 379 ILE A CA 1
ATOM 2824 C C . ILE A 1 379 ? -2.317 -6.263 -9.824 1.00 92.56 379 ILE A C 1
ATOM 2826 O O . ILE A 1 379 ? -1.772 -5.157 -9.784 1.00 92.56 379 ILE A O 1
ATOM 2830 N N . THR A 1 380 ? -1.627 -7.396 -9.782 1.00 95.31 380 THR A N 1
ATOM 2831 C CA . THR A 1 380 ? -0.166 -7.472 -9.763 1.00 95.31 380 THR A CA 1
ATOM 2832 C C . THR A 1 380 ? 0.306 -8.244 -10.980 1.00 95.31 380 THR A C 1
ATOM 2834 O O . THR A 1 380 ? -0.074 -9.393 -11.179 1.00 95.31 380 THR A O 1
ATOM 2837 N N . TYR A 1 381 ? 1.161 -7.620 -11.778 1.00 96.44 381 TYR A N 1
ATOM 2838 C CA . TYR A 1 381 ? 1.828 -8.236 -12.911 1.00 96.44 381 TYR A CA 1
ATOM 2839 C C . TYR A 1 381 ? 3.235 -8.661 -12.525 1.00 96.44 381 TYR A C 1
ATOM 2841 O O . TYR A 1 381 ? 3.959 -7.893 -11.892 1.00 96.44 381 TYR A O 1
ATOM 2849 N N . THR A 1 382 ? 3.650 -9.837 -12.981 1.00 96.50 382 THR A N 1
ATOM 2850 C CA . THR A 1 382 ? 5.068 -10.182 -13.097 1.00 96.50 382 THR A CA 1
ATOM 2851 C C . THR A 1 382 ? 5.447 -10.085 -14.568 1.00 96.50 382 THR A C 1
ATOM 2853 O O . THR A 1 382 ? 4.954 -10.850 -15.397 1.00 96.50 382 THR A O 1
ATOM 2856 N N . ILE A 1 383 ? 6.272 -9.092 -14.883 1.00 95.94 383 ILE A N 1
ATOM 2857 C CA . ILE A 1 383 ? 6.774 -8.787 -16.219 1.00 95.94 383 ILE A CA 1
ATOM 2858 C C . ILE A 1 383 ? 8.073 -9.548 -16.418 1.00 95.94 383 ILE A C 1
ATOM 2860 O O . ILE A 1 383 ? 8.984 -9.406 -15.606 1.00 95.94 383 ILE A O 1
ATOM 2864 N N . TYR A 1 384 ? 8.154 -10.305 -17.505 1.00 96.38 384 TYR A N 1
ATOM 2865 C CA . TYR A 1 384 ? 9.359 -10.985 -17.956 1.00 96.38 384 TYR A CA 1
ATOM 2866 C C . TYR A 1 384 ? 9.795 -10.357 -19.274 1.00 96.38 384 TYR A C 1
ATOM 2868 O O . TYR A 1 384 ? 8.996 -10.273 -20.208 1.00 96.38 384 TYR A O 1
ATOM 2876 N N . TRP A 1 385 ? 11.043 -9.914 -19.354 1.00 96.75 385 TRP A N 1
ATOM 2877 C CA . TRP A 1 385 ? 11.614 -9.357 -20.573 1.00 96.75 385 TRP A CA 1
ATOM 2878 C C . TRP A 1 385 ? 13.010 -9.913 -20.796 1.00 96.75 385 TRP A C 1
ATOM 2880 O O . TRP A 1 385 ? 13.859 -9.842 -19.913 1.00 96.75 385 TRP A O 1
ATOM 2890 N N . THR A 1 386 ? 13.238 -10.429 -21.996 1.00 96.62 386 THR A N 1
ATOM 2891 C CA . THR A 1 386 ? 14.552 -10.864 -22.454 1.00 96.62 386 THR A CA 1
ATOM 2892 C C . THR A 1 386 ? 15.052 -9.829 -23.459 1.00 96.62 386 THR A C 1
ATOM 2894 O O . THR A 1 386 ? 14.533 -9.808 -24.586 1.00 96.62 386 THR A O 1
ATOM 2897 N N . PRO A 1 387 ? 15.999 -8.944 -23.081 1.00 95.31 387 PRO A N 1
ATOM 2898 C CA . PRO A 1 387 ? 16.598 -7.994 -24.009 1.00 95.31 387 PRO A CA 1
ATOM 2899 C C . PRO A 1 387 ? 17.256 -8.721 -25.188 1.00 95.31 387 PRO A C 1
ATOM 2901 O O . PRO A 1 387 ? 17.759 -9.836 -25.011 1.00 95.31 387 PRO A O 1
ATOM 2904 N N . PRO A 1 388 ? 17.294 -8.095 -26.378 1.00 94.25 388 PRO A N 1
ATOM 2905 C CA . PRO A 1 388 ? 18.036 -8.621 -27.517 1.00 94.25 388 PRO A CA 1
ATOM 2906 C C . PRO A 1 388 ? 19.479 -8.945 -27.150 1.00 94.25 388 PRO A C 1
ATOM 2908 O O . PRO A 1 388 ? 20.098 -8.224 -26.369 1.00 94.25 388 PRO A O 1
ATOM 2911 N N . ASP A 1 389 ? 20.028 -9.991 -27.758 1.00 92.88 389 ASP A N 1
ATOM 2912 C CA . ASP A 1 389 ? 21.458 -10.285 -27.677 1.00 92.88 389 ASP A CA 1
ATOM 2913 C C . ASP A 1 389 ? 22.246 -9.364 -28.627 1.00 92.88 389 ASP A C 1
ATOM 2915 O O . ASP A 1 389 ? 22.750 -9.767 -29.672 1.00 92.88 389 ASP A O 1
ATOM 2919 N N . ASP A 1 390 ? 22.234 -8.069 -28.313 1.00 91.81 390 ASP A N 1
ATOM 2920 C CA . ASP A 1 390 ? 22.866 -7.001 -29.084 1.00 91.81 390 ASP A CA 1
ATOM 2921 C C . ASP A 1 390 ? 23.454 -5.969 -28.114 1.00 91.81 390 ASP A C 1
ATOM 2923 O O . ASP A 1 390 ? 22.747 -5.358 -27.310 1.00 91.81 390 ASP A O 1
ATOM 2927 N N . THR A 1 391 ? 24.767 -5.749 -28.200 1.00 91.38 391 THR A N 1
ATOM 2928 C CA . THR A 1 391 ? 25.508 -4.843 -27.311 1.00 91.38 391 THR A CA 1
ATOM 2929 C C . THR A 1 391 ? 25.050 -3.390 -27.409 1.00 91.38 391 THR A C 1
ATOM 2931 O O . THR A 1 391 ? 25.234 -2.632 -26.456 1.00 91.38 391 THR A O 1
ATOM 2934 N N . SER A 1 392 ? 24.369 -3.001 -28.493 1.00 92.62 392 SER A N 1
ATOM 2935 C CA . SER A 1 392 ? 23.731 -1.686 -28.614 1.00 92.62 392 SER A CA 1
ATOM 2936 C C . SER A 1 392 ? 22.587 -1.464 -27.612 1.00 92.62 392 SER A C 1
ATOM 2938 O O . SER A 1 392 ? 22.113 -0.337 -27.463 1.00 92.62 392 SER A O 1
ATOM 2940 N N . TRP A 1 393 ? 22.142 -2.518 -26.918 1.00 93.62 393 TRP A N 1
ATOM 2941 C CA . TRP A 1 393 ? 21.145 -2.460 -25.852 1.00 93.62 393 TRP A CA 1
ATOM 2942 C C . TRP A 1 393 ? 21.747 -2.335 -24.447 1.00 93.62 393 TRP A C 1
ATOM 2944 O O . TRP A 1 393 ? 20.984 -2.211 -23.492 1.00 93.62 393 TRP A O 1
ATOM 2954 N N . VAL A 1 394 ? 23.073 -2.313 -24.278 1.00 94.38 394 VAL A N 1
ATOM 2955 C CA . VAL A 1 394 ? 23.697 -2.056 -22.967 1.00 94.38 394 VAL A CA 1
ATOM 2956 C C . VAL A 1 394 ? 23.395 -0.628 -22.503 1.00 94.38 394 VAL A C 1
ATOM 2958 O O . VAL A 1 394 ? 23.488 0.328 -23.272 1.00 94.38 394 VAL A O 1
ATOM 2961 N N . GLY A 1 395 ? 23.043 -0.463 -21.227 1.00 94.06 395 GLY A N 1
ATOM 2962 C CA . GLY A 1 395 ? 22.818 0.857 -20.639 1.00 94.06 395 GLY A CA 1
ATOM 2963 C C . GLY A 1 395 ? 21.845 0.856 -19.468 1.00 94.06 395 GLY A C 1
ATOM 2964 O O . GLY A 1 395 ? 21.495 -0.186 -18.920 1.00 94.06 395 GLY A O 1
ATOM 2965 N N . THR A 1 396 ? 21.396 2.049 -19.085 1.00 95.62 396 THR A N 1
ATOM 2966 C CA . THR A 1 396 ? 20.438 2.238 -17.990 1.00 95.62 396 THR A CA 1
ATOM 2967 C C . THR A 1 396 ? 19.019 2.301 -18.536 1.00 95.62 396 THR A C 1
ATOM 2969 O O . THR A 1 396 ? 18.710 3.141 -19.380 1.00 95.62 396 TH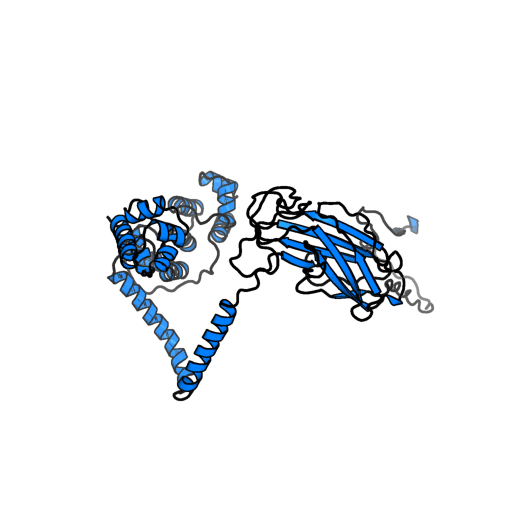R A O 1
ATOM 2972 N N . TYR A 1 397 ? 18.141 1.454 -18.014 1.00 94.69 397 TYR A N 1
ATOM 2973 C CA . TYR A 1 397 ? 16.749 1.326 -18.425 1.00 94.69 397 TYR A CA 1
ATOM 2974 C C . TYR A 1 397 ? 15.795 1.706 -17.305 1.00 94.69 397 TYR A C 1
ATOM 2976 O O . TYR A 1 397 ? 16.159 1.753 -16.132 1.00 94.69 397 TYR A O 1
ATOM 2984 N N . LYS A 1 398 ? 14.556 1.988 -17.693 1.00 92.44 398 LYS A N 1
ATOM 2985 C CA . LYS A 1 398 ? 13.437 2.362 -16.832 1.00 92.44 398 LYS A CA 1
ATOM 2986 C C . LYS A 1 398 ? 12.244 1.464 -17.118 1.00 92.44 398 LYS A C 1
ATOM 2988 O O . LYS A 1 398 ? 11.983 1.162 -18.280 1.00 92.44 398 LYS A O 1
ATOM 2993 N N . VAL A 1 399 ? 11.501 1.094 -16.075 1.00 90.81 399 VAL A N 1
ATOM 2994 C CA . VAL A 1 399 ? 10.234 0.351 -16.194 1.00 90.81 399 VAL A CA 1
ATOM 2995 C C . VAL A 1 399 ? 9.075 1.282 -15.863 1.00 90.81 399 VAL A C 1
ATOM 2997 O O . VAL A 1 399 ? 8.880 1.653 -14.707 1.00 90.81 399 VAL A O 1
ATOM 3000 N N . GLN A 1 400 ? 8.302 1.664 -16.876 1.00 90.81 400 GLN A N 1
ATOM 3001 C CA . GLN A 1 400 ? 7.181 2.591 -16.763 1.00 90.81 400 GLN A CA 1
ATOM 3002 C C . GLN A 1 400 ? 5.861 1.882 -17.081 1.00 90.81 400 GLN A C 1
ATOM 3004 O O . GLN A 1 400 ? 5.554 1.651 -18.251 1.00 90.81 400 GLN A O 1
ATOM 3009 N N . PRO A 1 401 ? 5.048 1.570 -16.063 1.00 89.38 401 PRO A N 1
ATOM 3010 C CA . PRO A 1 401 ? 3.669 1.164 -16.271 1.00 89.38 401 PRO A CA 1
ATOM 3011 C C . PRO A 1 401 ? 2.796 2.367 -16.623 1.00 89.38 401 PRO A C 1
ATOM 3013 O O . PRO A 1 401 ? 3.010 3.473 -16.115 1.00 89.38 401 PRO A O 1
ATOM 3016 N N . ILE A 1 402 ? 1.803 2.127 -17.468 1.00 86.06 402 ILE A N 1
ATOM 3017 C CA . ILE A 1 402 ? 0.880 3.120 -18.000 1.00 86.06 402 ILE A CA 1
ATOM 3018 C C . ILE A 1 402 ? -0.533 2.546 -17.891 1.00 86.06 402 ILE A C 1
ATOM 3020 O O . ILE A 1 402 ? -0.826 1.506 -18.477 1.00 86.06 402 ILE A O 1
ATOM 3024 N N . VAL A 1 403 ? -1.399 3.204 -17.122 1.00 84.25 403 VAL A N 1
ATOM 3025 C CA . VAL A 1 403 ? -2.783 2.762 -16.880 1.00 84.25 403 VAL A CA 1
ATOM 3026 C C . VAL A 1 403 ? -3.757 3.697 -17.594 1.00 84.25 403 VAL A C 1
ATOM 3028 O O . VAL A 1 403 ? -3.629 4.917 -17.463 1.00 84.25 403 VAL A O 1
ATOM 3031 N N . TYR A 1 404 ? -4.719 3.126 -18.324 1.00 77.94 404 TYR A N 1
ATOM 3032 C CA . TYR A 1 404 ? -5.702 3.842 -19.144 1.00 77.94 404 TYR A CA 1
ATOM 3033 C C . TYR A 1 404 ? -7.152 3.595 -18.681 1.00 77.94 404 TYR A C 1
ATOM 3035 O O . TYR A 1 404 ? -7.521 2.462 -18.355 1.00 77.94 404 TYR A O 1
ATOM 3043 N N . SER A 1 405 ? -7.965 4.658 -18.730 1.00 69.25 405 SER A N 1
ATOM 3044 C CA . SER A 1 405 ? -9.430 4.689 -18.551 1.00 69.25 405 SER A CA 1
ATOM 3045 C C . SER A 1 405 ? -10.023 5.794 -19.453 1.00 69.25 405 SER A C 1
ATOM 3047 O O . SER A 1 405 ? -9.474 6.898 -19.444 1.00 69.25 405 SER A O 1
ATOM 3049 N N . GLU A 1 406 ? -11.085 5.557 -20.233 1.00 63.81 406 GLU A N 1
ATOM 3050 C CA . GLU A 1 406 ? -11.632 6.548 -21.193 1.00 63.81 406 GLU A CA 1
ATOM 3051 C C . GLU A 1 406 ? -12.407 7.735 -20.557 1.00 63.81 406 GLU A C 1
ATOM 3053 O O . GLU A 1 406 ? -12.890 7.640 -19.428 1.00 63.81 406 GLU A O 1
ATOM 3058 N N . GLY A 1 407 ? -12.541 8.914 -21.207 1.00 43.12 407 GLY A N 1
ATOM 3059 C CA . GLY A 1 407 ? -12.838 9.130 -22.641 1.00 43.12 407 GLY A CA 1
ATOM 3060 C C . GLY A 1 407 ? -11.914 10.003 -23.512 1.00 43.12 407 GLY A C 1
ATOM 3061 O O . GLY A 1 407 ? -11.448 11.075 -23.125 1.00 43.12 407 GLY A O 1
ATOM 3062 N N . THR A 1 408 ? -11.773 9.566 -24.771 1.00 34.56 408 THR A N 1
ATOM 3063 C CA . THR A 1 408 ? -11.344 10.262 -26.011 1.00 34.56 408 THR A CA 1
ATOM 3064 C C . THR A 1 408 ? -9.940 10.853 -26.100 1.00 34.56 408 THR A C 1
ATOM 3066 O O . THR A 1 408 ? -9.493 11.179 -27.198 1.00 34.56 408 THR A O 1
ATOM 3069 N N . ASN A 1 409 ? -9.190 10.928 -25.005 1.00 36.91 409 ASN A N 1
ATOM 3070 C CA . ASN A 1 409 ? -7.765 11.221 -25.052 1.00 36.91 409 ASN A CA 1
ATOM 3071 C C . ASN A 1 409 ? -7.002 10.184 -24.229 1.00 36.91 409 ASN A C 1
ATOM 3073 O O . ASN A 1 409 ? -7.003 10.228 -23.003 1.00 36.91 409 ASN A O 1
ATOM 3077 N N . LEU A 1 410 ? -6.227 9.335 -24.911 1.00 45.25 410 LEU A N 1
ATOM 3078 C CA . LEU A 1 410 ? -5.162 8.481 -24.350 1.00 45.25 410 LEU A CA 1
ATOM 3079 C C . LEU A 1 410 ? -4.079 9.269 -23.561 1.00 45.25 410 LEU A C 1
ATOM 3081 O O . LEU A 1 410 ? -3.044 8.712 -23.201 1.00 45.25 410 LEU A O 1
ATOM 3085 N N . ALA A 1 411 ? -4.284 10.569 -23.325 1.00 36.91 411 ALA A N 1
ATOM 3086 C CA . ALA A 1 411 ? -3.356 11.515 -22.724 1.00 36.91 411 ALA A CA 1
ATOM 3087 C C . ALA A 1 411 ? -3.410 11.553 -21.185 1.00 36.91 411 ALA A C 1
ATOM 3089 O O . ALA A 1 411 ? -2.475 12.064 -20.573 1.00 36.91 411 ALA A O 1
ATOM 3090 N N . THR A 1 412 ? -4.449 11.010 -20.538 1.00 46.66 412 THR A N 1
ATOM 3091 C CA . THR A 1 412 ? -4.550 10.971 -19.064 1.00 46.66 412 THR A CA 1
ATOM 3092 C C . THR A 1 412 ? -4.042 9.636 -18.511 1.00 46.66 412 THR A C 1
ATOM 3094 O O . THR A 1 412 ? -4.746 8.904 -17.826 1.00 46.66 412 THR A O 1
ATOM 3097 N N . ALA A 1 413 ? -2.802 9.294 -18.852 1.00 55.41 413 ALA A N 1
ATOM 3098 C CA . ALA A 1 413 ? -2.126 8.107 -18.349 1.00 55.41 413 ALA A CA 1
ATOM 3099 C C . ALA A 1 413 ? -1.623 8.320 -16.912 1.00 55.41 413 ALA A C 1
ATOM 3101 O O . ALA A 1 413 ? -0.865 9.257 -16.648 1.00 55.41 413 ALA A O 1
ATOM 3102 N N . VAL A 1 414 ? -1.977 7.422 -15.988 1.00 60.44 414 VAL A N 1
ATOM 3103 C CA . VAL A 1 414 ? -1.339 7.380 -14.664 1.00 60.44 414 VAL A CA 1
ATOM 3104 C C . VAL A 1 414 ? -0.101 6.499 -14.752 1.00 60.44 414 VAL A C 1
ATOM 3106 O O . VAL A 1 414 ? -0.189 5.312 -15.067 1.00 60.44 414 VAL A O 1
ATOM 3109 N N . THR A 1 415 ? 1.058 7.083 -14.461 1.00 60.00 415 THR A N 1
ATOM 3110 C CA . THR A 1 415 ? 2.328 6.361 -14.340 1.00 60.00 415 THR A CA 1
ATOM 3111 C C . THR A 1 415 ? 2.726 6.220 -12.874 1.00 60.00 415 THR A C 1
ATOM 3113 O O . THR A 1 415 ? 2.258 6.972 -12.013 1.00 60.00 415 THR A O 1
ATOM 3116 N N . ALA A 1 416 ? 3.624 5.277 -12.578 1.00 60.34 416 ALA A N 1
ATOM 3117 C CA . ALA A 1 416 ? 4.221 5.152 -11.248 1.00 60.34 416 ALA A CA 1
ATOM 3118 C C . ALA A 1 416 ? 4.831 6.489 -10.778 1.00 60.34 416 ALA A C 1
ATOM 3120 O O . ALA A 1 416 ? 5.404 7.237 -11.574 1.00 60.34 416 ALA A O 1
ATOM 3121 N N . ALA A 1 417 ? 4.690 6.802 -9.484 1.00 58.81 417 ALA A N 1
ATOM 3122 C CA . ALA A 1 417 ? 5.199 8.050 -8.900 1.00 58.81 417 ALA A CA 1
ATOM 3123 C C . ALA A 1 417 ? 6.735 8.137 -8.947 1.00 58.81 417 ALA A C 1
ATOM 3125 O O . ALA A 1 417 ? 7.293 9.227 -9.053 1.00 58.81 417 ALA A O 1
ATOM 3126 N N . SER A 1 418 ? 7.400 6.985 -8.907 1.00 66.00 418 SER A N 1
ATOM 3127 C CA . SER A 1 418 ? 8.812 6.800 -9.209 1.00 66.00 418 SER A CA 1
ATOM 3128 C C . SER A 1 418 ? 8.938 5.710 -10.272 1.00 66.00 418 SER A C 1
ATOM 3130 O O . SER A 1 418 ? 8.277 4.675 -10.204 1.00 66.00 418 SER A O 1
ATOM 3132 N N . VAL A 1 419 ? 9.767 5.959 -11.284 1.00 76.06 419 VAL A N 1
ATOM 3133 C CA . VAL A 1 419 ? 10.069 4.995 -12.348 1.00 76.06 419 VAL A CA 1
ATOM 3134 C C . VAL A 1 419 ? 11.445 4.413 -12.025 1.00 76.06 419 VAL A C 1
ATOM 3136 O O . VAL A 1 419 ? 12.440 5.108 -12.259 1.00 76.06 419 VAL A O 1
ATOM 3139 N N . PRO A 1 420 ? 11.534 3.210 -11.425 1.00 82.31 420 PRO A N 1
ATOM 3140 C CA . PRO A 1 420 ? 12.818 2.652 -11.024 1.00 82.31 420 PRO A CA 1
ATOM 3141 C C . PRO A 1 420 ? 13.694 2.372 -12.242 1.00 82.31 420 PRO A C 1
ATOM 3143 O O . PRO A 1 420 ? 13.208 2.046 -13.333 1.00 82.31 420 PRO A O 1
ATOM 3146 N N . THR A 1 421 ? 14.999 2.512 -12.031 1.00 89.50 421 THR A N 1
ATOM 3147 C CA . THR A 1 421 ? 16.028 2.249 -13.034 1.00 89.50 421 THR A CA 1
ATOM 3148 C C . THR A 1 421 ? 16.728 0.926 -12.768 1.00 89.50 421 THR A C 1
ATOM 3150 O O . THR A 1 421 ? 16.895 0.541 -11.613 1.00 89.50 421 THR A O 1
ATOM 3153 N N . PHE A 1 422 ? 17.195 0.274 -13.826 1.00 92.12 422 PHE A N 1
ATOM 3154 C CA . PHE A 1 422 ? 18.057 -0.904 -13.760 1.00 92.12 422 PHE A CA 1
ATOM 3155 C C . PHE A 1 422 ? 19.087 -0.869 -14.889 1.00 92.12 422 PHE A C 1
ATOM 3157 O O . PHE A 1 422 ? 18.930 -0.123 -15.857 1.00 92.12 422 PHE A O 1
ATOM 3164 N N . THR A 1 423 ? 20.144 -1.664 -14.767 1.00 94.19 423 THR A N 1
ATOM 3165 C CA . THR A 1 423 ? 21.197 -1.752 -15.786 1.00 94.19 423 THR A CA 1
ATOM 3166 C C . THR A 1 423 ? 20.973 -2.980 -16.653 1.00 94.19 423 THR A C 1
ATOM 3168 O O . THR A 1 423 ? 20.760 -4.067 -16.124 1.00 94.19 423 THR A O 1
ATOM 3171 N N . VAL A 1 424 ? 21.059 -2.813 -17.971 1.00 94.31 424 VAL A N 1
ATOM 3172 C CA . VAL A 1 424 ? 21.242 -3.911 -18.924 1.00 94.31 424 VAL A CA 1
ATOM 3173 C C . VAL A 1 424 ? 22.732 -4.005 -19.231 1.00 94.31 424 VAL A C 1
ATOM 3175 O O . VAL A 1 424 ? 23.323 -3.033 -19.706 1.00 94.31 424 VAL A O 1
ATOM 3178 N N . ALA A 1 425 ? 23.336 -5.155 -18.948 1.00 91.62 425 ALA A N 1
ATOM 3179 C CA . ALA A 1 425 ? 24.753 -5.419 -19.160 1.00 91.62 425 ALA A CA 1
ATOM 3180 C C . ALA A 1 425 ? 24.963 -6.626 -20.079 1.00 91.62 425 ALA A C 1
ATOM 3182 O O . ALA A 1 425 ? 24.090 -7.476 -20.245 1.00 91.62 425 ALA A O 1
ATOM 3183 N N . GLN A 1 426 ? 26.149 -6.721 -20.669 1.00 87.94 426 GLN A N 1
ATOM 3184 C CA . GLN A 1 426 ? 26.553 -7.944 -21.346 1.00 87.94 426 GLN A CA 1
ATOM 3185 C C . GLN A 1 426 ? 26.759 -9.047 -20.303 1.00 87.94 426 GLN A C 1
ATOM 3187 O O . GLN A 1 426 ? 27.331 -8.798 -19.239 1.00 87.94 426 GLN A O 1
ATOM 3192 N N . TYR A 1 427 ? 26.277 -10.256 -20.588 1.00 75.62 427 TYR A N 1
ATOM 3193 C CA . TYR A 1 427 ? 26.586 -11.397 -19.740 1.00 75.62 427 TYR A CA 1
ATOM 3194 C C . TYR A 1 427 ? 28.052 -11.780 -19.942 1.00 75.62 427 TYR A C 1
ATOM 3196 O O . TYR A 1 427 ? 28.426 -12.314 -20.986 1.00 75.62 427 TYR A O 1
ATOM 3204 N N . THR A 1 428 ? 28.889 -11.509 -18.948 1.00 68.19 428 THR A N 1
ATOM 3205 C CA . THR A 1 428 ? 30.208 -12.128 -18.853 1.00 68.19 428 THR A CA 1
ATOM 3206 C C . THR A 1 428 ? 30.042 -13.360 -17.985 1.00 68.19 428 THR A C 1
ATOM 3208 O O . THR A 1 428 ? 29.770 -13.240 -16.789 1.00 68.19 428 THR A O 1
ATOM 3211 N N . ALA A 1 429 ? 30.179 -14.547 -18.579 1.00 61.16 429 ALA A N 1
ATOM 3212 C CA . ALA A 1 429 ? 30.324 -15.755 -17.780 1.00 61.16 429 ALA A CA 1
ATOM 3213 C C . ALA A 1 429 ? 31.479 -15.535 -16.784 1.00 61.16 429 ALA A C 1
ATOM 3215 O O . ALA A 1 429 ? 32.480 -14.911 -17.162 1.00 61.16 429 ALA A O 1
ATOM 3216 N N . PRO A 1 430 ? 31.362 -15.986 -15.524 1.00 54.12 430 PRO A N 1
ATOM 3217 C CA . PRO A 1 430 ? 32.498 -15.953 -14.616 1.00 54.12 430 PRO A CA 1
ATOM 3218 C C . PRO A 1 430 ? 33.679 -16.636 -15.308 1.00 54.12 430 PRO A C 1
ATOM 3220 O O . PRO A 1 430 ? 33.513 -17.711 -15.890 1.00 54.12 430 PRO A O 1
ATOM 3223 N N . ASN A 1 431 ? 34.845 -15.979 -15.308 1.00 47.84 431 ASN A N 1
ATOM 3224 C CA . ASN A 1 431 ? 36.057 -16.570 -15.868 1.00 47.84 431 ASN A CA 1
ATOM 3225 C C . ASN A 1 431 ? 36.203 -17.983 -15.286 1.00 47.84 431 ASN A C 1
ATOM 3227 O O . ASN A 1 431 ? 36.082 -18.123 -14.062 1.00 47.84 431 ASN A O 1
ATOM 3231 N N . PRO A 1 432 ? 36.455 -19.016 -16.114 1.00 49.62 432 PRO A N 1
ATOM 3232 C CA . PRO A 1 432 ? 36.812 -20.316 -15.573 1.00 49.62 432 PRO A CA 1
ATOM 3233 C C . PRO A 1 432 ? 37.981 -20.106 -14.601 1.00 49.62 432 PRO A C 1
ATOM 3235 O O . PRO A 1 432 ? 38.848 -19.269 -14.892 1.00 49.62 432 PRO A O 1
ATOM 3238 N N . PRO A 1 433 ? 37.995 -20.784 -13.438 1.00 48.56 433 PRO A N 1
ATOM 3239 C CA . PRO A 1 433 ? 39.091 -20.648 -12.495 1.00 48.56 433 PRO A CA 1
ATOM 3240 C C . PRO A 1 433 ? 40.399 -20.844 -13.257 1.00 48.56 433 PRO A C 1
ATOM 3242 O O . PRO A 1 433 ? 40.530 -21.790 -14.037 1.00 48.56 433 PRO A O 1
ATOM 3245 N N . SER A 1 434 ? 41.324 -19.896 -13.092 1.00 48.09 434 SER A N 1
ATOM 3246 C CA . SER A 1 434 ? 42.649 -19.951 -13.699 1.00 48.09 434 SER A CA 1
ATOM 3247 C C . SER A 1 434 ? 43.205 -21.353 -13.491 1.00 48.09 434 SER A C 1
ATOM 3249 O O . SER A 1 434 ? 43.273 -21.804 -12.345 1.00 48.09 434 SER A O 1
ATOM 3251 N N . ALA A 1 435 ? 43.557 -22.047 -14.579 1.00 49.38 435 ALA A N 1
ATOM 3252 C CA . ALA A 1 435 ? 44.181 -23.359 -14.476 1.00 49.38 435 ALA A CA 1
ATOM 3253 C C . ALA A 1 435 ? 45.332 -23.266 -13.457 1.00 49.38 435 ALA A C 1
ATOM 3255 O O . ALA A 1 435 ? 46.100 -22.295 -13.521 1.00 49.38 435 ALA A O 1
ATOM 3256 N N . PRO A 1 436 ? 45.425 -24.195 -12.488 1.00 44.28 436 PRO A N 1
ATOM 3257 C CA . PRO A 1 436 ? 46.452 -24.126 -11.465 1.00 44.28 436 PRO A CA 1
ATOM 3258 C C . PRO A 1 436 ? 47.817 -24.026 -12.144 1.00 44.28 436 PRO A C 1
ATOM 3260 O O . PRO A 1 436 ? 48.140 -24.794 -13.049 1.00 44.28 436 PRO A O 1
ATOM 3263 N N . TYR A 1 437 ? 48.594 -23.025 -11.737 1.00 47.44 437 TYR A N 1
ATOM 3264 C CA . TYR A 1 437 ? 49.970 -22.856 -12.177 1.00 47.44 437 TYR A CA 1
ATOM 3265 C C . TYR A 1 437 ? 50.740 -24.140 -11.845 1.00 47.44 437 TYR A C 1
ATOM 3267 O O . TYR A 1 437 ? 50.900 -24.473 -10.673 1.00 47.44 437 TYR A O 1
ATOM 3275 N N . VAL A 1 438 ? 51.183 -24.867 -12.873 1.00 46.22 438 VAL A N 1
ATOM 3276 C CA . VAL A 1 438 ? 52.052 -26.040 -12.729 1.00 46.22 438 VAL A CA 1
ATOM 3277 C C . VAL A 1 438 ? 53.499 -25.539 -12.777 1.00 46.22 438 VAL A C 1
ATOM 3279 O O . VAL A 1 438 ? 53.978 -25.203 -13.864 1.00 46.22 438 VAL A O 1
ATOM 3282 N N . PRO A 1 439 ? 54.216 -25.429 -11.642 1.00 37.84 439 PRO A N 1
ATOM 3283 C CA . PRO A 1 439 ? 55.648 -25.165 -11.680 1.00 37.84 439 PRO A CA 1
ATOM 3284 C C . PRO A 1 439 ? 56.384 -26.345 -12.343 1.00 37.84 439 PRO A C 1
ATOM 3286 O O . PRO A 1 439 ? 55.955 -27.493 -12.202 1.00 37.84 439 PRO A O 1
ATOM 3289 N N . PRO A 1 440 ? 57.492 -26.101 -13.068 1.00 41.31 440 PRO A N 1
ATOM 3290 C CA . PRO A 1 440 ? 58.263 -27.176 -13.679 1.00 41.31 440 PRO A CA 1
ATOM 3291 C C . PRO A 1 440 ? 58.823 -28.117 -12.604 1.00 41.31 440 PRO A C 1
ATOM 3293 O O . PRO A 1 440 ? 59.296 -27.675 -11.558 1.00 41.31 440 PRO A O 1
ATOM 3296 N N . ALA A 1 441 ? 58.734 -29.419 -12.882 1.00 39.12 441 ALA A N 1
ATOM 3297 C CA . ALA A 1 441 ? 58.973 -30.508 -11.943 1.00 39.12 441 ALA A CA 1
ATOM 3298 C C . ALA A 1 441 ? 60.333 -30.416 -11.223 1.00 39.12 441 ALA A C 1
ATOM 3300 O O . ALA A 1 441 ? 61.389 -30.520 -11.848 1.00 39.12 441 ALA A O 1
ATOM 3301 N N . SER A 1 442 ? 60.292 -30.309 -9.891 1.00 32.72 442 SER A N 1
ATOM 3302 C CA . SER A 1 442 ? 61.413 -30.652 -9.015 1.00 32.72 442 SER A CA 1
ATOM 3303 C C . SER A 1 442 ? 61.228 -32.073 -8.494 1.00 32.72 442 SER A C 1
ATOM 3305 O O . SER A 1 442 ? 60.210 -32.419 -7.902 1.00 32.72 442 SER A O 1
ATOM 3307 N N . THR A 1 443 ? 62.235 -32.899 -8.749 1.00 42.78 443 THR A N 1
ATOM 3308 C CA . THR A 1 443 ? 62.348 -34.297 -8.341 1.00 42.78 443 THR A CA 1
ATOM 3309 C C . THR A 1 443 ? 62.488 -34.431 -6.824 1.00 42.78 443 THR A C 1
ATOM 3311 O O . THR A 1 443 ? 63.579 -34.188 -6.314 1.00 42.78 443 THR A O 1
ATOM 3314 N N . THR A 1 444 ? 61.440 -34.877 -6.126 1.00 34.28 444 THR A N 1
ATOM 3315 C CA . THR A 1 444 ? 61.547 -35.591 -4.837 1.00 34.28 444 THR A CA 1
ATOM 3316 C C . THR A 1 444 ? 60.232 -36.311 -4.498 1.00 34.28 444 THR A C 1
ATOM 3318 O O . THR A 1 444 ? 59.166 -35.853 -4.887 1.00 34.28 444 THR A O 1
ATOM 3321 N N . GLN A 1 445 ? 60.367 -37.466 -3.837 1.00 34.75 445 GLN A N 1
ATOM 3322 C CA . GLN A 1 445 ? 59.385 -38.508 -3.468 1.00 34.75 445 GLN A CA 1
ATOM 3323 C C . GLN A 1 445 ? 58.022 -38.063 -2.877 1.00 34.75 445 GLN A C 1
ATOM 3325 O O . GLN A 1 445 ? 57.916 -36.946 -2.382 1.00 34.75 445 GLN A O 1
ATOM 3330 N N . PRO A 1 446 ? 57.011 -38.966 -2.873 1.00 38.59 446 PRO A N 1
ATOM 3331 C CA . PRO A 1 446 ? 55.619 -38.660 -2.548 1.00 38.59 446 PRO A CA 1
ATOM 3332 C C . PRO A 1 446 ? 55.371 -38.563 -1.035 1.00 38.59 446 PRO A C 1
ATOM 3334 O O . PRO A 1 446 ? 55.832 -39.415 -0.275 1.00 38.59 446 PRO A O 1
ATOM 3337 N N . GLU A 1 447 ? 54.617 -37.546 -0.613 1.00 35.84 447 GLU A N 1
ATOM 3338 C CA . GLU A 1 447 ? 54.013 -37.479 0.723 1.00 35.84 447 GLU A CA 1
ATOM 3339 C C . GLU A 1 447 ? 52.680 -38.241 0.745 1.00 35.84 447 GLU A C 1
ATOM 3341 O O . GLU A 1 447 ? 51.896 -38.187 -0.204 1.00 35.84 447 GLU A O 1
ATOM 3346 N N . GLU A 1 448 ? 52.445 -38.950 1.849 1.00 39.44 448 GLU A N 1
ATOM 3347 C CA . GLU A 1 448 ? 51.213 -39.669 2.174 1.00 39.44 448 GLU A CA 1
ATOM 3348 C C . GLU A 1 448 ? 49.989 -38.740 2.121 1.00 39.44 448 GLU A C 1
ATOM 3350 O O . GLU A 1 448 ? 49.896 -37.750 2.851 1.00 39.44 448 GLU A O 1
ATOM 3355 N N . THR A 1 449 ? 49.006 -39.077 1.285 1.00 42.41 449 THR A N 1
ATOM 3356 C CA . THR A 1 449 ? 47.706 -38.402 1.273 1.00 42.41 449 THR A CA 1
ATOM 3357 C C . THR A 1 449 ? 46.849 -38.925 2.420 1.00 42.41 449 THR A C 1
ATOM 3359 O O . THR A 1 449 ? 46.443 -40.085 2.431 1.00 42.41 449 THR A O 1
ATOM 3362 N N . THR A 1 450 ? 46.540 -38.062 3.384 1.00 47.62 450 THR A N 1
ATOM 3363 C CA . THR A 1 450 ? 45.489 -38.338 4.372 1.00 47.62 450 THR A CA 1
ATOM 3364 C C . THR A 1 450 ? 44.106 -38.215 3.712 1.00 47.62 450 THR A C 1
ATOM 3366 O O . THR A 1 450 ? 43.924 -37.331 2.870 1.00 47.62 450 THR A O 1
ATOM 3369 N N . PRO A 1 451 ? 43.112 -39.055 4.069 1.00 50.38 451 PRO A N 1
ATOM 3370 C CA . PRO A 1 451 ? 41.758 -38.941 3.530 1.00 50.38 451 PRO A CA 1
ATOM 3371 C C . PRO A 1 451 ? 41.154 -37.569 3.854 1.00 50.38 451 PRO A C 1
ATOM 3373 O O . PRO A 1 451 ? 40.931 -37.227 5.017 1.00 50.38 451 PRO A O 1
ATOM 3376 N N . GLY A 1 452 ? 40.914 -36.764 2.821 1.00 56.41 452 GLY A N 1
ATOM 3377 C CA . GLY A 1 452 ? 40.300 -35.445 2.936 1.00 56.41 452 GLY A CA 1
ATOM 3378 C C . GLY A 1 452 ? 38.784 -35.499 2.751 1.00 56.41 452 GLY A C 1
ATOM 3379 O O . GLY A 1 452 ? 38.264 -36.310 1.992 1.00 56.41 452 GLY A O 1
ATOM 3380 N N . THR A 1 453 ? 38.061 -34.603 3.426 1.00 49.34 453 THR A N 1
ATOM 3381 C CA . THR A 1 453 ? 36.643 -34.339 3.135 1.00 49.34 453 THR A CA 1
ATOM 3382 C C . THR A 1 453 ? 36.556 -33.324 1.997 1.00 49.34 453 THR A C 1
ATOM 3384 O O . THR A 1 453 ? 37.098 -32.227 2.126 1.00 49.34 453 THR A O 1
ATOM 3387 N N . TRP A 1 454 ? 35.899 -33.677 0.891 1.00 55.75 454 TRP A N 1
ATOM 3388 C CA . TRP A 1 454 ? 35.652 -32.772 -0.237 1.00 55.75 454 TRP A CA 1
ATOM 3389 C C . TRP A 1 454 ? 34.190 -32.336 -0.263 1.00 55.75 454 TRP A C 1
ATOM 3391 O O . TRP A 1 454 ? 33.282 -33.165 -0.214 1.00 55.75 454 TRP A O 1
ATOM 3401 N N . ASP A 1 455 ? 33.974 -31.025 -0.330 1.00 52.12 455 ASP A N 1
ATOM 3402 C CA . ASP A 1 455 ? 32.647 -30.436 -0.464 1.00 52.12 455 ASP A CA 1
ATOM 3403 C C . ASP A 1 455 ? 32.234 -30.429 -1.945 1.00 52.12 455 ASP A C 1
ATOM 3405 O O . ASP A 1 455 ? 32.907 -29.834 -2.786 1.00 52.12 455 ASP A O 1
ATOM 3409 N N . VAL A 1 456 ? 31.140 -31.124 -2.262 1.00 60.41 456 VAL A N 1
ATOM 3410 C CA . VAL A 1 456 ? 30.599 -31.299 -3.623 1.00 60.41 456 VAL A CA 1
ATOM 3411 C C . VAL A 1 456 ? 29.281 -30.544 -3.827 1.00 60.41 456 VAL A C 1
ATOM 3413 O O . VAL A 1 456 ? 28.574 -30.783 -4.809 1.00 60.41 456 VAL A O 1
ATOM 3416 N N . THR A 1 457 ? 28.934 -29.630 -2.915 1.00 55.03 457 THR A N 1
ATOM 3417 C CA . THR A 1 457 ? 27.638 -28.928 -2.901 1.00 55.03 457 THR A CA 1
ATOM 3418 C C . THR A 1 457 ? 27.366 -28.148 -4.197 1.00 55.03 457 THR A C 1
ATOM 3420 O O . THR A 1 457 ? 26.223 -28.094 -4.646 1.00 55.03 457 THR A O 1
ATOM 3423 N N . ASP A 1 458 ? 28.407 -27.653 -4.873 1.00 55.91 458 ASP A N 1
ATOM 3424 C CA . ASP A 1 458 ? 28.287 -26.910 -6.140 1.00 55.91 458 ASP A CA 1
ATOM 3425 C C . ASP A 1 458 ? 28.166 -27.808 -7.389 1.00 55.91 458 ASP A C 1
ATOM 3427 O O . ASP A 1 458 ? 27.935 -27.327 -8.499 1.00 55.91 458 ASP A O 1
ATOM 3431 N N . THR A 1 459 ? 28.307 -29.125 -7.222 1.00 57.78 459 THR A N 1
ATOM 3432 C CA . THR A 1 459 ? 28.258 -30.118 -8.311 1.00 57.78 459 THR A CA 1
ATOM 3433 C C . THR A 1 459 ? 26.986 -30.960 -8.313 1.00 57.78 459 THR A C 1
ATOM 3435 O O . THR A 1 459 ? 26.892 -31.913 -9.081 1.00 57.78 459 THR A O 1
ATOM 3438 N N . VAL A 1 460 ? 25.988 -30.612 -7.495 1.00 58.09 460 VAL A N 1
ATOM 3439 C CA . VAL A 1 460 ? 24.732 -31.362 -7.364 1.00 58.09 460 VAL A CA 1
ATOM 3440 C C . VAL A 1 460 ? 23.541 -30.462 -7.694 1.00 58.09 460 VAL A C 1
ATOM 3442 O O . VAL A 1 460 ? 23.410 -29.356 -7.178 1.00 58.09 460 VAL A O 1
ATOM 3445 N N . THR A 1 461 ? 22.644 -30.921 -8.569 1.00 61.69 461 THR A N 1
ATOM 3446 C CA . THR A 1 461 ? 21.393 -30.206 -8.857 1.00 61.69 461 THR A CA 1
ATOM 3447 C C . THR A 1 461 ? 20.468 -30.187 -7.635 1.00 61.69 461 THR A C 1
ATOM 3449 O O . THR A 1 461 ? 20.549 -31.044 -6.759 1.00 61.69 461 THR A O 1
ATOM 3452 N N . ASN A 1 462 ? 19.473 -29.294 -7.623 1.00 56.28 462 ASN A N 1
ATOM 3453 C CA . ASN A 1 462 ? 18.425 -29.253 -6.585 1.00 56.28 462 ASN A CA 1
ATOM 3454 C C . ASN A 1 462 ? 17.591 -30.555 -6.468 1.00 56.28 462 ASN A C 1
ATOM 3456 O O . ASN A 1 462 ? 16.719 -30.649 -5.606 1.00 56.28 462 ASN A O 1
ATOM 3460 N N . THR A 1 463 ? 17.829 -31.546 -7.336 1.00 56.94 463 THR A N 1
ATOM 3461 C CA . THR A 1 463 ? 17.224 -32.887 -7.317 1.00 56.94 463 THR A CA 1
ATOM 3462 C C . THR A 1 463 ? 18.215 -33.999 -6.948 1.00 56.94 463 THR A C 1
ATOM 3464 O O . THR A 1 463 ? 17.871 -35.171 -7.073 1.00 56.94 463 THR A O 1
ATOM 3467 N N . GLY A 1 464 ? 19.432 -33.670 -6.498 1.00 55.59 464 GLY A N 1
ATOM 3468 C CA . GLY A 1 464 ? 20.411 -34.650 -6.016 1.00 55.59 464 GLY A CA 1
ATOM 3469 C C . GLY A 1 464 ? 21.242 -35.333 -7.107 1.00 55.59 464 GLY A C 1
ATOM 3470 O O . GLY A 1 464 ? 21.770 -36.415 -6.874 1.00 55.59 464 GLY A O 1
ATOM 3471 N N . THR A 1 465 ? 21.339 -34.755 -8.309 1.00 64.38 465 THR A N 1
ATOM 3472 C CA . THR A 1 465 ? 22.068 -35.360 -9.439 1.00 64.38 465 THR A CA 1
ATOM 3473 C C . THR A 1 465 ? 23.390 -34.639 -9.682 1.00 64.38 465 THR A C 1
ATOM 3475 O O . THR A 1 465 ? 23.395 -33.414 -9.788 1.00 64.38 465 THR A O 1
ATOM 3478 N N . PHE A 1 466 ? 24.497 -35.379 -9.798 1.00 62.47 466 PHE A N 1
ATOM 3479 C CA . PHE A 1 466 ? 25.805 -34.787 -10.087 1.00 62.47 466 PHE A CA 1
ATOM 3480 C C . PHE A 1 466 ? 25.862 -34.232 -11.515 1.00 62.47 466 PHE A C 1
ATOM 3482 O O . PHE A 1 466 ? 25.478 -34.910 -12.469 1.00 62.47 466 PHE A O 1
ATOM 3489 N N . THR A 1 467 ? 26.324 -32.992 -11.667 1.00 64.38 467 THR A N 1
ATOM 3490 C CA . THR A 1 467 ? 26.453 -32.305 -12.964 1.00 64.38 467 THR A CA 1
ATOM 3491 C C . THR A 1 467 ? 27.823 -32.506 -13.613 1.00 64.38 467 THR A C 1
ATOM 3493 O O . THR A 1 467 ? 28.003 -32.163 -14.782 1.00 64.38 467 THR A O 1
ATOM 3496 N N . THR A 1 468 ? 28.773 -33.096 -12.886 1.00 56.50 468 THR A N 1
ATOM 3497 C CA . THR A 1 468 ? 30.124 -33.431 -13.345 1.00 56.50 468 THR A CA 1
ATOM 3498 C C . THR A 1 468 ? 30.506 -34.843 -12.900 1.00 56.50 468 THR A C 1
ATOM 3500 O O . THR A 1 468 ? 29.992 -35.363 -11.910 1.00 56.50 468 THR A O 1
ATOM 3503 N N . THR A 1 469 ? 31.404 -35.490 -13.646 1.00 58.62 469 THR A N 1
ATOM 3504 C CA . THR A 1 469 ? 31.969 -36.786 -13.255 1.00 58.62 469 THR A CA 1
ATOM 35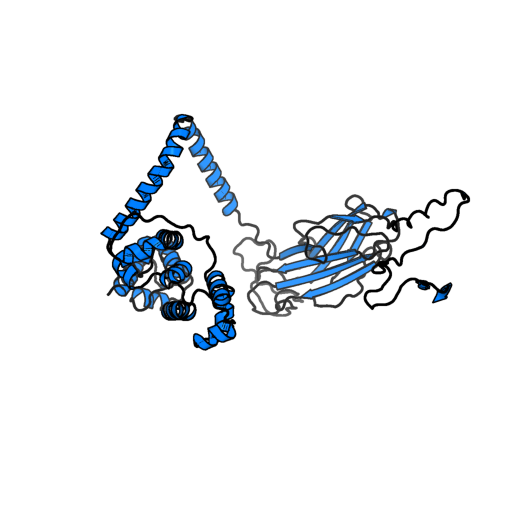05 C C . THR A 1 469 ? 32.932 -36.572 -12.089 1.00 58.62 469 THR A C 1
ATOM 3507 O O . THR A 1 469 ? 33.951 -35.903 -12.250 1.00 58.62 469 THR A O 1
ATOM 3510 N N . VAL A 1 470 ? 32.596 -37.120 -10.922 1.00 57.91 470 VAL A N 1
ATOM 3511 C CA . VAL A 1 470 ? 33.489 -37.182 -9.760 1.00 57.91 470 VAL A CA 1
ATOM 3512 C C . VAL A 1 470 ? 34.131 -38.559 -9.764 1.00 57.91 470 VAL A C 1
ATOM 3514 O O . VAL A 1 470 ? 33.423 -39.558 -9.799 1.00 57.91 470 VAL A O 1
ATOM 3517 N N . THR A 1 471 ? 35.457 -38.597 -9.756 1.00 55.72 471 THR A N 1
ATOM 3518 C CA . THR A 1 471 ? 36.233 -39.835 -9.730 1.00 55.72 471 THR A CA 1
ATOM 3519 C C . THR A 1 471 ? 36.803 -39.994 -8.331 1.00 55.72 471 THR A C 1
ATOM 3521 O O . THR A 1 471 ? 37.532 -39.114 -7.870 1.00 55.72 471 THR A O 1
ATOM 3524 N N . VAL A 1 472 ? 36.439 -41.073 -7.640 1.00 59.25 472 VAL A N 1
ATOM 3525 C CA . VAL A 1 472 ? 36.964 -41.368 -6.301 1.00 59.25 472 VAL A CA 1
ATOM 3526 C C . VAL A 1 472 ? 37.953 -42.514 -6.434 1.00 59.25 472 VAL A C 1
ATOM 3528 O O . VAL A 1 472 ? 37.648 -43.531 -7.052 1.00 59.25 472 VAL A O 1
ATOM 3531 N N . GLN A 1 473 ? 39.144 -42.318 -5.881 1.00 55.19 473 GLN A N 1
ATOM 3532 C CA . GLN A 1 473 ? 40.212 -43.308 -5.865 1.00 55.19 473 GLN A CA 1
ATOM 3533 C C . GLN A 1 473 ? 40.394 -43.747 -4.418 1.00 55.19 473 GLN A C 1
ATOM 3535 O O . GLN A 1 473 ? 40.609 -42.905 -3.539 1.00 55.19 473 GLN A O 1
ATOM 3540 N N . ASP A 1 474 ? 40.201 -45.036 -4.160 1.00 56.09 474 ASP A N 1
ATOM 3541 C CA . ASP A 1 474 ? 40.416 -45.598 -2.832 1.00 56.09 474 ASP A CA 1
ATOM 3542 C C . ASP A 1 474 ? 41.910 -45.880 -2.585 1.00 56.09 474 ASP A C 1
ATOM 3544 O O . ASP A 1 474 ? 42.766 -45.699 -3.453 1.00 56.09 474 ASP A O 1
ATOM 3548 N N . GLU A 1 475 ? 42.234 -46.323 -1.372 1.00 55.31 475 GLU A N 1
ATOM 3549 C CA . GLU A 1 475 ? 43.600 -46.676 -0.967 1.00 55.31 475 GLU A CA 1
ATOM 3550 C C . GLU A 1 475 ? 44.204 -47.872 -1.736 1.00 55.31 475 GLU A C 1
ATOM 3552 O O . GLU A 1 475 ? 45.394 -48.151 -1.584 1.00 55.31 475 GLU A O 1
ATOM 3557 N N . ASN A 1 476 ? 43.415 -48.554 -2.575 1.00 54.84 476 ASN A N 1
ATOM 3558 C CA . ASN A 1 476 ? 43.818 -49.696 -3.395 1.00 54.84 476 ASN A CA 1
ATOM 3559 C C . ASN A 1 476 ? 43.944 -49.358 -4.890 1.00 54.84 476 ASN A C 1
ATOM 3561 O O . ASN A 1 476 ? 44.138 -50.268 -5.698 1.00 54.84 476 ASN A O 1
ATOM 3565 N N . ASP A 1 477 ? 43.883 -48.074 -5.262 1.00 53.66 477 ASP A N 1
ATOM 3566 C CA . ASP A 1 477 ? 44.014 -47.601 -6.647 1.00 53.66 477 ASP A CA 1
ATOM 3567 C C . ASP A 1 477 ? 42.858 -48.038 -7.576 1.00 53.66 477 ASP A C 1
ATOM 3569 O O . ASP A 1 477 ? 42.972 -47.952 -8.803 1.00 53.66 477 ASP A O 1
ATOM 3573 N N . GLU A 1 478 ? 41.716 -48.471 -7.022 1.00 46.53 478 GLU A N 1
ATOM 3574 C CA . GLU A 1 478 ? 40.516 -48.741 -7.817 1.00 46.53 478 GLU A CA 1
ATOM 3575 C C . GLU A 1 478 ? 39.708 -47.454 -8.038 1.00 46.53 478 GLU A C 1
ATOM 3577 O O . GLU A 1 478 ? 39.363 -46.718 -7.112 1.00 46.53 478 GLU A O 1
ATOM 3582 N N . VAL A 1 479 ? 39.414 -47.180 -9.311 1.00 45.97 479 VAL A N 1
ATOM 3583 C CA . VAL A 1 479 ? 38.708 -45.982 -9.770 1.00 45.97 479 VAL A CA 1
ATOM 3584 C C . VAL A 1 479 ? 37.232 -46.316 -9.982 1.00 45.97 479 VAL A C 1
ATOM 3586 O O . VAL A 1 479 ? 36.921 -47.169 -10.816 1.00 45.97 479 VAL A O 1
ATOM 3589 N N . SER A 1 480 ? 36.328 -45.643 -9.262 1.00 53.91 480 SER A N 1
ATOM 3590 C CA . SER A 1 480 ? 34.869 -45.713 -9.489 1.00 53.91 480 SER A CA 1
ATOM 3591 C C . SER A 1 480 ? 34.306 -44.429 -10.082 1.00 53.91 480 SER A C 1
ATOM 3593 O O . SER A 1 480 ? 34.709 -43.333 -9.618 1.00 53.91 480 SER A O 1
#

Secondary structure (DSSP, 8-state):
-HHHHHHHHHHHHHHHTT--HHHHHHHHT--HHHHHHHHTTS-PPPHHHHHHHHHHTT--HHHHHHHTT---HHHHHHHHH-HHHHHHHHTT-----PPPP-----HHHHHHHHHHHTT--HHHHHHHHTS-HHHHHHHHTTSSPPPPHHHHHHHHHHTT--HHHHHHHHT---HHHHHHHT-HHHHHHHHHHHHHHHHHHHHHHHHHHTT---SSTHHHHHHHHHHHHHHHHHHHHS-----SEEEEEE-TTS-SSPPPEETTS-EEEEEEEEE-SS--PPB-EEEEEEEESS-TT-EEEE-S--SS-EEEEEE-BTT-GGG-EEEEEEEE-TTEEEE----EE---TT--TT---EE--SS--EEEE-SS--S-EEEEEEEEEE--S-GGG-EEEEEEEEEE--SS-TT--EE-SS--EEEEE---PPPPP-----PPPP---PPP--------GGGB-TTS-BSS----B-TT--B-

Radius of gyration: 35.0 Å; chains: 1; bounding box: 92×89×86 Å